Protein AF-A0A835V1Z9-F1 (afdb_monomer)

Radius of gyration: 24.58 Å; Cα contacts (8 Å, |Δi|>4): 762; chains: 1; bounding box: 55×81×60 Å

Sequence (371 aa):
MEKCRIIAYVITLLSLLCSSAADDPYRFITWNVTYGDIWPLGISSSRQSSSSALDLGLSIEMLLVSPFIDGFWNGLLQRRNSWEDGVYGTNCPIPPGSNFTYILQVKDQIGSYFYFPSLAFHKAAGGFGGIRILSRPLIPVPFDPQLDLKSTLDNGQMLPFPDGLLINGRGQYGNTFTVDQGKTYRFRISNVGLMNCVNVRFQGHKMLLVEVEGSHTLQNTYSALDVCLGQSYSVLVTADQPPSDYYIVTSTRFTNPVLTMTAILHYSNSAGRPIDPPPGGPTIEIDWSLNQARSIRWNLTASGPRPNPQGSYHYGLINTSRTIRLANSAGSINGKQRYAVNSVSFNSADTPLKLADYYKIGGVFSLGSIP

Solvent-accessible surface area (backbone atoms only — not comparable to full-atom values): 21597 Å² total; per-residue (Å²): 116,63,71,61,53,53,51,52,52,52,52,54,50,50,55,52,62,63,60,71,75,73,70,81,67,67,44,80,47,79,45,76,55,43,74,53,69,60,55,71,83,79,57,97,54,88,34,40,46,57,64,64,69,40,84,45,54,52,32,35,45,35,39,42,34,30,61,62,55,28,56,17,50,54,85,65,71,53,76,96,47,60,70,53,46,20,33,69,52,43,37,79,70,38,50,70,92,42,73,50,72,40,70,48,68,49,63,79,54,37,40,52,43,33,36,30,27,55,50,86,31,36,43,53,9,17,26,46,30,48,32,33,35,54,74,94,80,90,88,89,86,92,85,79,62,44,43,74,54,52,72,51,52,79,72,36,46,79,80,76,83,75,96,68,65,64,60,89,56,28,40,78,64,64,44,74,47,80,42,54,74,74,41,73,44,77,49,76,50,64,33,81,62,89,84,58,32,32,34,40,34,43,50,99,40,57,35,36,36,50,29,47,66,43,41,50,33,52,78,48,77,36,63,60,44,79,41,44,62,80,42,26,40,29,29,39,36,55,38,76,67,78,69,29,27,28,40,33,36,40,29,40,35,77,55,87,80,66,47,74,35,42,31,37,38,33,29,74,77,38,88,55,62,53,69,82,75,73,75,81,76,80,48,71,62,56,69,60,51,53,49,52,60,68,67,62,44,71,30,45,78,44,54,50,59,49,84,59,35,60,44,76,65,63,65,92,76,55,81,83,88,75,88,78,70,83,45,81,46,73,49,71,57,96,86,26,67,47,60,22,50,70,80,46,56,88,76,91,58,98,60,23,55,48,54,29,60,75,72,63,47,79,86,74,74,65,90,79,76,69,112

Mean predicted aligned error: 13.16 Å

Foldseek 3Di:
DVVVVVVVVVVVVVVVVVVVVDDFDEDEEEDEWDDFADDQPPDDDTAGTDDDADADDFKYKYKYAAAFFQKAWQLQDCVVNQCLRSALQRDDTDHHRDMDIRIDGRLQFAAKTKIAGNPAVSLQRFRMYIYGHHDDDDDDDDDTGHDDDRPCVVVQHDDDDDPADDDRSHFAQPAEAEDAAQDKDKDKDAASDDDFWKKKAKAPKKWFWADKSRFGWDTDIDRIDTDDHSIMTITIIHNHDPQAKIWTKMWTAQDPPIHIHTYIHHYPRHPYYHDPDHDDDHHYPVVVNVVNVVVIGGDQQCQGSHNHGVVPDVVVVDDDPDDDDWDWDWDADPNHIFIDTLPHGDDRFNDNNNNCVVVVPPPRDDPPPHD

Structure (mmCIF, N/CA/C/O backbone):
data_AF-A0A835V1Z9-F1
#
_entry.id   AF-A0A835V1Z9-F1
#
loop_
_atom_site.group_PDB
_atom_site.id
_atom_site.type_symbol
_atom_site.label_atom_id
_atom_site.label_alt_id
_atom_site.label_comp_id
_atom_site.label_asym_id
_atom_site.label_entity_id
_atom_site.label_seq_id
_atom_site.pdbx_PDB_ins_code
_atom_site.Cartn_x
_atom_site.Cartn_y
_atom_site.Cartn_z
_atom_site.occupancy
_atom_site.B_iso_or_equiv
_atom_site.auth_seq_id
_atom_site.auth_comp_id
_atom_site.auth_asym_id
_atom_site.auth_atom_id
_atom_site.pdbx_PDB_model_num
ATOM 1 N N . MET A 1 1 ? -35.005 55.697 -23.197 1.00 55.66 1 MET A N 1
ATOM 2 C CA . MET A 1 1 ? -33.903 55.177 -22.350 1.00 55.66 1 MET A CA 1
ATOM 3 C C . MET A 1 1 ? -34.316 53.967 -21.511 1.00 55.66 1 MET A C 1
ATOM 5 O O . MET A 1 1 ? -33.584 52.988 -21.522 1.00 55.66 1 MET A O 1
ATOM 9 N N . GLU A 1 2 ? -35.465 53.976 -20.824 1.00 58.03 2 GLU A N 1
ATOM 10 C CA . GLU A 1 2 ? -35.863 52.899 -19.889 1.00 58.03 2 GLU A CA 1
ATOM 11 C C . GLU A 1 2 ? -35.865 51.480 -20.475 1.00 58.03 2 GLU A C 1
ATOM 13 O O . GLU A 1 2 ? -35.316 50.581 -19.846 1.00 58.03 2 GLU A O 1
ATOM 18 N N . LYS A 1 3 ? -36.393 51.269 -21.692 1.00 55.91 3 LYS A N 1
ATOM 19 C CA . LYS A 1 3 ? -36.410 49.931 -22.321 1.00 55.91 3 LYS A CA 1
ATOM 20 C C . LYS A 1 3 ? -35.014 49.290 -22.391 1.00 55.91 3 LYS A C 1
ATOM 22 O O . LYS A 1 3 ? -34.884 48.106 -22.104 1.00 55.91 3 LYS A O 1
ATOM 27 N N . CYS A 1 4 ? -33.963 50.069 -22.663 1.00 60.56 4 CYS A N 1
ATOM 28 C CA . CYS A 1 4 ? -32.585 49.567 -22.667 1.00 60.56 4 CYS A CA 1
ATOM 29 C C . CYS A 1 4 ? -32.076 49.226 -21.256 1.00 60.56 4 CYS A C 1
ATOM 31 O O . CYS A 1 4 ? -31.337 48.259 -21.104 1.00 60.56 4 CYS A O 1
ATOM 33 N N . ARG A 1 5 ? -32.493 49.971 -20.217 1.00 67.06 5 ARG A N 1
ATOM 34 C CA . ARG A 1 5 ? -32.183 49.629 -18.815 1.00 67.06 5 ARG A CA 1
ATOM 35 C C . ARG A 1 5 ? -32.847 48.316 -18.401 1.00 67.06 5 ARG A C 1
ATOM 37 O O . ARG A 1 5 ? -32.179 47.481 -17.808 1.00 67.06 5 ARG A O 1
ATOM 44 N N . ILE A 1 6 ? -34.121 48.114 -18.745 1.00 72.06 6 ILE A N 1
ATOM 45 C CA . ILE A 1 6 ? -34.852 46.874 -18.432 1.00 72.06 6 ILE A CA 1
ATOM 46 C C . ILE A 1 6 ? -34.182 45.673 -19.116 1.00 72.06 6 ILE A C 1
ATOM 48 O O . ILE A 1 6 ? -33.904 44.677 -18.456 1.00 72.06 6 ILE A O 1
ATOM 52 N N . ILE A 1 7 ? -33.840 45.789 -20.405 1.00 74.25 7 ILE A N 1
ATOM 53 C CA . ILE A 1 7 ? -33.121 44.736 -21.142 1.00 74.25 7 ILE A CA 1
ATOM 54 C C . ILE A 1 7 ? -31.753 44.446 -20.502 1.00 74.25 7 ILE A C 1
ATOM 56 O O . ILE A 1 7 ? -31.416 43.283 -20.299 1.00 74.25 7 ILE A O 1
ATOM 60 N N . ALA A 1 8 ? -30.990 45.476 -20.116 1.00 74.38 8 ALA A N 1
ATOM 61 C CA . ALA A 1 8 ? -29.707 45.294 -19.435 1.00 74.38 8 ALA A CA 1
ATOM 62 C C . ALA A 1 8 ? -29.847 44.567 -18.082 1.00 74.38 8 ALA A C 1
ATOM 64 O O . ALA A 1 8 ? -29.056 43.670 -17.805 1.00 74.38 8 ALA A O 1
ATOM 65 N N . TYR A 1 9 ? -30.867 44.897 -17.279 1.00 76.81 9 TYR A N 1
ATOM 66 C CA . TYR A 1 9 ? -31.160 44.202 -16.017 1.00 76.81 9 TYR A CA 1
ATOM 67 C C . TYR A 1 9 ? -31.582 42.741 -16.218 1.00 76.81 9 TYR A C 1
ATOM 69 O O . TYR A 1 9 ? -31.178 41.880 -15.442 1.00 76.81 9 TYR A O 1
ATOM 77 N N . VAL A 1 10 ? -32.365 42.433 -17.257 1.00 78.38 10 VAL A N 1
ATOM 78 C CA . VAL A 1 10 ? -32.735 41.044 -17.578 1.00 78.38 10 VAL A CA 1
ATOM 79 C C . VAL A 1 10 ? -31.506 40.241 -18.017 1.00 78.38 10 VAL A C 1
ATOM 81 O O . VAL A 1 10 ? -31.328 39.111 -17.572 1.00 78.38 10 VAL A O 1
ATOM 84 N N . ILE A 1 11 ? -30.617 40.828 -18.827 1.00 76.81 11 ILE A N 1
ATOM 85 C CA . ILE A 1 11 ? -29.382 40.167 -19.277 1.00 76.81 11 ILE A CA 1
ATOM 86 C C . ILE A 1 11 ? -28.420 39.908 -18.107 1.00 76.81 11 ILE A C 1
ATOM 88 O O . ILE A 1 11 ? -27.871 38.810 -18.022 1.00 76.81 11 ILE A O 1
ATOM 92 N N . THR A 1 12 ? -28.235 40.857 -17.180 1.00 73.94 12 THR A N 1
ATOM 93 C CA . THR A 1 12 ? -27.392 40.617 -15.993 1.00 73.94 12 THR A CA 1
ATOM 94 C C . THR A 1 12 ? -28.015 39.617 -15.022 1.00 73.94 12 THR A C 1
ATOM 96 O O . THR A 1 12 ? -27.292 38.815 -14.436 1.00 73.94 12 THR A O 1
ATOM 99 N N . LEU A 1 13 ? -29.344 39.589 -14.883 1.00 71.62 13 LEU A N 1
ATOM 100 C CA . LEU A 1 13 ? -30.016 38.567 -14.079 1.00 71.62 13 LEU A CA 1
ATOM 101 C C . LEU A 1 13 ? -29.848 37.163 -14.689 1.00 71.62 13 LEU A C 1
ATOM 103 O O . LEU A 1 13 ? -29.548 36.220 -13.960 1.00 71.62 13 LEU A O 1
ATOM 107 N N . LEU A 1 14 ? -29.957 37.018 -16.017 1.00 67.31 14 LEU A N 1
ATOM 108 C CA . LEU A 1 14 ? -29.673 35.744 -16.690 1.00 67.31 14 LEU A CA 1
ATOM 109 C C . LEU A 1 14 ? -28.200 35.324 -16.567 1.00 67.31 14 LEU A C 1
ATOM 111 O O . LEU A 1 14 ? -27.938 34.138 -16.369 1.00 67.31 14 LEU A O 1
ATOM 115 N N . SER A 1 15 ? -27.235 36.248 -16.652 1.00 62.91 15 SER A N 1
ATOM 116 C CA . SER A 1 15 ? -25.816 35.890 -16.497 1.00 62.91 15 SER A CA 1
ATOM 117 C C . SER A 1 15 ? -25.466 35.459 -15.066 1.00 62.91 15 SER A C 1
ATOM 119 O O . SER A 1 15 ? -24.648 34.553 -14.882 1.00 62.91 15 SER A O 1
ATOM 121 N N . LEU A 1 16 ? -26.137 36.026 -14.056 1.00 60.53 16 LEU A N 1
ATOM 122 C CA . LEU A 1 16 ? -26.062 35.573 -12.662 1.00 60.53 16 LEU A CA 1
ATOM 123 C C . LEU A 1 16 ? -26.682 34.175 -12.476 1.00 60.53 16 LEU A C 1
ATOM 125 O O . LEU A 1 16 ? -26.066 33.311 -11.860 1.00 60.53 16 LEU A O 1
ATOM 129 N N . LEU A 1 17 ? -27.842 33.906 -13.084 1.00 57.84 17 LEU A N 1
ATOM 130 C CA . LEU A 1 17 ? -28.477 32.578 -13.057 1.00 57.84 17 LEU A CA 1
ATOM 131 C C . LEU A 1 17 ? -27.663 31.501 -13.803 1.00 57.84 17 LEU A C 1
ATOM 133 O O . LEU A 1 17 ? -27.664 30.338 -13.403 1.00 57.84 17 LEU A O 1
ATOM 137 N N . CYS A 1 18 ? -26.917 31.870 -14.848 1.00 55.12 18 CYS A N 1
ATOM 138 C CA . CYS A 1 18 ? -26.001 30.948 -15.532 1.00 55.12 18 CYS A CA 1
ATOM 139 C C . CYS A 1 18 ? -24.709 30.677 -14.741 1.00 55.12 18 CYS A C 1
ATOM 141 O O . CYS A 1 18 ? -24.076 29.647 -14.959 1.00 55.12 18 CYS A O 1
ATOM 143 N N . SER A 1 19 ? -24.307 31.564 -13.823 1.00 52.59 19 SER A N 1
ATOM 144 C CA . SER A 1 19 ? -23.093 31.384 -13.007 1.00 52.59 19 SER A CA 1
ATOM 145 C C . SER A 1 19 ? -23.331 30.635 -11.688 1.00 52.59 19 SER A C 1
ATOM 147 O O . SER A 1 19 ? -22.368 30.166 -11.086 1.00 52.59 19 SER A O 1
ATOM 149 N N . SER A 1 20 ? -24.588 30.403 -11.285 1.00 46.41 20 SER A N 1
ATOM 150 C CA . SER A 1 20 ? -24.933 29.499 -10.172 1.00 46.41 20 SER A CA 1
ATOM 151 C C . SER A 1 20 ? -24.838 27.998 -10.496 1.00 46.41 20 SER A C 1
ATOM 153 O O . SER A 1 20 ? -24.961 27.183 -9.590 1.00 46.41 20 SER A O 1
ATOM 155 N N . ALA A 1 21 ? -24.575 27.608 -11.749 1.00 44.81 21 ALA A N 1
ATOM 156 C CA . ALA A 1 21 ? -24.385 26.206 -12.157 1.00 44.81 21 ALA A CA 1
ATOM 157 C C . ALA A 1 21 ? -22.930 25.698 -11.986 1.00 44.81 21 ALA A C 1
ATOM 159 O O . ALA A 1 21 ? -22.499 24.778 -12.679 1.00 44.81 21 ALA A O 1
ATOM 160 N N . ALA A 1 22 ? -22.153 26.325 -11.098 1.00 43.62 22 ALA A N 1
ATOM 161 C CA . ALA A 1 22 ? -20.725 26.078 -10.893 1.00 43.62 22 ALA A CA 1
ATOM 162 C C . ALA A 1 22 ? -20.447 25.211 -9.646 1.00 43.62 22 ALA A C 1
ATOM 164 O O . ALA A 1 22 ? -19.718 25.628 -8.745 1.00 43.62 22 ALA A O 1
ATOM 165 N N . ASP A 1 23 ? -21.046 24.021 -9.590 1.00 47.22 23 ASP A N 1
ATOM 166 C CA . ASP A 1 23 ? -20.768 23.029 -8.541 1.00 47.22 23 ASP A CA 1
ATOM 167 C C . ASP A 1 23 ? -19.490 22.212 -8.852 1.00 47.22 23 ASP A C 1
ATOM 169 O O . ASP A 1 23 ? -19.020 22.174 -9.996 1.00 47.22 23 ASP A O 1
ATOM 173 N N . ASP A 1 24 ? -18.898 21.565 -7.843 1.00 53.22 24 ASP A N 1
ATOM 174 C CA . ASP A 1 24 ? -17.750 20.669 -8.043 1.00 53.22 24 ASP A CA 1
ATOM 175 C C . ASP A 1 24 ? -18.168 19.416 -8.855 1.00 53.22 24 ASP A C 1
ATOM 177 O O . ASP A 1 24 ? -19.300 18.946 -8.753 1.00 53.22 24 ASP A O 1
ATOM 181 N N . PRO A 1 25 ? -17.277 18.834 -9.681 1.00 61.34 25 PRO A N 1
ATOM 182 C CA . PRO A 1 25 ? -17.642 17.754 -10.597 1.00 61.34 25 PRO A CA 1
ATOM 183 C C . PRO A 1 25 ? -17.811 16.398 -9.887 1.00 61.34 25 PRO A C 1
ATOM 185 O O . PRO A 1 25 ? -16.847 15.644 -9.744 1.00 61.34 25 PRO A O 1
ATOM 188 N N . TYR A 1 26 ? -19.051 16.072 -9.516 1.00 61.66 26 TYR A N 1
ATOM 189 C CA . TYR A 1 26 ? -19.431 14.785 -8.922 1.00 61.66 26 TYR A CA 1
ATOM 190 C C . TYR A 1 26 ? -19.193 13.590 -9.859 1.00 61.66 26 TYR A C 1
ATOM 192 O O . TYR A 1 26 ? -19.447 13.651 -11.067 1.00 61.66 26 TYR A O 1
ATOM 200 N N . ARG A 1 27 ? -18.790 12.453 -9.281 1.00 63.16 27 ARG A N 1
ATOM 201 C CA . ARG A 1 27 ? -18.893 11.125 -9.908 1.00 63.16 27 ARG A CA 1
ATOM 202 C C . ARG A 1 27 ? -19.909 10.258 -9.171 1.00 63.16 27 ARG A C 1
ATOM 204 O O . ARG A 1 27 ? -19.761 10.016 -7.979 1.00 63.16 27 ARG A O 1
ATOM 211 N N . PHE A 1 28 ? -20.890 9.749 -9.910 1.00 66.50 28 PHE A N 1
ATOM 212 C CA . PHE A 1 28 ? -21.874 8.784 -9.423 1.00 66.50 28 PHE A CA 1
ATOM 213 C C . PHE A 1 28 ? -21.462 7.378 -9.845 1.00 66.50 28 PHE A C 1
ATOM 215 O O . PHE A 1 28 ? -21.171 7.152 -11.022 1.00 66.50 28 PHE A O 1
ATOM 222 N N . ILE A 1 29 ? -21.405 6.444 -8.896 1.00 64.25 29 ILE A N 1
ATOM 223 C CA . ILE A 1 29 ? -20.983 5.061 -9.148 1.00 64.25 29 ILE A CA 1
ATOM 224 C C . ILE A 1 29 ? -21.917 4.110 -8.394 1.00 64.25 29 ILE A C 1
ATOM 226 O O . ILE A 1 29 ? -22.173 4.297 -7.209 1.00 64.25 29 ILE A O 1
ATOM 230 N N . THR A 1 30 ? -22.415 3.080 -9.075 1.00 62.44 30 THR A N 1
ATOM 231 C CA . THR A 1 30 ? -23.303 2.069 -8.486 1.00 62.44 30 THR A CA 1
ATOM 232 C C . THR A 1 30 ? -22.619 0.711 -8.524 1.00 62.44 30 THR A C 1
ATOM 234 O O . THR A 1 30 ? -22.241 0.245 -9.600 1.00 62.44 30 THR A O 1
ATOM 237 N N . TRP A 1 31 ? -22.492 0.060 -7.369 1.00 64.94 31 TRP A N 1
ATOM 238 C CA . TRP A 1 31 ? -21.966 -1.298 -7.244 1.00 64.94 31 TRP A CA 1
ATOM 239 C C . TRP A 1 31 ? -23.037 -2.239 -6.699 1.00 64.94 31 TRP A C 1
ATOM 241 O O . TRP A 1 31 ? -23.546 -2.049 -5.597 1.00 64.94 31 TRP A O 1
ATOM 251 N N . ASN A 1 32 ? -23.335 -3.285 -7.468 1.00 61.00 32 ASN A N 1
ATOM 252 C CA . ASN A 1 32 ? -24.111 -4.436 -7.021 1.00 61.00 32 ASN A CA 1
ATOM 253 C C . ASN A 1 32 ? -23.129 -5.565 -6.701 1.00 61.00 32 ASN A C 1
ATOM 255 O O . ASN A 1 32 ? -22.617 -6.200 -7.626 1.00 61.00 32 ASN A O 1
ATOM 259 N N . VAL A 1 33 ? -22.819 -5.775 -5.418 1.00 60.06 33 VAL A N 1
ATOM 260 C CA . VAL A 1 33 ? -21.807 -6.767 -5.043 1.00 60.06 33 VAL A CA 1
ATOM 261 C C . VAL A 1 33 ? -22.425 -8.152 -4.980 1.00 60.06 33 VAL A C 1
ATOM 263 O O . VAL A 1 33 ? -23.279 -8.463 -4.150 1.00 60.06 33 VAL A O 1
ATOM 266 N N . THR A 1 34 ? -21.924 -8.976 -5.887 1.00 50.53 34 THR A N 1
ATOM 267 C CA . THR A 1 34 ? -22.221 -10.392 -6.088 1.00 50.53 34 THR A CA 1
ATOM 268 C C . THR A 1 34 ? -20.856 -11.105 -6.218 1.00 50.53 34 THR A C 1
ATOM 270 O O . THR A 1 34 ? -19.838 -10.440 -6.344 1.00 50.53 34 THR A O 1
ATOM 273 N N . TYR A 1 35 ? -20.698 -12.424 -6.136 1.00 47.38 35 TYR A N 1
ATOM 274 C CA . TYR A 1 35 ? -21.720 -13.463 -6.072 1.00 47.38 35 TYR A CA 1
ATOM 275 C C . TYR A 1 35 ? -21.369 -14.801 -6.792 1.00 47.38 35 TYR A C 1
ATOM 277 O O . TYR A 1 35 ? -22.213 -15.694 -6.798 1.00 47.38 35 TYR A O 1
ATOM 285 N N . GLY A 1 36 ? -20.214 -14.965 -7.474 1.00 39.28 36 GLY A N 1
ATOM 286 C CA . GLY A 1 36 ? -19.945 -16.153 -8.328 1.00 39.28 36 GLY A CA 1
ATOM 287 C C . GLY A 1 36 ? -18.473 -16.576 -8.525 1.00 39.28 36 GLY A C 1
ATOM 288 O O . GLY A 1 36 ? -17.570 -15.785 -8.274 1.00 39.28 36 GLY A O 1
ATOM 289 N N . ASP A 1 37 ? -18.279 -17.828 -8.971 1.00 41.50 37 ASP A N 1
ATOM 290 C CA . ASP A 1 37 ? -17.043 -18.641 -8.874 1.00 41.50 37 ASP A CA 1
ATOM 291 C C . ASP A 1 37 ? -15.889 -18.315 -9.848 1.00 41.50 37 ASP A C 1
ATOM 293 O O . ASP A 1 37 ? -16.111 -17.979 -11.012 1.00 41.50 37 ASP A O 1
ATOM 297 N N . ILE A 1 38 ? -14.637 -18.503 -9.389 1.00 42.75 38 ILE A N 1
ATOM 298 C CA . ILE A 1 38 ? -13.388 -18.186 -10.117 1.00 42.75 38 ILE A CA 1
ATOM 299 C C . ILE A 1 38 ? -12.196 -19.105 -9.753 1.00 42.75 38 ILE A C 1
ATOM 301 O O . ILE A 1 38 ? -12.104 -19.613 -8.638 1.00 42.75 38 ILE A O 1
ATOM 305 N N . TRP A 1 39 ? -11.222 -19.259 -10.668 1.00 48.59 39 TRP A N 1
ATOM 306 C CA . TRP A 1 39 ? -10.093 -20.212 -10.539 1.00 48.59 39 TRP A CA 1
ATOM 307 C C . TRP A 1 39 ? -8.674 -19.589 -10.703 1.00 48.59 39 TRP A C 1
ATOM 309 O O . TRP A 1 39 ? -7.896 -20.053 -11.541 1.00 48.59 39 TRP A O 1
ATOM 319 N N . PRO A 1 40 ? -8.265 -18.554 -9.936 1.00 46.12 40 PRO A N 1
ATOM 320 C CA . PRO A 1 40 ? -7.030 -17.783 -10.192 1.00 46.12 40 PRO A CA 1
ATOM 321 C C . PRO A 1 40 ? -5.700 -18.563 -10.084 1.00 46.12 40 PRO A C 1
ATOM 323 O O . PRO A 1 40 ? -4.668 -18.060 -10.527 1.00 46.12 40 PRO A O 1
ATOM 326 N N . LEU A 1 41 ? -5.713 -19.772 -9.508 1.00 46.91 41 LEU A N 1
ATOM 327 C CA . LEU A 1 41 ? -4.554 -20.674 -9.384 1.00 46.91 41 LEU A CA 1
ATOM 328 C C . LEU A 1 41 ? -4.792 -22.067 -10.012 1.00 46.91 41 LEU A C 1
ATOM 330 O O . LEU A 1 41 ? -3.996 -22.975 -9.802 1.00 46.91 41 LEU A O 1
ATOM 334 N N . GLY A 1 42 ? -5.882 -22.262 -10.767 1.00 42.38 42 GLY A N 1
ATOM 335 C CA . GLY A 1 42 ? -6.181 -23.537 -11.444 1.00 42.38 42 GLY A CA 1
ATOM 336 C C . GLY A 1 42 ? -6.662 -24.690 -10.547 1.00 42.38 42 GLY A C 1
ATOM 337 O O . GLY A 1 42 ? -6.780 -25.814 -11.027 1.00 42.38 42 GLY A O 1
ATOM 338 N N . ILE A 1 43 ? -6.959 -24.429 -9.269 1.00 39.81 43 ILE A N 1
ATOM 339 C CA . ILE A 1 43 ? -7.474 -25.408 -8.294 1.00 39.81 43 ILE A CA 1
ATOM 340 C C . ILE A 1 43 ? -8.934 -25.061 -7.956 1.00 39.81 43 ILE A C 1
ATOM 342 O O . ILE A 1 43 ? -9.301 -23.885 -7.913 1.00 39.81 43 ILE A O 1
ATOM 346 N N . SER A 1 44 ? -9.781 -26.069 -7.731 1.00 29.39 44 SER A N 1
ATOM 347 C CA . SER A 1 44 ? -11.221 -25.876 -7.536 1.00 29.39 44 SER A CA 1
ATOM 348 C C . SER A 1 44 ? -11.595 -25.382 -6.129 1.00 29.39 44 SER A C 1
ATOM 350 O O . SER A 1 44 ? -11.580 -26.157 -5.172 1.00 29.39 44 SER A O 1
ATOM 352 N N . SER A 1 45 ? -12.040 -24.1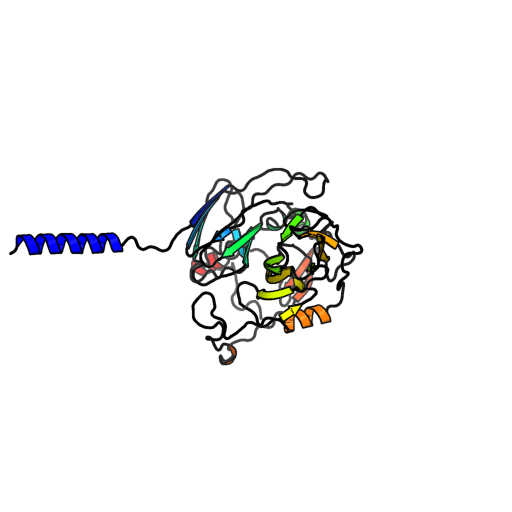28 -6.021 1.00 31.67 45 SER A N 1
ATOM 353 C CA . SER A 1 45 ? -12.814 -23.617 -4.880 1.00 31.67 45 SER A CA 1
ATOM 354 C C . SER A 1 45 ? -13.920 -22.663 -5.347 1.00 31.67 45 SER A C 1
ATOM 356 O O . SER A 1 45 ? -13.614 -21.664 -5.992 1.00 31.67 45 SER A O 1
ATOM 358 N N . SER A 1 46 ? -15.176 -22.929 -4.987 1.00 29.70 46 SER A N 1
ATOM 359 C CA . SER A 1 46 ? -16.301 -22.007 -5.206 1.00 29.70 46 SER A CA 1
ATOM 360 C C . SER A 1 46 ? -16.208 -20.806 -4.253 1.00 29.70 46 SER A C 1
ATOM 362 O O . SER A 1 46 ? -16.109 -21.032 -3.042 1.00 29.70 46 SER A O 1
ATOM 364 N N . ARG A 1 47 ? -16.191 -19.565 -4.766 1.00 36.56 47 ARG A N 1
ATOM 365 C CA . ARG A 1 47 ? -16.023 -18.293 -4.017 1.00 36.56 47 ARG A CA 1
ATOM 366 C C . ARG A 1 47 ? -16.223 -17.061 -4.906 1.00 36.56 47 ARG A C 1
ATOM 368 O O . ARG A 1 47 ? -16.032 -17.134 -6.110 1.00 36.56 47 ARG A O 1
ATOM 375 N N . GLN A 1 48 ? -16.615 -15.944 -4.289 1.00 36.34 48 GLN A N 1
ATOM 376 C CA . GLN A 1 48 ? -17.498 -14.950 -4.904 1.00 36.34 48 GLN A CA 1
ATOM 377 C C . GLN A 1 48 ? -17.096 -13.491 -4.572 1.00 36.34 48 GLN A C 1
ATOM 379 O O . GLN A 1 48 ? -17.028 -13.155 -3.392 1.00 36.34 48 GLN A O 1
ATOM 384 N N . SER A 1 49 ? -16.925 -12.602 -5.569 1.00 41.56 49 SER A N 1
ATOM 385 C CA . SER A 1 49 ? -16.759 -11.137 -5.365 1.00 41.56 49 SER A CA 1
ATOM 386 C C . SER A 1 49 ? -16.975 -10.297 -6.638 1.00 41.56 49 SER A C 1
ATOM 388 O O . SER A 1 49 ? -17.056 -10.834 -7.743 1.00 41.56 49 SER A O 1
ATOM 390 N N . SER A 1 50 ? -17.029 -8.970 -6.463 1.00 35.78 50 SER A N 1
ATOM 391 C CA . SER A 1 50 ? -16.948 -7.954 -7.514 1.00 35.78 50 SER A CA 1
ATOM 392 C C . SER A 1 50 ? -16.122 -6.747 -7.042 1.00 35.78 50 SER A C 1
ATOM 394 O O . SER A 1 50 ? -16.404 -6.202 -5.969 1.00 35.78 50 SER A O 1
ATOM 396 N N . SER A 1 51 ? -15.193 -6.250 -7.862 1.00 44.62 51 SER A N 1
ATOM 397 C CA . SER A 1 51 ? -14.448 -5.012 -7.584 1.00 44.62 51 SER A CA 1
ATOM 398 C C . SER A 1 51 ? -14.358 -4.061 -8.789 1.00 44.62 51 SER A C 1
ATOM 400 O O . SER A 1 51 ? -14.815 -4.359 -9.895 1.00 44.62 51 SER A O 1
ATOM 402 N N . SER A 1 52 ? -13.848 -2.846 -8.567 1.00 37.44 52 SER A N 1
ATOM 403 C CA . SER A 1 52 ? -13.734 -1.786 -9.575 1.00 37.44 52 SER A CA 1
ATOM 404 C C . SER A 1 52 ? -12.670 -0.764 -9.183 1.00 37.44 52 SER A C 1
ATOM 406 O O . SER A 1 52 ? -12.806 -0.073 -8.178 1.00 37.44 52 SER A O 1
ATOM 408 N N . ALA A 1 53 ? -11.617 -0.616 -9.990 1.00 39.59 53 ALA A N 1
ATOM 409 C CA . ALA A 1 53 ? -10.618 0.425 -9.761 1.00 39.59 53 ALA A CA 1
ATOM 410 C C . ALA A 1 53 ? -11.171 1.816 -10.126 1.00 39.59 53 ALA A C 1
ATOM 412 O O . ALA A 1 53 ? -11.683 2.017 -11.228 1.00 39.59 53 ALA A O 1
ATOM 413 N N . LEU A 1 54 ? -11.051 2.781 -9.212 1.00 40.72 54 LEU A N 1
ATOM 414 C CA . LEU A 1 54 ? -11.668 4.101 -9.327 1.00 40.72 54 LEU A CA 1
ATOM 415 C C . LEU A 1 54 ? -10.643 5.202 -9.626 1.00 40.72 54 LEU A C 1
ATOM 417 O O . LEU A 1 54 ? -9.856 5.566 -8.754 1.00 40.72 54 LEU A O 1
ATOM 421 N N . ASP A 1 55 ? -10.713 5.795 -10.821 1.00 42.38 55 ASP A N 1
ATOM 422 C CA . ASP A 1 55 ? -10.145 7.126 -11.081 1.00 42.38 55 ASP A CA 1
ATOM 423 C C . ASP A 1 55 ? -11.136 8.193 -10.581 1.00 42.38 55 ASP A C 1
ATOM 425 O O . ASP A 1 55 ? -12.305 8.200 -10.983 1.00 42.38 55 ASP A O 1
ATOM 429 N N . LEU A 1 56 ? -10.691 9.097 -9.707 1.00 38.59 56 LEU A N 1
ATOM 430 C CA . LEU A 1 56 ? -11.567 9.983 -8.929 1.00 38.59 56 LEU A CA 1
ATOM 431 C C . LEU A 1 56 ? -11.181 11.460 -9.043 1.00 38.59 56 LEU A C 1
ATOM 433 O O . LEU A 1 56 ? -10.004 11.805 -9.160 1.00 38.59 56 LEU A O 1
ATOM 437 N N . GLY A 1 57 ? -12.188 12.333 -8.943 1.00 33.84 57 GLY A N 1
ATOM 438 C CA . GLY A 1 57 ? -12.018 13.780 -8.852 1.00 33.84 57 GLY A CA 1
ATOM 439 C C . GLY A 1 57 ? -13.037 14.399 -7.896 1.00 33.84 57 GLY A C 1
ATOM 440 O O . GLY A 1 57 ? -14.223 14.150 -8.041 1.00 33.84 57 GLY A O 1
ATOM 441 N N . LEU A 1 58 ? -12.541 15.212 -6.958 1.00 40.94 58 LEU A N 1
ATOM 442 C CA . LEU A 1 58 ? -13.249 16.140 -6.054 1.00 40.94 58 LEU A CA 1
ATOM 443 C C . LEU A 1 58 ? -14.393 15.592 -5.167 1.00 40.94 58 LEU A C 1
ATOM 445 O O . LEU A 1 58 ? -14.230 15.622 -3.943 1.00 40.94 58 LEU A O 1
ATOM 449 N N . SER A 1 59 ? -15.504 15.109 -5.728 1.00 33.69 59 SER A N 1
ATOM 450 C CA . SER A 1 59 ? -16.696 14.637 -4.999 1.00 33.69 59 SER A CA 1
ATOM 451 C C . SER A 1 59 ? -17.291 13.371 -5.625 1.00 33.69 59 SER A C 1
ATOM 453 O O . SER A 1 59 ? -17.294 13.193 -6.845 1.00 33.69 59 SER A O 1
ATOM 455 N N . ILE A 1 60 ? -17.769 12.450 -4.785 1.00 40.41 60 ILE A N 1
ATOM 456 C CA . ILE A 1 60 ? -18.308 11.150 -5.207 1.00 40.41 60 ILE A CA 1
ATOM 457 C C . ILE A 1 60 ? -19.542 10.824 -4.377 1.00 40.41 60 ILE A C 1
ATOM 459 O O . ILE A 1 60 ? -19.494 10.927 -3.152 1.00 40.41 60 ILE A O 1
ATOM 463 N N . GLU A 1 61 ? -20.584 10.333 -5.036 1.00 35.16 61 GLU A N 1
ATOM 464 C CA . GLU A 1 61 ? -21.677 9.616 -4.381 1.00 35.16 61 GLU A CA 1
ATOM 465 C C . GLU A 1 61 ? -21.699 8.184 -4.920 1.00 35.16 61 GLU A C 1
ATOM 467 O O . GLU A 1 61 ? -21.805 7.962 -6.131 1.00 35.16 61 GLU A O 1
ATOM 472 N N . MET A 1 62 ? -21.532 7.203 -4.033 1.00 38.75 62 MET A N 1
ATOM 473 C CA . MET A 1 62 ? -21.403 5.801 -4.418 1.00 38.75 62 MET A CA 1
ATOM 474 C C . MET A 1 62 ? -22.460 4.929 -3.748 1.00 38.75 62 MET A C 1
ATOM 476 O O . MET A 1 62 ? -22.435 4.734 -2.534 1.00 38.75 62 MET A O 1
ATOM 480 N N . LEU A 1 63 ? -23.358 4.366 -4.555 1.00 33.34 63 LEU A N 1
ATOM 481 C CA . LEU A 1 63 ? -24.409 3.466 -4.099 1.00 33.34 63 LEU A CA 1
ATOM 482 C C . LEU A 1 63 ? -23.878 2.028 -4.030 1.00 33.34 63 LEU A C 1
ATOM 484 O O . LEU A 1 63 ? -23.579 1.419 -5.060 1.00 33.34 63 LEU A O 1
ATOM 488 N N . LEU A 1 64 ? -23.795 1.482 -2.818 1.00 40.25 64 LEU A N 1
ATOM 489 C CA . LEU A 1 64 ? -23.503 0.078 -2.549 1.00 40.25 64 LEU A CA 1
ATOM 490 C C . LEU A 1 64 ? -24.806 -0.698 -2.334 1.00 40.25 64 LEU A C 1
ATOM 492 O O . LEU A 1 64 ? -25.630 -0.339 -1.493 1.00 40.25 64 LEU A O 1
ATOM 496 N N . VAL A 1 65 ? -24.963 -1.781 -3.093 1.00 30.72 65 VAL A N 1
ATOM 497 C CA . VAL A 1 65 ? -26.062 -2.746 -2.997 1.00 30.72 65 VAL A CA 1
ATOM 498 C C . VAL A 1 65 ? -25.442 -4.108 -2.704 1.00 30.72 65 VAL A C 1
ATOM 500 O O . VAL A 1 65 ? -24.813 -4.701 -3.582 1.00 30.72 65 VAL A O 1
ATOM 503 N N . SER A 1 66 ? -25.533 -4.579 -1.457 1.00 35.25 66 SER A N 1
ATOM 504 C CA . SER A 1 66 ? -24.937 -5.858 -1.048 1.00 35.25 66 SER A CA 1
ATOM 505 C C . SER A 1 66 ? -25.394 -6.327 0.339 1.00 35.25 66 SER A C 1
ATOM 507 O O . SER A 1 66 ? -25.586 -5.493 1.224 1.00 35.25 66 SER A O 1
ATOM 509 N N . PRO A 1 67 ? -25.488 -7.646 0.593 1.00 32.25 67 PRO A N 1
ATOM 510 C CA . PRO A 1 67 ? -25.409 -8.174 1.952 1.00 32.25 67 PRO A CA 1
ATOM 511 C C . PRO A 1 67 ? -24.024 -7.936 2.595 1.00 32.25 67 PRO A C 1
ATOM 513 O O . PRO A 1 67 ? -23.004 -8.381 2.080 1.00 32.25 67 PRO A O 1
ATOM 516 N N . PHE A 1 68 ? -24.002 -7.342 3.791 1.00 42.41 68 PHE A N 1
ATOM 517 C CA . PHE A 1 68 ? -22.873 -7.342 4.737 1.00 42.41 68 PHE A CA 1
ATOM 518 C C . PHE A 1 68 ? -21.540 -6.750 4.228 1.00 42.41 68 PHE A C 1
ATOM 520 O O . PHE A 1 68 ? -20.465 -7.283 4.527 1.00 42.41 68 PHE A O 1
ATOM 527 N N . ILE A 1 69 ? -21.581 -5.636 3.490 1.00 51.59 69 ILE A N 1
ATOM 528 C CA . ILE A 1 69 ? -20.377 -4.934 3.013 1.00 51.59 69 ILE A CA 1
ATOM 529 C C . ILE A 1 69 ? -20.403 -3.453 3.402 1.00 51.59 69 ILE A C 1
ATOM 531 O O . ILE A 1 69 ? -20.941 -2.618 2.683 1.00 51.59 69 ILE A O 1
ATOM 535 N N . ASP A 1 70 ? -19.730 -3.127 4.507 1.00 54.97 70 ASP A N 1
ATOM 536 C CA . ASP A 1 70 ? -19.305 -1.754 4.786 1.00 54.97 70 ASP A CA 1
ATOM 537 C C . ASP A 1 70 ? -17.974 -1.515 4.062 1.00 54.97 70 ASP A C 1
ATOM 539 O O . ASP A 1 70 ? -16.965 -2.159 4.370 1.00 54.97 70 ASP A O 1
ATOM 543 N N . GLY A 1 71 ? -17.974 -0.638 3.058 1.00 55.47 71 GLY A N 1
ATOM 544 C CA . GLY A 1 71 ? -16.785 -0.332 2.264 1.00 55.47 71 GLY A CA 1
ATOM 545 C C . GLY A 1 71 ? -15.853 0.617 3.010 1.00 55.47 71 GLY A C 1
ATOM 546 O O . GLY A 1 71 ? -16.214 1.771 3.204 1.00 55.47 71 GLY A O 1
ATOM 547 N N . PHE A 1 72 ? -14.659 0.156 3.396 1.00 69.44 72 PHE A N 1
ATOM 548 C CA . PHE A 1 72 ? -13.634 0.987 4.033 1.00 69.44 72 PHE A CA 1
ATOM 549 C C . PHE A 1 72 ? -12.602 1.509 3.035 1.00 69.44 72 PHE A C 1
ATOM 551 O O . PHE A 1 72 ? -12.202 0.828 2.087 1.00 69.44 72 PHE A O 1
ATOM 558 N N . TRP A 1 73 ? -12.139 2.729 3.293 1.00 76.19 73 TRP A N 1
ATOM 559 C CA . TRP A 1 73 ? -11.414 3.577 2.357 1.00 76.19 73 TRP A CA 1
ATOM 560 C C . TRP A 1 73 ? -9.965 3.788 2.805 1.00 76.19 73 TRP A C 1
ATOM 562 O O . TRP A 1 73 ? -9.613 4.827 3.362 1.00 76.19 73 TRP A O 1
ATOM 572 N N . ASN A 1 74 ? -9.103 2.795 2.577 1.00 76.94 74 ASN A N 1
ATOM 573 C CA . ASN A 1 74 ? -7.751 2.754 3.135 1.00 76.94 74 ASN A CA 1
ATOM 574 C C . ASN A 1 74 ? -6.899 3.970 2.730 1.00 76.94 74 ASN A C 1
ATOM 576 O O . ASN A 1 74 ? -6.364 4.046 1.619 1.00 76.94 74 ASN A O 1
ATOM 580 N N . GLY A 1 75 ? -6.716 4.878 3.688 1.00 75.81 75 GLY A N 1
ATOM 581 C CA . GLY A 1 75 ? -5.933 6.101 3.545 1.00 75.81 75 GLY A CA 1
ATOM 582 C C . GLY A 1 75 ? -6.735 7.329 3.108 1.00 75.81 75 GLY A C 1
ATOM 583 O O . GLY A 1 75 ? -6.143 8.403 3.032 1.00 75.81 75 GLY A O 1
ATOM 584 N N . LEU A 1 76 ? -8.049 7.229 2.863 1.00 79.88 76 LEU A N 1
ATOM 585 C CA . LEU A 1 76 ? -8.887 8.417 2.677 1.00 79.88 76 LEU A CA 1
ATOM 586 C C . LEU A 1 76 ? -9.186 9.081 4.028 1.00 79.88 76 LEU A C 1
ATOM 588 O O . LEU A 1 76 ? -9.560 8.445 5.008 1.00 79.88 76 LEU A O 1
ATOM 592 N N . LEU A 1 77 ? -9.008 10.396 4.081 1.00 77.62 77 LEU A N 1
ATOM 593 C CA . LEU A 1 77 ? -9.230 11.224 5.253 1.00 77.62 77 LEU A CA 1
ATOM 594 C C . LEU A 1 77 ? -10.680 11.703 5.240 1.00 77.62 77 LEU A C 1
ATOM 596 O O . LEU A 1 77 ? -10.988 12.704 4.593 1.00 77.62 77 LEU A O 1
ATOM 600 N N . GLN A 1 78 ? -11.547 11.033 6.002 1.00 81.56 78 GLN A N 1
ATOM 601 C CA . GLN A 1 78 ? -12.973 11.358 6.156 1.00 81.56 78 GLN A CA 1
ATOM 602 C C . GLN A 1 78 ? -13.202 12.661 6.955 1.00 81.56 78 GLN A C 1
ATOM 604 O O . GLN A 1 78 ? -13.797 12.692 8.037 1.00 81.56 78 GLN A O 1
ATOM 609 N N . ARG A 1 79 ? -12.660 13.774 6.446 1.00 76.62 79 ARG A N 1
ATOM 610 C CA . ARG A 1 79 ? -12.632 15.091 7.094 1.00 76.62 79 ARG A CA 1
ATOM 611 C C . ARG A 1 79 ? -14.057 15.589 7.303 1.00 76.62 79 ARG A C 1
ATOM 613 O O . ARG A 1 79 ? -14.772 15.856 6.347 1.00 76.62 79 ARG A O 1
ATOM 620 N N . ARG A 1 80 ? -14.449 15.746 8.571 1.00 79.44 80 ARG A N 1
ATOM 621 C CA . ARG A 1 80 ? -15.797 16.141 9.031 1.00 79.44 80 ARG A CA 1
ATOM 622 C C . ARG A 1 80 ? -16.934 15.154 8.722 1.00 79.44 80 ARG A C 1
ATOM 624 O O . ARG A 1 80 ? -17.968 15.288 9.363 1.00 79.44 80 ARG A O 1
ATOM 631 N N . ASN A 1 81 ? -16.746 14.154 7.856 1.00 82.19 81 ASN A N 1
ATOM 632 C CA . ASN A 1 81 ? -17.761 13.137 7.562 1.00 82.19 81 ASN A CA 1
ATOM 633 C C . ASN A 1 81 ? -17.298 11.698 7.870 1.00 82.19 81 ASN A C 1
ATOM 635 O O . ASN A 1 81 ? -17.324 10.807 7.030 1.00 82.19 81 ASN A O 1
ATOM 639 N N . SER A 1 82 ? -16.903 11.432 9.116 1.00 84.31 82 SER A N 1
ATOM 640 C CA . SER A 1 82 ? -16.513 10.086 9.577 1.00 84.31 82 SER A CA 1
ATOM 641 C C . SER A 1 82 ? -17.686 9.093 9.716 1.00 84.31 82 SER A C 1
ATOM 643 O O . SER A 1 82 ? -17.621 8.176 10.528 1.00 84.31 82 SER A O 1
ATOM 645 N N . TRP A 1 83 ? -18.827 9.330 9.057 1.00 82.88 83 TRP A N 1
ATOM 646 C CA . TRP A 1 83 ? -19.891 8.326 8.868 1.00 82.88 83 TRP A CA 1
ATOM 647 C C . TRP A 1 83 ? -19.714 7.569 7.543 1.00 82.88 83 TRP A C 1
ATOM 649 O O . TRP A 1 83 ? -20.340 6.536 7.344 1.00 82.88 83 TRP A O 1
ATOM 659 N N . GLU A 1 84 ? -18.821 8.044 6.673 1.00 83.88 84 GLU A N 1
ATOM 660 C CA . GLU A 1 84 ? -18.496 7.419 5.387 1.00 83.88 84 GLU A CA 1
ATOM 661 C C . GLU A 1 84 ? -17.339 6.421 5.490 1.00 83.88 84 GLU A C 1
ATOM 663 O O . GLU A 1 84 ? -16.968 5.804 4.499 1.00 83.88 84 GLU A O 1
ATOM 668 N N . ASP A 1 85 ? -16.720 6.285 6.668 1.00 82.62 85 ASP A N 1
ATOM 669 C CA . ASP A 1 85 ? -15.488 5.505 6.833 1.00 82.62 85 ASP A CA 1
ATOM 670 C C . ASP A 1 85 ? -15.706 4.004 6.607 1.00 82.62 85 ASP A C 1
ATOM 672 O O . ASP A 1 85 ? -14.778 3.307 6.214 1.00 82.62 85 ASP A O 1
ATOM 676 N N . GLY A 1 86 ? -16.935 3.512 6.806 1.00 78.06 86 GLY A N 1
ATOM 677 C CA . GLY A 1 86 ? -17.304 2.131 6.494 1.00 78.06 86 GLY A CA 1
ATOM 678 C C . GLY A 1 86 ? -16.582 1.098 7.357 1.00 78.06 86 GLY A C 1
ATOM 679 O O . GLY A 1 86 ? -16.240 0.018 6.875 1.00 78.06 86 GLY A O 1
ATOM 680 N N . VAL A 1 87 ? -16.341 1.422 8.631 1.00 82.69 87 VAL A N 1
ATOM 681 C CA . VAL A 1 87 ? -15.779 0.505 9.631 1.00 82.69 87 VAL A CA 1
ATOM 682 C C . VAL A 1 87 ? -16.793 0.172 10.720 1.00 82.69 87 VAL A C 1
ATOM 684 O O . VAL A 1 87 ? -17.656 0.978 11.061 1.00 82.69 87 VAL A O 1
ATOM 687 N N . TYR A 1 88 ? -16.607 -0.982 11.361 1.00 75.12 88 TYR A N 1
ATOM 688 C CA . TYR A 1 88 ? -17.403 -1.449 12.506 1.00 75.12 88 TYR A CA 1
ATOM 689 C C . TYR A 1 88 ? -17.504 -0.433 13.670 1.00 75.12 88 TYR A C 1
ATOM 691 O O . TYR A 1 88 ? -18.434 -0.464 14.469 1.00 75.12 88 TYR A O 1
ATOM 699 N N . GLY A 1 89 ? -16.540 0.488 13.790 1.00 77.12 89 GLY A N 1
ATOM 700 C CA . GLY A 1 89 ? -16.579 1.569 14.780 1.00 77.12 89 GLY A CA 1
ATOM 701 C C . GLY A 1 89 ? -17.505 2.740 14.418 1.00 77.12 89 GLY A C 1
ATOM 702 O O . GLY A 1 89 ? -17.903 3.480 15.319 1.00 77.12 89 GLY A O 1
ATOM 703 N N . THR A 1 90 ? -17.841 2.924 13.136 1.00 82.88 90 THR A N 1
ATOM 704 C CA . THR A 1 90 ? -18.580 4.088 12.615 1.00 82.88 90 THR A CA 1
ATOM 705 C C . THR A 1 90 ? -19.979 3.753 12.107 1.00 82.88 90 THR A C 1
ATOM 707 O O . THR A 1 90 ? -20.871 4.582 12.267 1.00 82.88 90 THR A O 1
ATOM 710 N N . ASN A 1 91 ? -20.185 2.570 11.524 1.00 80.81 91 ASN A N 1
ATOM 711 C CA . ASN A 1 91 ? -21.417 2.183 10.830 1.00 80.81 91 ASN A CA 1
ATOM 712 C C . ASN A 1 91 ? -21.940 0.829 11.334 1.00 80.81 91 ASN A C 1
ATOM 714 O O . ASN A 1 91 ? -21.182 0.016 11.861 1.00 80.81 91 ASN A O 1
ATOM 718 N N . CYS A 1 92 ? -23.240 0.589 11.152 1.00 82.56 92 CYS A N 1
ATOM 719 C CA . CYS A 1 92 ? -23.815 -0.753 11.244 1.00 82.56 92 CYS A CA 1
ATOM 720 C C . CYS A 1 92 ? -23.709 -1.444 9.869 1.00 82.56 92 CYS A C 1
ATOM 722 O O . CYS A 1 92 ? -24.009 -0.772 8.879 1.00 82.56 92 CYS A O 1
ATOM 724 N N . PRO A 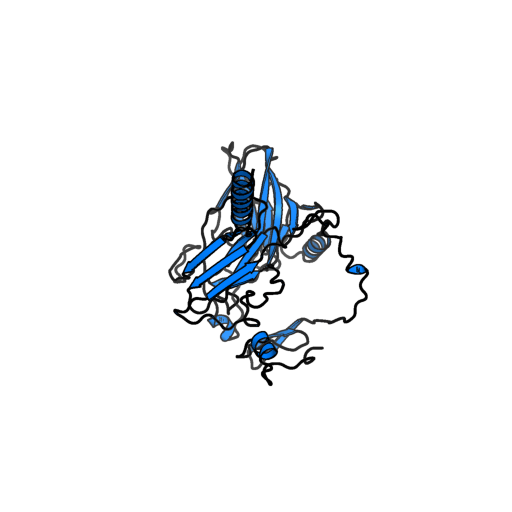1 93 ? -23.405 -2.756 9.807 1.00 77.81 93 PRO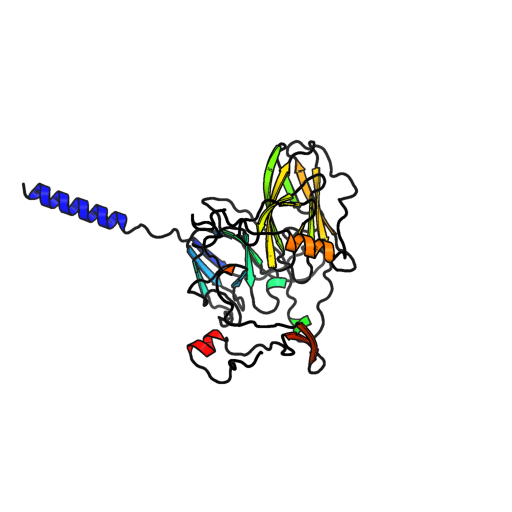 A N 1
ATOM 725 C CA . PRO A 1 93 ? -23.352 -3.518 8.560 1.00 77.81 93 PRO A CA 1
ATOM 726 C C . PRO A 1 93 ? -24.588 -3.358 7.672 1.00 77.81 93 PRO A C 1
ATOM 728 O O . PRO A 1 93 ? -25.707 -3.586 8.142 1.00 77.81 93 PRO A O 1
ATOM 731 N N . ILE A 1 94 ? -24.396 -3.056 6.381 1.00 76.00 94 ILE A N 1
ATOM 732 C CA . ILE A 1 94 ? -25.498 -3.033 5.398 1.00 76.00 94 ILE A CA 1
ATOM 733 C C . ILE A 1 94 ? -26.224 -4.400 5.386 1.00 76.00 94 ILE A C 1
ATOM 735 O O . ILE A 1 94 ? -25.588 -5.425 5.114 1.00 76.00 94 ILE A O 1
ATOM 739 N N . PRO A 1 95 ? -27.542 -4.466 5.661 1.00 71.94 95 PRO A N 1
ATOM 740 C CA . PRO A 1 95 ? -28.273 -5.728 5.653 1.00 71.94 95 PRO A CA 1
ATOM 741 C C . PRO A 1 95 ? -28.633 -6.185 4.221 1.00 71.94 95 PRO A C 1
ATOM 743 O O . PRO A 1 95 ? -28.790 -5.353 3.324 1.00 71.94 95 PRO A O 1
ATOM 746 N N . PRO A 1 96 ? -28.814 -7.502 3.987 1.00 64.75 96 PRO A N 1
ATOM 747 C CA . PRO A 1 96 ? -29.168 -8.052 2.676 1.00 64.75 96 PRO A CA 1
ATOM 748 C C . PRO A 1 96 ? -30.369 -7.357 2.019 1.00 64.75 96 PRO A C 1
ATOM 750 O O . PRO A 1 96 ? -31.409 -7.168 2.646 1.00 64.75 96 PRO A O 1
ATOM 753 N N . GLY A 1 97 ? -30.230 -7.001 0.738 1.00 66.38 97 GLY A N 1
ATOM 754 C CA . GLY A 1 97 ? -31.288 -6.347 -0.042 1.00 66.38 97 GLY A CA 1
ATOM 755 C C . GLY A 1 97 ? -31.527 -4.868 0.291 1.00 66.38 97 GLY A C 1
ATOM 756 O O . GLY A 1 97 ? -32.450 -4.279 -0.264 1.00 66.38 97 GLY A O 1
ATOM 757 N N . SER A 1 98 ? -30.718 -4.266 1.169 1.00 69.19 98 SER A N 1
ATOM 758 C CA . SER A 1 98 ? -30.700 -2.817 1.399 1.00 69.19 98 SER A CA 1
ATOM 759 C C . SER A 1 98 ? -29.559 -2.139 0.640 1.00 69.19 98 SER A C 1
ATOM 761 O O . SER A 1 98 ? -28.546 -2.762 0.317 1.00 69.19 98 SER A O 1
ATOM 763 N N . ASN A 1 99 ? -29.727 -0.840 0.390 1.00 75.19 99 ASN A N 1
ATOM 764 C CA . ASN A 1 99 ? -28.763 -0.009 -0.324 1.00 75.19 99 ASN A CA 1
ATOM 765 C C . ASN A 1 99 ? -28.222 1.074 0.621 1.00 75.19 99 ASN A C 1
ATOM 767 O O . ASN A 1 99 ? -28.986 1.621 1.417 1.00 75.19 99 ASN A O 1
ATOM 771 N N . PHE A 1 100 ? -26.947 1.438 0.488 1.00 75.31 100 PHE A N 1
ATOM 772 C CA . PHE A 1 100 ? -26.340 2.565 1.206 1.00 75.31 100 PHE A CA 1
ATOM 773 C C . PHE A 1 100 ? -25.551 3.447 0.235 1.00 75.31 100 PHE A C 1
ATOM 775 O O . PHE A 1 100 ? -24.848 2.926 -0.630 1.00 75.31 100 PHE A O 1
ATOM 782 N N . THR A 1 101 ? -25.643 4.770 0.377 1.00 77.19 101 THR A N 1
ATOM 783 C CA . THR A 1 101 ? -24.870 5.721 -0.437 1.00 77.19 101 THR A CA 1
ATOM 784 C C . THR A 1 101 ? -23.741 6.311 0.394 1.00 77.19 101 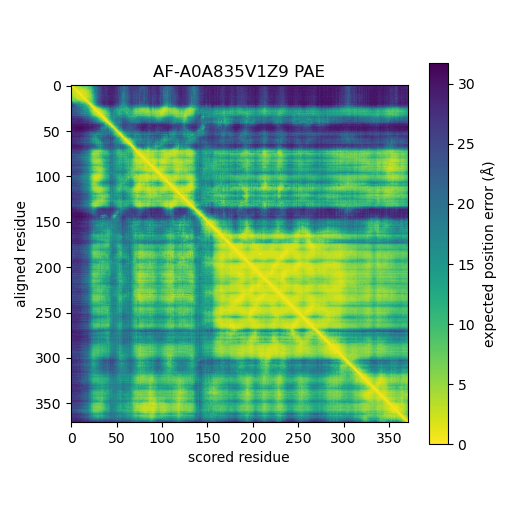THR A C 1
ATOM 786 O O . THR A 1 101 ? -24.010 7.014 1.363 1.00 77.19 101 THR A O 1
ATOM 789 N N . TYR A 1 102 ? -22.496 6.067 -0.011 1.00 77.00 102 TYR A N 1
ATOM 790 C CA . TYR A 1 102 ? -21.322 6.732 0.553 1.00 77.00 102 TYR A CA 1
ATOM 791 C C . TYR A 1 102 ? -21.067 8.070 -0.152 1.00 77.00 102 TYR A C 1
ATOM 793 O O . TYR A 1 102 ? -20.989 8.100 -1.383 1.00 77.00 102 TYR A O 1
ATOM 801 N N . ILE A 1 103 ? -20.895 9.161 0.600 1.00 78.94 103 ILE A N 1
ATOM 802 C CA . ILE A 1 103 ? -20.675 10.521 0.069 1.00 78.94 103 ILE A CA 1
ATOM 803 C C . ILE A 1 103 ? -19.259 11.009 0.414 1.00 78.94 103 ILE A C 1
ATOM 805 O O . ILE A 1 103 ? -19.003 11.609 1.461 1.00 78.94 103 ILE A O 1
ATOM 809 N N . LEU A 1 104 ? -18.309 10.755 -0.491 1.00 76.12 104 LEU A N 1
ATOM 810 C CA . LEU A 1 104 ? -16.880 10.993 -0.270 1.00 76.12 104 LEU A CA 1
ATOM 811 C C . LEU A 1 104 ? -16.410 12.335 -0.847 1.00 76.12 104 LEU A C 1
ATOM 813 O O . LEU A 1 104 ? -16.511 12.590 -2.050 1.00 76.12 104 LEU A O 1
ATOM 817 N N . GLN A 1 105 ? -15.773 13.156 -0.006 1.00 73.69 105 GLN A N 1
ATOM 818 C CA . GLN A 1 105 ? -15.092 14.383 -0.428 1.00 73.69 105 GLN A CA 1
ATOM 819 C C . GLN A 1 105 ? -13.568 14.188 -0.453 1.00 73.69 105 GLN A C 1
ATOM 821 O O . GLN A 1 105 ? -12.882 14.339 0.555 1.00 73.69 105 GLN A O 1
ATOM 826 N N . VAL A 1 106 ? -13.016 13.918 -1.638 1.00 70.88 106 VAL A N 1
ATOM 827 C CA . VAL A 1 106 ? -11.577 13.640 -1.843 1.00 70.88 106 VAL A CA 1
ATOM 828 C C . VAL A 1 106 ? -10.728 14.896 -2.112 1.00 70.88 106 VAL A C 1
ATOM 830 O O . VAL A 1 106 ? -9.544 14.803 -2.425 1.00 70.88 106 VAL A O 1
ATOM 833 N N . LYS A 1 107 ? -11.323 16.087 -1.964 1.00 63.09 107 LYS A N 1
ATOM 834 C CA . LYS A 1 107 ? -10.776 17.418 -2.313 1.00 63.09 107 LYS A CA 1
ATOM 835 C C . LYS A 1 107 ? -9.418 17.780 -1.689 1.00 63.09 107 LYS A C 1
ATOM 837 O O . LYS A 1 107 ? -8.734 18.656 -2.207 1.00 63.09 107 LYS A O 1
ATOM 842 N N . ASP A 1 108 ? -9.030 17.112 -0.604 1.00 64.19 108 ASP A N 1
ATOM 843 C CA . ASP A 1 108 ? -7.787 17.355 0.139 1.00 64.19 108 ASP A CA 1
ATOM 844 C C . ASP A 1 108 ? -6.739 16.235 -0.010 1.00 64.19 108 ASP A C 1
ATOM 846 O O . ASP A 1 108 ? -5.797 16.178 0.784 1.00 64.19 108 ASP A O 1
ATOM 850 N N . GLN A 1 109 ? -6.878 15.346 -1.003 1.00 65.50 109 GLN A N 1
ATOM 851 C CA . GLN A 1 109 ? -5.945 14.242 -1.264 1.00 65.50 109 GLN A CA 1
ATOM 852 C C . GLN A 1 109 ? -5.659 14.044 -2.755 1.00 65.50 109 GLN A C 1
ATOM 854 O O . GLN A 1 109 ? -6.486 14.342 -3.606 1.00 65.50 109 GLN A O 1
ATOM 859 N N . ILE A 1 110 ? -4.468 13.529 -3.063 1.00 66.88 110 ILE A N 1
ATOM 860 C CA . ILE A 1 110 ? -4.017 13.097 -4.394 1.00 66.88 110 ILE A CA 1
ATOM 861 C C . ILE A 1 110 ? -3.155 11.853 -4.166 1.00 66.88 110 ILE A C 1
ATOM 863 O O . ILE A 1 110 ? -2.453 11.783 -3.161 1.00 66.88 110 ILE A O 1
ATOM 867 N N . GLY A 1 111 ? -3.193 10.875 -5.072 1.00 66.44 111 GLY A N 1
ATOM 868 C CA . GLY A 1 111 ? -2.261 9.748 -5.041 1.00 66.44 111 GLY A CA 1
ATOM 869 C C . GLY A 1 111 ? -2.911 8.390 -5.246 1.00 66.44 111 GLY A C 1
ATOM 870 O O . GLY A 1 111 ? -3.800 8.234 -6.090 1.00 66.44 111 GLY A O 1
ATOM 871 N N . SER A 1 112 ? -2.383 7.394 -4.536 1.00 60.78 112 SER A N 1
ATOM 872 C CA . SER A 1 112 ? -2.671 5.969 -4.715 1.00 60.78 112 SER A CA 1
ATOM 873 C C . SER A 1 112 ? -3.188 5.373 -3.404 1.00 60.78 112 SER A C 1
ATOM 875 O O . SER A 1 112 ? -2.444 5.285 -2.429 1.00 60.78 112 SER A O 1
ATOM 877 N N . TYR A 1 113 ? -4.454 4.972 -3.407 1.00 73.94 113 TYR A N 1
ATOM 878 C CA . TYR A 1 113 ? -5.196 4.404 -2.282 1.00 73.94 113 TYR A CA 1
ATOM 879 C C . TYR A 1 113 ? -5.889 3.109 -2.736 1.00 73.94 113 TYR A C 1
ATOM 881 O O . TYR A 1 113 ? -5.720 2.666 -3.874 1.00 73.94 113 TYR A O 1
ATOM 889 N N . PHE A 1 114 ? -6.688 2.490 -1.873 1.00 69.31 114 PHE A N 1
ATOM 890 C CA . PHE A 1 114 ? -7.568 1.376 -2.236 1.00 69.31 114 PHE A CA 1
ATOM 891 C C . PHE A 1 114 ? -8.722 1.277 -1.236 1.00 69.31 114 PHE A C 1
ATOM 893 O O . PHE A 1 114 ? -8.641 1.832 -0.143 1.00 69.31 114 PHE A O 1
ATOM 900 N N . TYR A 1 115 ? -9.788 0.575 -1.603 1.00 75.94 115 TYR A N 1
ATOM 901 C CA . TYR A 1 115 ? -10.870 0.219 -0.685 1.00 75.94 115 TYR A CA 1
ATOM 902 C C . TYR A 1 115 ? -10.909 -1.293 -0.459 1.00 75.94 115 TYR A C 1
ATOM 904 O O . TYR A 1 115 ? -10.380 -2.059 -1.268 1.00 75.94 115 TYR A O 1
ATOM 912 N N . PHE A 1 116 ? -11.542 -1.712 0.634 1.00 67.19 116 PHE A N 1
ATOM 913 C CA . PHE A 1 116 ? -11.931 -3.097 0.908 1.00 67.19 116 PHE A CA 1
ATOM 914 C C . PHE A 1 116 ? -13.090 -3.132 1.917 1.00 67.19 116 PHE A C 1
ATOM 916 O O . PHE A 1 116 ? -13.176 -2.225 2.744 1.00 67.19 116 PHE A O 1
ATOM 923 N N . PRO A 1 117 ? -13.976 -4.146 1.917 1.00 72.06 117 PRO A N 1
ATOM 924 C CA . PRO A 1 117 ? -14.960 -4.298 2.976 1.00 72.06 117 PRO A CA 1
ATOM 925 C C . PRO A 1 117 ? -14.271 -4.547 4.323 1.00 72.06 117 PRO A C 1
ATOM 927 O O . PRO A 1 117 ? -13.501 -5.501 4.459 1.00 72.06 117 PRO A O 1
ATOM 930 N N . SER A 1 118 ? -14.545 -3.703 5.318 1.00 74.31 118 SER A N 1
ATOM 931 C CA . SER A 1 118 ? -13.908 -3.789 6.646 1.00 74.31 118 SER A CA 1
ATOM 932 C C . SER A 1 118 ? -14.372 -4.986 7.478 1.00 74.31 118 SER A C 1
ATOM 934 O O . SER A 1 118 ? -13.718 -5.366 8.451 1.00 74.31 118 SER A O 1
ATOM 936 N N . LEU A 1 119 ? -15.518 -5.563 7.116 1.00 71.94 119 LEU A N 1
ATOM 937 C CA . LEU A 1 119 ? -16.195 -6.588 7.893 1.00 71.94 119 LEU A CA 1
ATOM 938 C C . LEU A 1 119 ? -15.540 -7.964 7.714 1.00 71.94 119 LEU A C 1
ATOM 940 O O . LEU A 1 119 ? -15.381 -8.476 6.603 1.00 71.94 119 LEU A O 1
ATOM 944 N N . ALA A 1 120 ? -15.211 -8.585 8.850 1.00 71.81 120 ALA A N 1
ATOM 945 C CA . ALA A 1 120 ? -14.619 -9.917 8.941 1.00 71.81 120 ALA A CA 1
ATOM 946 C C . ALA A 1 120 ? -13.414 -10.098 7.991 1.00 71.81 120 ALA A C 1
ATOM 948 O O . ALA A 1 120 ? -12.432 -9.369 8.089 1.00 71.81 120 ALA A O 1
ATOM 949 N N . PHE A 1 121 ? -13.478 -11.081 7.088 1.00 68.44 121 PHE A N 1
ATOM 950 C CA . PHE A 1 121 ? -12.442 -11.368 6.092 1.00 68.44 121 PHE A CA 1
ATOM 951 C C . PHE A 1 121 ? -12.947 -11.161 4.658 1.00 68.44 121 PHE A C 1
ATOM 953 O O . PHE A 1 121 ? -12.421 -11.748 3.718 1.00 68.44 121 PHE A O 1
ATOM 960 N N . HIS A 1 122 ? -13.922 -10.272 4.453 1.00 64.88 122 HIS A N 1
ATOM 961 C CA . HIS A 1 122 ? -14.422 -9.941 3.113 1.00 64.88 122 HIS A CA 1
ATOM 962 C C . HIS A 1 122 ? -13.342 -9.270 2.227 1.00 64.88 122 HIS A C 1
ATOM 964 O O . HIS A 1 122 ? -13.377 -9.394 1.005 1.00 64.88 122 HIS A O 1
ATOM 970 N N . LYS A 1 123 ? -12.294 -8.679 2.824 1.00 66.56 123 LYS A N 1
ATOM 971 C CA . LYS A 1 123 ? -11.046 -8.324 2.118 1.00 66.56 123 LYS A CA 1
ATOM 972 C C . LYS A 1 123 ? -10.325 -9.545 1.521 1.00 66.56 123 LYS A C 1
ATOM 974 O O . LYS A 1 123 ? -9.839 -9.480 0.398 1.00 66.56 123 LYS A O 1
ATOM 979 N N . ALA A 1 124 ? -10.249 -10.662 2.251 1.00 60.97 124 ALA A N 1
ATOM 980 C CA . ALA A 1 124 ? -9.711 -11.919 1.718 1.00 60.97 124 ALA A CA 1
ATOM 981 C C . ALA A 1 124 ? -10.612 -12.487 0.612 1.00 60.97 124 ALA A C 1
ATOM 983 O O . ALA A 1 124 ? -10.113 -13.062 -0.355 1.00 60.97 124 ALA A O 1
ATOM 984 N N . ALA A 1 125 ? -11.922 -12.232 0.713 1.00 57.31 125 ALA A N 1
ATOM 985 C CA . ALA A 1 125 ? -12.930 -12.620 -0.267 1.00 57.31 125 ALA A CA 1
ATOM 986 C C . ALA A 1 125 ? -12.774 -11.988 -1.662 1.00 57.31 125 ALA A C 1
ATOM 988 O O . ALA A 1 125 ? -13.619 -12.229 -2.507 1.00 57.31 125 ALA A O 1
ATOM 989 N N . GLY A 1 126 ? -11.712 -11.227 -1.948 1.00 52.47 126 GLY A N 1
ATOM 990 C CA . GLY A 1 126 ? -11.587 -10.477 -3.202 1.00 52.47 126 GLY A CA 1
ATOM 991 C C . GLY A 1 126 ? -12.370 -9.166 -3.184 1.00 52.47 126 GLY A C 1
ATOM 992 O O . GLY A 1 126 ? -12.524 -8.512 -4.210 1.00 52.47 126 GLY A O 1
ATOM 993 N N . GLY A 1 127 ? -12.893 -8.757 -2.027 1.00 59.78 127 GLY A N 1
ATOM 994 C CA . GLY A 1 127 ? -13.415 -7.415 -1.838 1.00 59.78 127 GLY A CA 1
ATOM 995 C C . GLY A 1 127 ? -12.260 -6.427 -1.705 1.00 59.78 127 GLY A C 1
ATOM 996 O O . GLY A 1 127 ? -11.905 -6.048 -0.593 1.00 59.78 127 GLY A O 1
ATOM 997 N N . PHE A 1 128 ? -11.645 -6.005 -2.808 1.00 63.31 128 PHE A N 1
ATOM 998 C CA . PHE A 1 128 ? -10.725 -4.865 -2.809 1.00 63.31 128 PHE A CA 1
ATOM 999 C C . PHE A 1 128 ? -10.579 -4.247 -4.197 1.00 63.31 128 PHE A C 1
ATOM 1001 O O . PHE A 1 128 ? -10.611 -4.942 -5.202 1.00 63.31 128 PHE A O 1
ATOM 1008 N N . GLY A 1 129 ? -10.349 -2.937 -4.265 1.00 61.91 129 GLY A N 1
ATOM 1009 C CA . GLY A 1 129 ? -10.076 -2.262 -5.533 1.00 61.91 129 GLY A CA 1
ATOM 1010 C C . GLY A 1 129 ? -9.228 -1.007 -5.361 1.00 61.91 129 GLY A C 1
ATOM 1011 O O . GLY A 1 129 ? -9.281 -0.324 -4.338 1.00 61.91 129 GLY A O 1
ATOM 1012 N N . GLY A 1 130 ? -8.399 -0.712 -6.363 1.00 62.03 130 GLY A N 1
ATOM 1013 C CA . GLY A 1 130 ? -7.494 0.438 -6.332 1.00 62.03 130 GLY A CA 1
ATOM 1014 C C . GLY A 1 130 ? -8.236 1.766 -6.478 1.00 62.03 130 GLY A C 1
ATOM 1015 O O . GLY A 1 130 ? -9.090 1.912 -7.347 1.00 62.03 130 GLY A O 1
ATOM 1016 N N . ILE A 1 131 ? -7.865 2.760 -5.677 1.00 66.25 131 ILE A N 1
ATOM 1017 C CA . ILE A 1 131 ? -8.355 4.136 -5.770 1.00 66.25 131 ILE A CA 1
ATOM 1018 C C . ILE A 1 131 ? -7.221 5.040 -6.247 1.00 66.25 131 ILE A C 1
ATOM 1020 O O . ILE A 1 131 ? -6.111 5.039 -5.715 1.00 66.25 131 ILE A O 1
ATOM 1024 N N . ARG A 1 132 ? -7.511 5.844 -7.263 1.00 63.50 132 ARG A N 1
ATOM 1025 C CA . ARG A 1 132 ? -6.582 6.778 -7.888 1.00 63.50 132 ARG A CA 1
ATOM 1026 C C . ARG A 1 132 ? -7.209 8.159 -7.853 1.00 63.50 132 ARG A C 1
ATOM 1028 O O . ARG A 1 132 ? -8.048 8.493 -8.686 1.00 63.50 132 ARG A O 1
ATOM 1035 N N . ILE A 1 133 ? -6.786 8.981 -6.898 1.00 67.62 133 ILE A N 1
ATOM 1036 C CA . ILE A 1 133 ? -7.132 10.402 -6.934 1.00 67.62 133 ILE A CA 1
ATOM 1037 C C . ILE A 1 133 ? -6.074 11.079 -7.801 1.00 67.62 133 ILE A C 1
ATOM 1039 O O . ILE A 1 133 ? -4.885 11.087 -7.466 1.00 67.62 133 ILE A O 1
ATOM 1043 N N . LEU A 1 134 ? -6.503 11.557 -8.966 1.00 58.31 134 LEU A N 1
ATOM 1044 C CA . LEU A 1 134 ? -5.633 12.100 -10.003 1.00 58.31 134 LEU A CA 1
ATOM 1045 C C . LEU A 1 134 ? -5.705 13.631 -10.025 1.00 58.31 134 LEU A C 1
ATOM 1047 O O . LEU A 1 134 ? -6.756 14.223 -9.781 1.00 58.31 134 LEU A O 1
ATOM 1051 N N . SER A 1 135 ? -4.618 14.280 -10.443 1.00 51.34 135 SER A N 1
ATOM 1052 C CA . SER A 1 135 ? -4.757 15.539 -11.176 1.00 51.34 135 SER A CA 1
ATOM 1053 C C . SER A 1 135 ? -5.447 15.260 -12.525 1.00 51.34 135 SER A C 1
ATOM 1055 O O . SER A 1 135 ? -5.322 14.174 -13.088 1.00 51.34 135 SER A O 1
ATOM 1057 N N . ARG A 1 136 ? -6.233 16.218 -13.032 1.00 44.88 136 ARG A N 1
ATOM 1058 C CA . ARG A 1 136 ? -7.073 16.064 -14.244 1.00 44.88 136 ARG A CA 1
ATOM 1059 C C . ARG A 1 136 ? -6.254 15.509 -15.450 1.00 44.88 136 ARG A C 1
ATOM 1061 O O . ARG A 1 136 ? -5.162 16.028 -15.671 1.00 44.88 136 ARG A O 1
ATOM 1068 N N . PRO A 1 137 ? -6.818 14.652 -16.336 1.00 38.28 137 PRO A N 1
ATOM 1069 C CA . PRO A 1 137 ? -7.120 13.206 -16.161 1.00 38.28 137 PRO A CA 1
ATOM 1070 C C . PRO A 1 137 ? -6.599 12.369 -17.388 1.00 38.28 137 PRO A C 1
ATOM 1072 O O . PRO A 1 137 ? -5.862 12.921 -18.196 1.00 38.28 137 PRO A O 1
ATOM 1075 N N . LEU A 1 138 ? -6.889 11.085 -17.701 1.00 38.44 138 LEU A N 1
ATOM 1076 C CA . LEU A 1 138 ? -7.689 9.967 -17.135 1.00 38.44 138 LEU A CA 1
ATOM 1077 C C . LEU A 1 138 ? -6.713 8.767 -16.820 1.00 38.44 138 LEU A C 1
ATOM 1079 O O . LEU A 1 138 ? -5.696 9.064 -16.203 1.00 38.44 138 LEU A O 1
ATOM 1083 N N . ILE A 1 139 ? -6.817 7.450 -17.135 1.00 26.17 139 ILE A N 1
ATOM 1084 C CA . ILE A 1 139 ? -7.718 6.509 -17.872 1.00 26.17 139 ILE A CA 1
ATOM 1085 C C . ILE A 1 139 ? -7.692 5.116 -17.148 1.00 26.17 139 ILE A C 1
ATOM 1087 O O . ILE A 1 139 ? -6.597 4.682 -16.765 1.00 26.17 139 ILE A O 1
ATOM 1091 N N . PRO A 1 140 ? -8.813 4.356 -17.050 1.00 36.38 140 PRO A N 1
ATOM 1092 C CA . PRO A 1 140 ? -8.865 3.024 -16.413 1.00 36.38 140 PRO A CA 1
ATOM 1093 C C . PRO A 1 140 ? -9.108 1.811 -17.356 1.00 36.38 140 PRO A C 1
ATOM 1095 O O . PRO A 1 140 ? -9.698 1.951 -18.424 1.00 36.38 140 PRO A O 1
ATOM 1098 N N . VAL A 1 141 ? -8.705 0.605 -16.911 1.00 27.00 141 VAL A N 1
ATOM 1099 C CA . VAL A 1 141 ? -9.027 -0.758 -17.439 1.00 27.00 141 VAL A CA 1
ATOM 1100 C C . VAL A 1 141 ? -8.796 -1.825 -16.311 1.00 27.00 141 VAL A C 1
ATOM 1102 O O . VAL A 1 141 ? -8.209 -1.443 -15.295 1.00 27.00 141 VAL A O 1
ATOM 1105 N N . PRO A 1 142 ? -9.290 -3.094 -16.385 1.00 36.09 142 PRO A N 1
ATOM 1106 C CA . PRO A 1 142 ? -9.896 -3.779 -15.213 1.00 36.09 142 PRO A CA 1
ATOM 1107 C C . PRO A 1 142 ? -9.262 -5.141 -14.763 1.00 36.09 142 PRO A C 1
ATOM 1109 O O . PRO A 1 142 ? -8.121 -5.428 -15.116 1.00 36.09 142 PRO A O 1
ATOM 1112 N N . PHE A 1 143 ? -10.052 -5.966 -14.030 1.00 29.09 143 PHE A N 1
ATOM 1113 C CA . PHE A 1 143 ? -9.903 -7.388 -13.583 1.00 29.09 143 PHE A CA 1
ATOM 1114 C C . PHE A 1 143 ? -9.558 -7.652 -12.085 1.00 29.09 143 PHE A C 1
ATOM 1116 O O . PHE A 1 143 ? -8.900 -6.831 -11.452 1.00 29.09 143 PHE A O 1
ATOM 1123 N N . ASP A 1 144 ? -10.049 -8.783 -11.525 1.00 31.67 144 ASP A N 1
ATOM 1124 C CA . ASP A 1 144 ? -10.277 -9.028 -10.071 1.00 31.67 144 ASP A CA 1
ATOM 1125 C C . ASP A 1 144 ? -10.296 -10.531 -9.641 1.00 31.67 144 ASP A C 1
ATOM 1127 O O . ASP A 1 144 ? -10.676 -11.370 -10.464 1.00 31.67 144 ASP A O 1
ATOM 1131 N N . PRO A 1 145 ? -9.863 -10.896 -8.402 1.00 35.78 145 PRO A N 1
ATOM 1132 C CA . PRO A 1 145 ? -10.302 -12.143 -7.712 1.00 35.78 145 PRO A CA 1
ATOM 1133 C C . PRO A 1 145 ? -10.259 -12.184 -6.141 1.00 35.78 145 PRO A C 1
ATOM 1135 O O . PRO A 1 145 ? -9.365 -11.579 -5.554 1.00 35.78 145 PRO A O 1
ATOM 1138 N N . GLN A 1 146 ? -11.078 -13.036 -5.463 1.00 45.91 146 GLN A N 1
ATOM 1139 C CA . GLN A 1 146 ? -10.675 -14.075 -4.444 1.00 45.91 146 GLN A CA 1
ATOM 1140 C C . GLN A 1 146 ? -11.763 -14.698 -3.488 1.00 45.91 146 GLN A C 1
ATOM 1142 O O . GLN A 1 146 ? -12.756 -15.218 -3.986 1.00 45.91 146 GLN A O 1
ATOM 1147 N N . LEU A 1 147 ? -11.492 -14.874 -2.169 1.00 37.12 147 LEU A N 1
ATOM 1148 C CA . LEU A 1 147 ? -11.690 -16.122 -1.371 1.00 37.12 147 LEU A CA 1
ATOM 1149 C C . LEU A 1 147 ? -12.129 -15.888 0.127 1.00 37.12 147 LEU A C 1
ATOM 1151 O O . LEU A 1 147 ? -11.315 -15.445 0.928 1.00 37.12 147 LEU A O 1
ATOM 1155 N N . ASP A 1 148 ? -13.347 -16.237 0.587 1.00 41.62 148 ASP A N 1
ATOM 1156 C CA . ASP A 1 148 ? -13.775 -16.010 2.006 1.00 41.62 148 ASP A CA 1
ATOM 1157 C C . ASP A 1 148 ? -13.011 -16.840 3.075 1.00 41.62 148 ASP A C 1
ATOM 1159 O O . ASP A 1 148 ? -12.918 -18.061 2.992 1.00 41.62 148 ASP A O 1
ATOM 1163 N N . LEU A 1 149 ? -12.491 -16.208 4.133 1.00 50.44 149 LEU A N 1
ATOM 1164 C CA . LEU A 1 149 ? -11.717 -16.868 5.202 1.00 50.44 149 LEU A CA 1
ATOM 1165 C C . LEU A 1 149 ? -12.320 -16.756 6.617 1.00 50.44 149 LEU A C 1
ATOM 1167 O O . LEU A 1 149 ? -11.649 -17.120 7.584 1.00 50.44 149 LEU A O 1
ATOM 1171 N N . LYS A 1 150 ? -13.557 -16.263 6.780 1.00 45.19 150 LYS A N 1
ATOM 1172 C CA . LYS A 1 150 ? -14.099 -15.900 8.105 1.00 45.19 150 LYS A CA 1
ATOM 1173 C C . LYS A 1 150 ? -14.090 -17.041 9.139 1.00 45.19 150 LYS A C 1
ATOM 1175 O O . LYS A 1 150 ? -13.603 -16.859 10.256 1.00 45.19 150 LYS A O 1
ATOM 1180 N N . SER A 1 151 ? -14.616 -18.213 8.780 1.00 50.16 151 SER A N 1
ATOM 1181 C CA . SER A 1 151 ? -14.899 -19.305 9.730 1.00 50.16 151 SER A CA 1
ATOM 1182 C C . SER A 1 151 ? -13.659 -19.910 10.403 1.00 50.16 151 SER A C 1
ATOM 1184 O O . SER A 1 151 ? -13.757 -20.424 11.519 1.00 50.16 151 SER A O 1
ATOM 1186 N N . THR A 1 152 ? -12.482 -19.824 9.779 1.00 53.88 152 THR A N 1
ATOM 1187 C CA . THR A 1 152 ? -11.220 -20.318 10.356 1.00 53.88 152 THR A CA 1
ATOM 1188 C C . THR A 1 152 ? -10.829 -19.531 11.611 1.00 53.88 152 THR A C 1
ATOM 1190 O O . THR A 1 152 ? -10.480 -20.127 12.633 1.00 53.88 152 THR A O 1
ATOM 1193 N N . LEU A 1 153 ? -10.939 -18.196 11.578 1.00 56.84 153 LEU A N 1
ATOM 1194 C CA . LEU A 1 153 ? -10.509 -17.357 12.702 1.00 56.84 153 LEU A CA 1
ATOM 1195 C C . LEU A 1 153 ? -11.507 -17.378 13.868 1.00 56.84 153 LEU A C 1
ATOM 1197 O O . LEU A 1 153 ? -11.087 -17.376 15.025 1.00 56.84 153 LEU A O 1
ATOM 1201 N N . ASP A 1 154 ? -12.812 -17.464 13.595 1.00 66.62 154 ASP A N 1
ATOM 1202 C CA . ASP A 1 154 ? -13.839 -17.556 14.647 1.00 66.62 154 ASP A CA 1
ATOM 1203 C C . ASP A 1 154 ? -13.662 -18.825 15.508 1.00 66.62 154 ASP A C 1
ATOM 1205 O O . ASP A 1 154 ? -13.890 -18.809 16.724 1.00 66.62 154 ASP A O 1
ATOM 1209 N N . ASN A 1 155 ? -13.135 -19.906 14.921 1.00 66.69 155 ASN A N 1
ATOM 1210 C CA . ASN A 1 155 ? -12.730 -21.123 15.631 1.00 66.69 155 ASN A CA 1
ATOM 1211 C C . ASN A 1 155 ? -11.448 -20.965 16.477 1.00 66.69 155 ASN A C 1
ATOM 1213 O O . ASN A 1 155 ? -11.153 -21.828 17.301 1.00 66.69 155 ASN A O 1
ATOM 1217 N N . GLY A 1 156 ? -10.722 -19.850 16.358 1.00 57.78 156 GLY A N 1
ATOM 1218 C CA . GLY A 1 156 ? -9.465 -19.588 17.069 1.00 57.78 156 GLY A CA 1
ATOM 1219 C C . GLY A 1 156 ? -8.236 -20.240 16.430 1.00 57.78 156 GLY A C 1
ATOM 1220 O O . GLY A 1 156 ? -7.184 -20.290 17.067 1.00 57.78 156 GLY A O 1
ATOM 1221 N N . GLN A 1 157 ? -8.359 -20.743 15.198 1.00 62.56 157 GLN A N 1
ATOM 1222 C CA . GLN A 1 157 ? -7.238 -21.278 14.429 1.00 62.56 157 GLN A CA 1
ATOM 1223 C C . GLN A 1 157 ? -6.443 -20.131 13.794 1.00 62.56 157 GLN A C 1
ATOM 1225 O O . GLN A 1 157 ? -7.009 -19.123 13.366 1.00 62.56 157 GLN A O 1
ATOM 1230 N N . MET A 1 158 ? -5.121 -20.288 13.708 1.00 60.50 158 MET A N 1
ATOM 1231 C CA . MET A 1 158 ? -4.297 -19.399 12.889 1.00 60.50 158 MET A CA 1
ATOM 1232 C C . MET A 1 158 ? -4.635 -19.615 11.410 1.00 60.50 158 MET A C 1
ATOM 1234 O O . MET A 1 158 ? -4.875 -20.747 10.988 1.00 60.50 158 MET A O 1
ATOM 1238 N N . LEU A 1 159 ? -4.634 -18.539 10.621 1.00 65.00 159 LEU A N 1
ATOM 1239 C CA . LEU A 1 159 ? -4.725 -18.662 9.167 1.00 65.00 159 LEU A CA 1
ATOM 1240 C C . LEU A 1 159 ? -3.507 -19.450 8.643 1.00 65.00 159 LEU A C 1
ATOM 1242 O O . LEU A 1 159 ? -2.403 -19.259 9.164 1.00 65.00 159 LEU A O 1
ATOM 1246 N N . PRO A 1 160 ? -3.681 -20.321 7.632 1.00 67.75 160 PRO A N 1
ATOM 1247 C CA . PRO A 1 160 ? -2.556 -20.994 6.995 1.00 67.75 160 PRO A CA 1
ATOM 1248 C C . PRO A 1 160 ? -1.637 -19.974 6.312 1.00 67.75 160 PRO A C 1
ATOM 1250 O O . PRO A 1 160 ? -2.070 -18.885 5.923 1.00 67.75 160 PRO A O 1
ATOM 1253 N N . PHE A 1 161 ? -0.367 -20.342 6.122 1.00 65.75 161 PHE A N 1
ATOM 1254 C CA . PHE A 1 161 ? 0.497 -19.601 5.205 1.00 65.75 161 PHE A CA 1
ATOM 1255 C C . PHE A 1 161 ? -0.114 -19.640 3.792 1.00 65.75 161 PHE A C 1
ATOM 1257 O O . PHE A 1 161 ? -0.632 -20.684 3.399 1.00 65.75 161 PHE A O 1
ATOM 1264 N N . PRO A 1 162 ? -0.081 -18.530 3.032 1.00 70.19 162 PRO A N 1
ATOM 1265 C CA . PRO A 1 162 ? -0.705 -18.476 1.715 1.00 70.19 162 PRO A CA 1
ATOM 1266 C C . PRO A 1 162 ? 0.014 -19.393 0.719 1.00 70.19 162 PRO A C 1
ATOM 1268 O O . PRO A 1 162 ? 1.240 -19.431 0.690 1.00 70.19 162 PRO A O 1
ATOM 1271 N N . ASP A 1 163 ? -0.740 -20.065 -0.150 1.00 67.06 163 ASP A N 1
ATOM 1272 C CA . ASP A 1 163 ? -0.196 -20.999 -1.148 1.00 67.06 163 ASP A CA 1
ATOM 1273 C C . ASP A 1 163 ? 0.591 -20.301 -2.275 1.00 67.06 163 ASP A C 1
ATOM 1275 O O . ASP A 1 163 ? 1.365 -20.928 -2.998 1.00 67.06 163 ASP A O 1
ATOM 1279 N N . GLY A 1 164 ? 0.408 -18.987 -2.440 1.00 70.00 164 GLY A N 1
ATOM 1280 C CA . GLY A 1 164 ? 1.082 -18.199 -3.465 1.00 70.00 164 GLY A CA 1
ATOM 1281 C C . GLY A 1 164 ? 0.914 -16.689 -3.298 1.00 70.00 164 GLY A C 1
ATOM 1282 O O . GLY A 1 164 ? 0.128 -16.202 -2.486 1.00 70.00 164 GLY A O 1
ATOM 1283 N N . LEU A 1 165 ? 1.666 -15.940 -4.104 1.00 75.38 165 LEU A N 1
ATOM 1284 C CA . LEU A 1 165 ? 1.467 -14.507 -4.329 1.00 75.38 165 LEU A CA 1
ATOM 1285 C C . LEU A 1 165 ? 0.715 -14.287 -5.647 1.00 75.38 165 LEU A C 1
ATOM 1287 O O . LEU A 1 165 ? 0.867 -15.069 -6.580 1.00 75.38 165 LEU A O 1
ATOM 1291 N N . LEU A 1 166 ? -0.024 -13.183 -5.754 1.00 72.62 166 LEU A N 1
ATOM 1292 C CA . LEU A 1 166 ? -0.647 -12.730 -7.001 1.00 72.62 166 LEU A CA 1
ATOM 1293 C C . LEU A 1 166 ? -0.166 -11.314 -7.335 1.00 72.62 166 LEU A C 1
ATOM 1295 O O . LEU A 1 166 ? -0.054 -10.466 -6.450 1.00 72.62 166 LEU A O 1
ATOM 1299 N N . ILE A 1 167 ? 0.073 -11.042 -8.617 1.00 68.94 167 ILE A N 1
ATOM 1300 C CA . ILE A 1 167 ? 0.272 -9.684 -9.145 1.00 68.94 167 ILE A CA 1
ATOM 1301 C C . ILE A 1 167 ? -0.999 -9.341 -9.924 1.00 68.94 167 ILE A C 1
ATOM 1303 O O . ILE A 1 167 ? -1.393 -10.109 -10.798 1.00 68.94 167 ILE A O 1
ATOM 1307 N N . ASN A 1 168 ? -1.675 -8.235 -9.596 1.00 66.69 168 ASN A N 1
ATOM 1308 C CA . ASN A 1 168 ? -2.953 -7.827 -10.212 1.00 66.69 168 ASN A CA 1
ATOM 1309 C C . ASN A 1 168 ? -3.962 -8.994 -10.371 1.00 66.69 168 ASN A C 1
ATOM 1311 O O . ASN A 1 168 ? -4.560 -9.181 -11.428 1.00 66.69 168 ASN A O 1
ATOM 1315 N N . GLY A 1 169 ? -4.083 -9.839 -9.339 1.00 60.31 169 GLY A N 1
ATOM 1316 C CA . GLY A 1 169 ? -4.980 -11.001 -9.329 1.00 60.31 169 GLY A CA 1
ATOM 1317 C C . GLY A 1 169 ? -4.511 -12.243 -10.103 1.00 60.31 169 GLY A C 1
ATOM 1318 O O . GLY A 1 169 ? -5.187 -13.266 -10.052 1.00 60.31 169 GLY A O 1
ATOM 1319 N N . ARG A 1 170 ? -3.367 -12.202 -10.798 1.00 63.88 170 ARG A N 1
ATOM 1320 C CA . ARG A 1 170 ? -2.871 -13.311 -11.631 1.00 63.88 170 ARG A CA 1
ATOM 1321 C C . ARG A 1 170 ? -1.613 -13.966 -11.056 1.00 63.88 170 ARG A C 1
ATOM 1323 O O . ARG A 1 170 ? -0.802 -13.309 -10.399 1.00 63.88 170 ARG A O 1
ATOM 1330 N N . GLY A 1 171 ? -1.470 -15.262 -11.342 1.00 67.31 171 GLY A N 1
ATOM 1331 C CA . GLY A 1 171 ? -0.296 -16.075 -11.019 1.00 67.31 171 GLY A CA 1
ATOM 1332 C C . GLY A 1 171 ? 0.884 -15.888 -11.985 1.00 67.31 171 GLY A C 1
ATOM 1333 O O . GLY A 1 171 ? 1.005 -14.866 -12.667 1.00 67.31 171 GLY A O 1
ATOM 1334 N N . GLN A 1 172 ? 1.766 -16.891 -12.027 1.00 73.12 172 GLN A N 1
ATOM 1335 C CA . GLN A 1 172 ? 3.101 -16.799 -12.630 1.00 73.12 172 GLN A CA 1
ATOM 1336 C C . GLN A 1 172 ? 3.069 -16.450 -14.122 1.00 73.12 172 GLN A C 1
ATOM 1338 O O . GLN A 1 172 ? 2.349 -17.068 -14.901 1.00 73.12 172 GLN A O 1
ATOM 1343 N N . TYR A 1 173 ? 3.841 -15.425 -14.499 1.00 73.31 173 TYR A N 1
ATOM 1344 C CA . TYR A 1 173 ? 3.893 -14.830 -15.841 1.00 73.31 173 TYR A CA 1
ATOM 1345 C C . TYR A 1 173 ? 2.549 -14.292 -16.377 1.00 73.31 173 TYR A C 1
ATOM 1347 O O . TYR A 1 173 ? 2.471 -13.872 -17.527 1.00 73.31 173 TYR A O 1
ATOM 1355 N N . GLY A 1 174 ? 1.493 -14.233 -15.555 1.00 68.38 174 GLY A N 1
ATOM 1356 C CA . GLY A 1 174 ? 0.148 -13.839 -15.989 1.00 68.38 174 GLY A CA 1
ATOM 1357 C C . GLY A 1 174 ? -0.023 -12.352 -16.328 1.00 68.38 174 GLY A C 1
ATOM 1358 O O . GLY A 1 174 ? -1.063 -11.969 -16.868 1.00 68.38 174 GLY A O 1
ATOM 1359 N N . ASN A 1 175 ? 0.966 -11.506 -16.021 1.00 72.62 175 ASN A N 1
ATOM 1360 C CA . ASN A 1 175 ? 0.961 -10.076 -16.334 1.00 72.62 175 ASN A CA 1
ATOM 1361 C C . ASN A 1 175 ? 2.166 -9.700 -17.194 1.00 72.62 175 ASN A C 1
ATOM 1363 O O . ASN A 1 175 ? 3.304 -10.010 -16.834 1.00 72.62 175 ASN A O 1
ATOM 1367 N N . THR A 1 176 ? 1.897 -8.921 -18.239 1.00 83.00 176 THR A N 1
ATOM 1368 C CA . THR A 1 176 ? 2.905 -8.277 -19.080 1.00 83.00 176 THR A CA 1
ATOM 1369 C C . THR A 1 176 ? 2.637 -6.777 -19.106 1.00 83.00 176 THR A C 1
ATOM 1371 O O . THR A 1 176 ? 1.515 -6.351 -19.376 1.00 83.00 176 THR A O 1
ATOM 1374 N N . PHE A 1 177 ? 3.660 -5.979 -18.817 1.00 83.25 177 PHE A N 1
ATOM 1375 C CA . PHE A 1 177 ? 3.624 -4.521 -18.848 1.00 83.25 177 PHE A CA 1
ATOM 1376 C C . PHE A 1 177 ? 4.484 -4.042 -20.017 1.00 83.25 177 PHE A C 1
ATOM 1378 O O . PHE A 1 177 ? 5.708 -4.168 -19.968 1.00 83.25 177 PHE A O 1
ATOM 1385 N N . THR A 1 178 ? 3.852 -3.518 -21.067 1.00 86.94 178 THR A N 1
ATOM 1386 C CA . THR A 1 178 ? 4.567 -3.008 -22.245 1.00 86.94 178 THR A CA 1
ATOM 1387 C C . THR A 1 178 ? 5.124 -1.610 -21.983 1.00 86.94 178 THR A C 1
ATOM 1389 O O . THR A 1 178 ? 4.395 -0.729 -21.522 1.00 86.94 178 THR A O 1
ATOM 1392 N N . VAL A 1 179 ? 6.399 -1.398 -22.306 1.00 83.69 179 VAL A N 1
ATOM 1393 C CA . VAL A 1 179 ? 7.109 -0.117 -22.180 1.00 83.69 179 VAL A CA 1
ATOM 1394 C C . VAL A 1 179 ? 7.896 0.206 -23.446 1.00 83.69 179 VAL A C 1
ATOM 1396 O O . VAL A 1 179 ? 8.412 -0.685 -24.111 1.00 83.69 179 VAL A O 1
ATOM 1399 N N . ASP A 1 180 ? 8.019 1.488 -23.775 1.00 86.31 180 ASP A N 1
ATOM 1400 C CA . ASP A 1 180 ? 8.877 1.962 -24.859 1.00 86.31 180 ASP A CA 1
ATOM 1401 C C . ASP A 1 180 ? 10.251 2.346 -24.307 1.00 86.31 180 ASP A C 1
ATOM 1403 O O . ASP A 1 180 ? 10.348 3.052 -23.297 1.00 86.31 180 ASP A O 1
ATOM 1407 N N . GLN A 1 181 ? 11.309 1.934 -25.003 1.00 90.94 181 GLN A N 1
ATOM 1408 C CA . GLN A 1 181 ? 12.685 2.262 -24.639 1.00 90.94 181 GLN A CA 1
ATOM 1409 C C . GLN A 1 181 ? 12.899 3.781 -24.504 1.00 90.94 181 GLN A C 1
ATOM 1411 O O . GLN A 1 181 ? 12.387 4.582 -25.287 1.00 90.94 181 GLN A O 1
ATOM 1416 N N . GLY A 1 182 ? 13.661 4.182 -23.487 1.00 85.00 182 GLY A N 1
ATOM 1417 C CA . GLY A 1 182 ? 13.971 5.575 -23.165 1.00 85.00 182 GLY A CA 1
ATOM 1418 C C . GLY A 1 182 ? 12.856 6.348 -22.450 1.00 85.00 182 GLY A C 1
ATOM 1419 O O . GLY A 1 182 ? 13.116 7.452 -21.974 1.00 85.00 182 GLY A O 1
ATOM 1420 N N . LYS A 1 183 ? 11.633 5.808 -22.326 1.00 83.81 183 LYS A N 1
ATOM 1421 C CA . LYS A 1 183 ? 10.546 6.462 -21.573 1.00 83.81 183 LYS A CA 1
ATOM 1422 C C . LYS A 1 183 ? 10.557 6.080 -20.091 1.00 83.81 183 LYS A C 1
ATOM 1424 O O . LYS A 1 183 ? 10.961 4.982 -19.706 1.00 83.81 183 LYS A O 1
ATOM 1429 N N . THR A 1 184 ? 10.060 6.989 -19.253 1.00 78.94 184 THR A N 1
ATOM 1430 C CA . THR A 1 184 ? 9.882 6.780 -17.809 1.00 78.94 184 THR A CA 1
ATOM 1431 C C . THR A 1 184 ? 8.417 6.518 -17.477 1.00 78.94 184 THR A C 1
ATOM 1433 O O . THR A 1 184 ? 7.545 7.325 -17.795 1.00 78.94 184 THR A O 1
ATOM 1436 N N . TYR A 1 185 ? 8.153 5.407 -16.794 1.00 79.50 185 TYR A N 1
ATOM 1437 C CA . TYR A 1 185 ? 6.820 4.951 -16.409 1.00 79.50 185 TYR A CA 1
ATOM 1438 C C . TYR A 1 185 ? 6.627 5.034 -14.895 1.00 79.50 185 TYR A C 1
ATOM 1440 O O . TYR A 1 185 ? 7.525 4.699 -14.122 1.00 79.50 185 TYR A O 1
ATOM 1448 N N . ARG A 1 186 ? 5.436 5.465 -14.460 1.00 80.88 186 ARG A N 1
ATOM 1449 C CA . ARG A 1 186 ? 5.063 5.530 -13.041 1.00 80.88 186 ARG A CA 1
ATOM 1450 C C . ARG A 1 186 ? 4.289 4.279 -12.630 1.00 80.88 186 ARG A C 1
ATOM 1452 O O . ARG A 1 186 ? 3.080 4.197 -12.846 1.00 80.88 186 ARG A O 1
ATOM 1459 N N . PHE A 1 187 ? 4.968 3.345 -11.977 1.00 82.19 187 PHE A N 1
ATOM 1460 C CA . PHE A 1 187 ? 4.338 2.179 -11.366 1.00 82.19 187 PHE A CA 1
ATOM 1461 C C . PHE A 1 187 ? 3.760 2.559 -9.997 1.00 82.19 187 PHE A C 1
ATOM 1463 O O . PHE A 1 187 ? 4.444 3.159 -9.167 1.00 82.19 187 PHE A O 1
ATOM 1470 N N . ARG A 1 188 ? 2.489 2.217 -9.766 1.00 79.81 188 ARG A N 1
ATOM 1471 C CA . ARG A 1 188 ? 1.793 2.364 -8.478 1.00 79.81 188 ARG A CA 1
ATOM 1472 C C . ARG A 1 188 ? 1.646 0.972 -7.864 1.00 79.81 188 ARG A C 1
ATOM 1474 O O . ARG A 1 188 ? 1.066 0.097 -8.499 1.00 79.81 188 ARG A O 1
ATOM 1481 N N . ILE A 1 189 ? 2.204 0.768 -6.676 1.00 83.31 189 ILE A N 1
ATOM 1482 C CA . ILE A 1 189 ? 2.346 -0.531 -6.008 1.00 83.31 189 ILE A CA 1
ATOM 1483 C C . ILE A 1 189 ? 1.646 -0.441 -4.649 1.00 83.31 189 ILE A C 1
ATOM 1485 O O . ILE A 1 189 ? 2.088 0.313 -3.783 1.00 83.31 189 ILE A O 1
ATOM 1489 N N . SER A 1 190 ? 0.581 -1.217 -4.449 1.00 80.12 190 SER A N 1
ATOM 1490 C CA . SER A 1 190 ? -0.200 -1.241 -3.204 1.00 80.12 190 SER A CA 1
ATOM 1491 C C . SER A 1 190 ? -0.304 -2.668 -2.675 1.00 80.12 190 SER A C 1
ATOM 1493 O O . SER A 1 190 ? -0.785 -3.551 -3.387 1.00 80.12 190 SER A O 1
ATOM 1495 N N . ASN A 1 191 ? 0.124 -2.917 -1.434 1.00 82.00 191 ASN A N 1
ATOM 1496 C CA . ASN A 1 191 ? 0.021 -4.250 -0.833 1.00 82.00 191 ASN A CA 1
ATOM 1497 C C . ASN A 1 191 ? -1.348 -4.428 -0.155 1.00 82.00 191 ASN A C 1
ATOM 1499 O O . ASN A 1 191 ? -1.534 -4.186 1.042 1.00 82.00 191 ASN A O 1
ATOM 1503 N N . VAL A 1 192 ? -2.304 -4.889 -0.963 1.00 69.88 192 VAL A N 1
ATOM 1504 C CA . VAL A 1 192 ? -3.664 -5.266 -0.548 1.00 69.88 192 VAL A CA 1
ATOM 1505 C C . VAL A 1 192 ? -3.738 -6.643 0.132 1.00 69.88 192 VAL A C 1
ATOM 1507 O O . VAL A 1 192 ? -4.831 -7.104 0.441 1.00 69.88 192 VAL A O 1
ATOM 1510 N N . GLY A 1 193 ? -2.606 -7.299 0.411 1.00 67.12 193 GLY A N 1
ATOM 1511 C CA . GLY A 1 193 ? -2.554 -8.628 1.023 1.00 67.12 193 GLY A CA 1
ATOM 1512 C C . GLY A 1 193 ? -3.070 -8.703 2.469 1.00 67.12 193 GLY A C 1
ATOM 1513 O O . GLY A 1 193 ? -3.553 -7.726 3.053 1.00 67.12 193 GLY A O 1
ATOM 1514 N N . LEU A 1 194 ? -2.954 -9.899 3.055 1.00 68.81 194 LEU A N 1
ATOM 1515 C CA . LEU A 1 194 ? -3.494 -10.228 4.385 1.00 68.81 194 LEU A CA 1
ATOM 1516 C C . LEU A 1 194 ? -2.425 -10.428 5.470 1.00 68.81 194 LEU A C 1
ATOM 1518 O O . LEU A 1 194 ? -2.686 -10.125 6.628 1.00 68.81 194 LEU A O 1
ATOM 1522 N N . MET A 1 195 ? -1.249 -10.956 5.108 1.00 74.38 195 MET A N 1
ATOM 1523 C CA . MET A 1 195 ? -0.249 -11.451 6.072 1.00 74.38 195 MET A CA 1
ATOM 1524 C C . MET A 1 195 ? 1.190 -11.001 5.774 1.00 74.38 195 MET A C 1
ATOM 1526 O O . MET A 1 195 ? 1.915 -10.624 6.690 1.00 74.38 195 MET A O 1
ATOM 1530 N N . ASN A 1 196 ? 1.607 -11.000 4.504 1.00 81.56 196 ASN A N 1
ATOM 1531 C CA . ASN A 1 196 ? 3.019 -10.859 4.147 1.00 81.56 196 ASN A CA 1
ATOM 1532 C C . ASN A 1 196 ? 3.367 -9.453 3.635 1.00 81.56 196 ASN A C 1
ATOM 1534 O O . ASN A 1 196 ? 2.723 -8.929 2.722 1.00 81.56 196 ASN A O 1
ATOM 1538 N N . CYS A 1 197 ? 4.462 -8.884 4.145 1.00 88.19 197 CYS A N 1
ATOM 1539 C CA . CYS A 1 197 ? 5.204 -7.871 3.398 1.00 88.19 197 CYS A CA 1
ATOM 1540 C C . CYS A 1 197 ? 5.839 -8.524 2.159 1.00 88.19 197 CYS A C 1
ATOM 1542 O O . CYS A 1 197 ? 6.246 -9.691 2.203 1.00 88.19 197 CYS A O 1
ATOM 1544 N N . VAL A 1 198 ? 5.938 -7.775 1.062 1.00 90.19 198 VAL A N 1
ATOM 1545 C CA . VAL A 1 198 ? 6.535 -8.248 -0.194 1.00 90.19 198 VAL A CA 1
ATOM 1546 C C . VAL A 1 198 ? 7.661 -7.327 -0.639 1.00 90.19 198 VAL A C 1
ATOM 1548 O O . VAL A 1 198 ? 7.587 -6.121 -0.436 1.00 90.19 198 VAL A O 1
ATOM 1551 N N . ASN A 1 199 ? 8.695 -7.888 -1.258 1.00 93.69 199 ASN A N 1
ATOM 1552 C CA . ASN A 1 199 ? 9.787 -7.141 -1.866 1.00 93.69 199 ASN A CA 1
ATOM 1553 C C . ASN A 1 199 ? 9.633 -7.154 -3.389 1.00 93.69 199 ASN A C 1
ATOM 1555 O O . ASN A 1 199 ? 9.641 -8.230 -3.991 1.00 93.69 199 ASN A O 1
ATOM 1559 N N . VAL A 1 200 ? 9.495 -5.973 -3.995 1.00 92.12 200 VAL A N 1
ATOM 1560 C CA . VAL A 1 200 ? 9.372 -5.789 -5.449 1.00 92.12 200 VAL A CA 1
ATOM 1561 C C . VAL A 1 200 ? 10.722 -5.391 -6.045 1.00 92.12 200 VAL A C 1
ATOM 1563 O O . VAL A 1 200 ? 11.438 -4.565 -5.476 1.00 92.12 200 VAL A O 1
ATOM 1566 N N . ARG A 1 201 ? 11.077 -5.980 -7.191 1.00 94.12 201 ARG A N 1
ATOM 1567 C CA . ARG A 1 201 ? 12.331 -5.758 -7.930 1.00 94.12 201 ARG A CA 1
ATOM 1568 C C . ARG A 1 201 ? 12.055 -5.735 -9.432 1.00 94.12 201 ARG A C 1
ATOM 1570 O O . ARG A 1 201 ? 11.247 -6.521 -9.916 1.00 94.12 201 ARG A O 1
ATOM 1577 N N . PHE A 1 202 ? 12.761 -4.889 -10.177 1.00 93.00 202 PHE A N 1
ATOM 1578 C CA . PHE A 1 202 ? 12.734 -4.877 -11.643 1.00 93.00 202 PHE A CA 1
ATOM 1579 C C . PHE A 1 202 ? 14.120 -5.291 -12.155 1.00 93.00 202 PHE A C 1
ATOM 1581 O O . PHE A 1 202 ? 15.126 -4.680 -11.804 1.00 93.00 202 PHE A O 1
ATOM 1588 N N . GLN A 1 203 ? 14.201 -6.349 -12.959 1.00 93.06 203 GLN A N 1
ATOM 1589 C CA . GLN A 1 203 ? 15.469 -6.892 -13.450 1.00 93.06 203 GLN A CA 1
ATOM 1590 C C . GLN A 1 203 ? 16.214 -5.870 -14.314 1.00 93.06 203 GLN A C 1
ATOM 1592 O O . GLN A 1 203 ? 15.652 -5.358 -15.275 1.00 93.06 203 GLN A O 1
ATOM 1597 N N . GLY A 1 204 ? 17.469 -5.565 -13.972 1.00 90.56 204 GLY A N 1
ATOM 1598 C CA . GLY A 1 204 ? 18.300 -4.569 -14.667 1.00 90.56 204 GLY A CA 1
ATOM 1599 C C . GLY A 1 204 ? 17.954 -3.102 -14.371 1.00 90.56 204 GLY A C 1
ATOM 1600 O O . GLY A 1 204 ? 18.779 -2.230 -14.616 1.00 90.56 204 GLY A O 1
ATOM 1601 N N . HIS A 1 205 ? 16.788 -2.819 -13.788 1.00 93.81 205 HIS A N 1
ATOM 1602 C CA . HIS A 1 205 ? 16.250 -1.465 -13.651 1.00 93.81 205 HIS A CA 1
ATOM 1603 C C . HIS A 1 205 ? 16.287 -0.964 -12.198 1.00 93.81 205 HIS A C 1
ATOM 1605 O O . HIS A 1 205 ? 16.243 -1.737 -11.240 1.00 93.81 205 HIS A O 1
ATOM 1611 N N . LYS A 1 206 ? 16.314 0.362 -12.021 1.00 94.38 206 LYS A N 1
ATOM 1612 C CA . LYS A 1 206 ? 16.184 1.024 -10.711 1.00 94.38 206 LYS A CA 1
ATOM 1613 C C . LYS A 1 206 ? 14.820 1.702 -10.575 1.00 94.38 206 LYS A C 1
ATOM 1615 O O . LYS A 1 206 ? 14.254 2.183 -11.552 1.00 94.38 206 LYS A O 1
ATOM 1620 N N . MET A 1 207 ? 14.322 1.768 -9.344 1.00 93.81 207 MET A N 1
ATOM 1621 C CA . MET A 1 207 ? 13.069 2.421 -8.967 1.00 93.81 207 MET A CA 1
ATOM 1622 C C . MET A 1 207 ? 13.361 3.736 -8.240 1.00 93.81 207 MET A C 1
ATOM 1624 O O . MET A 1 207 ? 13.996 3.726 -7.187 1.00 93.81 207 MET A O 1
ATOM 1628 N N . LEU A 1 208 ? 12.873 4.862 -8.756 1.00 89.44 208 LEU A N 1
ATOM 1629 C CA . LEU A 1 208 ? 12.940 6.164 -8.084 1.00 89.44 208 LEU A CA 1
ATOM 1630 C C . LEU A 1 208 ? 11.629 6.423 -7.329 1.00 89.44 208 LEU A C 1
ATOM 1632 O O . LEU A 1 208 ? 10.574 6.549 -7.949 1.00 89.44 208 LEU A O 1
ATOM 1636 N N . LEU A 1 209 ? 11.670 6.489 -5.999 1.00 88.81 209 LEU A N 1
ATOM 1637 C CA . LEU A 1 209 ? 10.484 6.677 -5.159 1.00 88.81 209 LEU A CA 1
ATOM 1638 C C . LEU A 1 209 ? 10.005 8.139 -5.167 1.00 88.81 209 LEU A C 1
ATOM 1640 O O . LEU A 1 209 ? 10.774 9.041 -4.839 1.00 88.81 209 LEU A O 1
ATOM 1644 N N . VAL A 1 210 ? 8.728 8.370 -5.501 1.00 82.69 210 VAL A N 1
ATOM 1645 C CA . VAL A 1 210 ? 8.154 9.728 -5.661 1.00 82.69 210 VAL A CA 1
ATOM 1646 C C . VAL A 1 210 ? 6.853 9.993 -4.885 1.00 82.69 210 VAL A C 1
ATOM 1648 O O . VAL A 1 210 ? 6.448 11.148 -4.739 1.00 82.69 210 VAL A O 1
ATOM 1651 N N . GLU A 1 211 ? 6.178 8.954 -4.391 1.00 81.94 211 GLU A N 1
ATOM 1652 C CA . GLU A 1 211 ? 4.973 9.062 -3.556 1.00 81.94 211 GLU A CA 1
ATOM 1653 C C . GLU A 1 211 ? 4.889 7.870 -2.600 1.00 81.94 211 GLU A C 1
ATOM 1655 O O . GLU A 1 211 ? 5.133 6.733 -3.008 1.00 81.94 211 GLU A O 1
ATOM 1660 N N . VAL A 1 212 ? 4.473 8.129 -1.361 1.00 87.38 212 VAL A N 1
ATOM 1661 C CA . VAL A 1 212 ? 4.039 7.119 -0.388 1.00 87.38 212 VAL A CA 1
ATOM 1662 C C . VAL A 1 212 ? 2.706 7.578 0.192 1.00 87.38 212 VAL A C 1
ATOM 1664 O O . VAL A 1 212 ? 2.614 8.685 0.716 1.00 87.38 212 VAL A O 1
ATOM 1667 N N . GLU A 1 213 ? 1.668 6.752 0.056 1.00 81.69 213 GLU A N 1
ATOM 1668 C CA . GLU A 1 213 ? 0.330 6.947 0.651 1.00 81.69 213 GLU A CA 1
ATOM 1669 C C . GLU A 1 213 ? -0.326 8.305 0.282 1.00 81.69 213 GLU A C 1
ATOM 1671 O O . GLU A 1 213 ? -1.113 8.889 1.029 1.00 81.69 213 GLU A O 1
ATOM 1676 N N . GLY A 1 214 ? 0.013 8.818 -0.910 1.00 71.12 214 GLY A N 1
ATOM 1677 C CA . GLY A 1 214 ? -0.426 10.118 -1.442 1.00 71.12 214 GLY A CA 1
ATOM 1678 C C . GLY A 1 214 ? 0.356 11.340 -0.942 1.00 71.12 214 GLY A C 1
ATOM 1679 O O . GLY A 1 214 ? 0.017 12.473 -1.270 1.00 71.12 214 GLY A O 1
ATOM 1680 N N . SER A 1 215 ? 1.432 11.134 -0.181 1.00 77.69 215 SER A N 1
ATOM 1681 C CA . SER A 1 215 ? 2.418 12.169 0.144 1.00 77.69 215 SER A CA 1
ATOM 1682 C C . SER A 1 215 ? 3.640 12.063 -0.764 1.00 77.69 215 SER A C 1
ATOM 1684 O O . SER A 1 215 ? 4.207 10.980 -0.921 1.00 77.69 215 SER A O 1
ATOM 1686 N N . HIS A 1 216 ? 4.101 13.184 -1.328 1.00 79.81 216 HIS A N 1
ATOM 1687 C CA . HIS A 1 216 ? 5.360 13.202 -2.073 1.00 79.81 216 HIS A CA 1
ATOM 1688 C C . HIS A 1 216 ? 6.558 13.006 -1.142 1.00 79.81 216 HIS A C 1
ATOM 1690 O O . HIS A 1 216 ? 6.593 13.501 -0.011 1.00 79.81 216 HIS A O 1
ATOM 1696 N N . THR A 1 217 ? 7.552 12.268 -1.629 1.00 82.81 217 THR A N 1
ATOM 1697 C CA . THR A 1 217 ? 8.780 11.940 -0.898 1.00 82.81 217 THR A CA 1
ATOM 1698 C C . THR A 1 217 ? 9.988 12.679 -1.451 1.00 82.81 217 THR A C 1
ATOM 1700 O O . THR A 1 217 ? 9.998 13.124 -2.600 1.00 82.81 217 THR A O 1
ATOM 1703 N N . LEU A 1 218 ? 11.044 12.773 -0.641 1.00 84.81 218 LEU A N 1
ATOM 1704 C CA . LEU A 1 218 ? 12.387 12.973 -1.176 1.00 84.81 218 LEU A CA 1
ATOM 1705 C C . LEU A 1 218 ? 12.714 11.806 -2.123 1.00 84.81 218 LEU A C 1
ATOM 1707 O O . LEU A 1 218 ? 12.341 10.658 -1.861 1.00 84.81 218 LEU A O 1
ATOM 1711 N N . GLN A 1 219 ? 13.340 12.120 -3.256 1.00 83.50 219 GLN A N 1
ATOM 1712 C CA . GLN A 1 219 ? 13.482 11.186 -4.370 1.00 83.50 219 GLN A CA 1
ATOM 1713 C C . GLN A 1 219 ? 14.658 10.229 -4.148 1.00 83.50 219 GLN A C 1
ATOM 1715 O O . GLN A 1 219 ? 15.783 10.485 -4.571 1.00 83.50 219 GLN A O 1
ATOM 1720 N N . ASN A 1 220 ? 14.381 9.120 -3.466 1.00 88.69 220 ASN A N 1
ATOM 1721 C CA . ASN A 1 220 ? 15.352 8.063 -3.196 1.00 88.69 220 ASN A CA 1
ATOM 1722 C C . ASN A 1 220 ? 15.298 6.979 -4.284 1.00 88.69 220 ASN A C 1
ATOM 1724 O O . ASN A 1 220 ? 14.214 6.559 -4.695 1.00 88.69 220 ASN A O 1
ATOM 1728 N N . THR A 1 221 ? 16.460 6.477 -4.702 1.00 93.00 221 THR A N 1
ATOM 1729 C CA . THR A 1 221 ? 16.575 5.394 -5.693 1.00 93.00 221 THR A CA 1
ATOM 1730 C C . THR A 1 221 ? 16.825 4.052 -5.012 1.00 93.00 221 THR A C 1
ATOM 1732 O O . THR A 1 221 ? 17.771 3.919 -4.237 1.00 93.00 221 THR A O 1
ATOM 1735 N N . TYR A 1 222 ? 16.035 3.037 -5.360 1.00 93.19 222 TYR A N 1
ATOM 1736 C CA . TYR A 1 222 ? 16.119 1.679 -4.821 1.00 93.19 222 TYR A CA 1
ATOM 1737 C C . TYR A 1 222 ? 16.223 0.635 -5.948 1.00 93.19 222 TYR A C 1
ATOM 1739 O O . TYR A 1 222 ? 15.613 0.781 -7.005 1.00 93.19 222 TYR A O 1
ATOM 1747 N N . SER A 1 223 ? 16.977 -0.444 -5.727 1.00 92.88 223 SER A N 1
ATOM 1748 C CA . SER A 1 223 ? 16.995 -1.640 -6.595 1.00 92.88 223 SER A CA 1
ATOM 1749 C C . SER A 1 223 ? 15.950 -2.688 -6.188 1.00 92.88 223 SER A C 1
ATOM 1751 O O . SER A 1 223 ? 15.527 -3.507 -7.000 1.00 92.88 223 SER A O 1
ATOM 1753 N N . ALA A 1 224 ? 15.524 -2.645 -4.928 1.00 92.62 224 ALA A N 1
ATOM 1754 C CA . ALA A 1 224 ? 14.524 -3.506 -4.319 1.00 92.62 224 ALA A CA 1
ATOM 1755 C C . ALA A 1 224 ? 13.681 -2.664 -3.355 1.00 92.62 224 ALA A C 1
ATOM 1757 O O . ALA A 1 224 ? 14.226 -1.761 -2.721 1.00 92.62 224 ALA A O 1
ATOM 1758 N N . LEU A 1 225 ? 12.381 -2.941 -3.248 1.00 93.38 225 LEU A N 1
ATOM 1759 C CA . LEU A 1 225 ? 11.454 -2.177 -2.411 1.00 93.38 225 LEU A CA 1
ATOM 1760 C C . LEU A 1 225 ? 10.580 -3.122 -1.578 1.00 93.38 225 LEU A C 1
ATOM 1762 O O . LEU A 1 225 ? 9.704 -3.791 -2.125 1.00 93.38 225 LEU A O 1
ATOM 1766 N N . ASP A 1 226 ? 10.792 -3.152 -0.262 1.00 94.00 226 ASP A N 1
ATOM 1767 C CA . ASP A 1 226 ? 9.845 -3.739 0.691 1.00 94.00 226 ASP A CA 1
ATOM 1768 C C . ASP A 1 226 ? 8.575 -2.882 0.758 1.00 94.00 226 ASP A C 1
ATOM 1770 O O . ASP A 1 226 ? 8.649 -1.676 1.004 1.00 94.00 226 ASP A O 1
ATOM 1774 N N . VAL A 1 227 ? 7.421 -3.523 0.581 1.00 89.00 227 VAL A N 1
ATOM 1775 C CA . VAL A 1 227 ? 6.079 -2.952 0.718 1.00 89.00 227 VAL A CA 1
ATOM 1776 C C . VAL A 1 227 ? 5.279 -3.830 1.683 1.00 89.00 227 VAL A C 1
ATOM 1778 O O . VAL A 1 227 ? 4.902 -4.964 1.361 1.00 89.00 227 VAL A O 1
ATOM 1781 N N . CYS A 1 228 ? 5.019 -3.323 2.886 1.00 90.44 228 CYS A N 1
ATOM 1782 C CA . CYS A 1 228 ? 4.217 -4.022 3.886 1.00 90.44 228 CYS A CA 1
ATOM 1783 C C . CYS A 1 228 ? 2.711 -3.801 3.690 1.00 90.44 228 CYS A C 1
ATOM 1785 O O . CYS A 1 228 ? 2.278 -2.950 2.914 1.00 90.44 228 CYS A O 1
ATOM 1787 N N . LEU A 1 229 ? 1.913 -4.623 4.376 1.00 84.06 229 LEU A N 1
ATOM 1788 C CA . LEU A 1 229 ? 0.450 -4.606 4.319 1.00 84.06 229 LEU A CA 1
ATOM 1789 C C . LEU A 1 229 ? -0.112 -3.197 4.539 1.00 84.06 229 LEU A C 1
ATOM 1791 O O . LEU A 1 229 ? 0.331 -2.486 5.438 1.00 84.06 229 LEU A O 1
ATOM 1795 N N . GLY A 1 230 ? -1.115 -2.812 3.751 1.00 77.19 230 GLY A N 1
ATOM 1796 C CA . GLY A 1 230 ? -1.786 -1.516 3.900 1.00 77.19 230 GLY A CA 1
ATOM 1797 C C . GLY A 1 230 ? -1.123 -0.367 3.135 1.00 77.19 230 GLY A C 1
ATOM 1798 O O . GLY A 1 230 ? -1.797 0.609 2.801 1.00 77.19 230 GLY A O 1
ATOM 1799 N N . GLN A 1 231 ? 0.167 -0.491 2.817 1.00 85.25 231 GLN A N 1
ATOM 1800 C CA . GLN A 1 231 ? 0.955 0.591 2.238 1.00 85.25 231 GLN A CA 1
ATOM 1801 C C . GLN A 1 231 ? 0.774 0.720 0.723 1.00 85.25 231 GLN A C 1
ATOM 1803 O O . GLN A 1 231 ? 0.546 -0.264 0.011 1.00 85.25 231 GLN A O 1
ATOM 1808 N N . SER A 1 232 ? 0.939 1.948 0.223 1.00 82.38 232 SER A N 1
ATOM 1809 C CA . SER A 1 232 ? 0.921 2.273 -1.208 1.00 82.38 232 SER A CA 1
ATOM 1810 C C . SER A 1 232 ? 2.100 3.166 -1.591 1.00 82.38 232 SER A C 1
ATOM 1812 O O . SER A 1 232 ? 2.321 4.209 -0.983 1.00 82.38 232 SER A O 1
ATOM 1814 N N . TYR A 1 233 ? 2.830 2.775 -2.630 1.00 86.56 233 TYR A N 1
ATOM 1815 C CA . TYR A 1 233 ? 4.034 3.435 -3.136 1.00 86.56 233 TYR A CA 1
ATOM 1816 C C . TYR A 1 233 ? 3.851 3.798 -4.615 1.00 86.56 233 TYR A C 1
ATOM 1818 O O . TYR A 1 233 ? 3.250 3.035 -5.372 1.00 86.56 233 TYR A O 1
ATOM 1826 N N . SER A 1 234 ? 4.413 4.921 -5.070 1.00 82.25 234 SER A N 1
ATOM 1827 C CA . SER A 1 234 ? 4.667 5.138 -6.502 1.00 82.25 234 SER A CA 1
ATOM 1828 C C . SER A 1 234 ? 6.151 5.274 -6.784 1.00 82.25 234 SER A C 1
ATOM 1830 O O . SER A 1 234 ? 6.820 6.139 -6.216 1.00 82.25 234 SER A O 1
ATOM 1832 N N . VAL A 1 235 ? 6.630 4.480 -7.736 1.00 85.88 235 VAL A N 1
ATOM 1833 C CA . VAL A 1 235 ? 7.999 4.542 -8.245 1.00 85.88 235 VAL A CA 1
ATOM 1834 C C . VAL A 1 235 ? 8.005 4.929 -9.719 1.00 85.88 23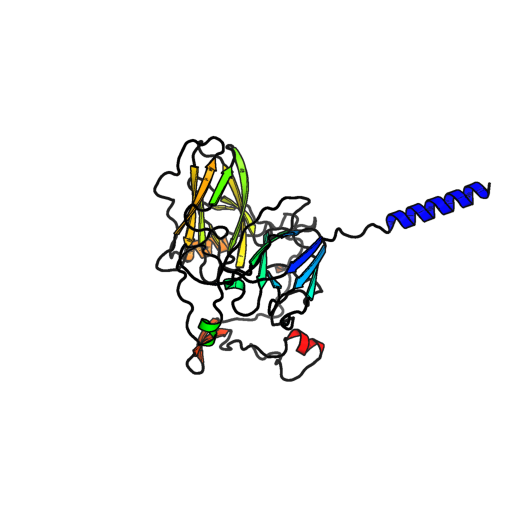5 VAL A C 1
ATOM 1836 O O . VAL A 1 235 ? 7.119 4.541 -10.482 1.00 85.88 235 VAL A O 1
ATOM 1839 N N . LEU A 1 236 ? 9.012 5.695 -10.125 1.00 82.44 236 LEU A N 1
ATOM 1840 C CA . LEU A 1 236 ? 9.358 5.893 -11.525 1.00 82.44 236 LEU A CA 1
ATOM 1841 C C . LEU A 1 236 ? 10.403 4.850 -11.929 1.00 82.44 236 LEU A C 1
ATOM 1843 O O . LEU A 1 236 ? 11.383 4.645 -11.211 1.00 82.44 236 LEU A O 1
ATOM 1847 N N . VAL A 1 237 ? 10.193 4.211 -13.076 1.00 86.75 237 VAL A N 1
ATOM 1848 C CA . VAL A 1 237 ? 11.139 3.286 -13.712 1.00 86.75 237 VAL A CA 1
ATOM 1849 C C . VAL A 1 237 ? 11.352 3.765 -15.143 1.00 86.75 237 VAL A C 1
ATOM 1851 O O . VAL A 1 237 ? 10.390 3.912 -15.898 1.00 86.75 237 VAL A O 1
ATOM 1854 N N . THR A 1 238 ? 12.599 4.047 -15.511 1.00 86.44 238 THR A N 1
ATOM 1855 C CA . THR A 1 238 ? 12.981 4.427 -16.879 1.00 86.44 238 THR A CA 1
ATOM 1856 C C . THR A 1 238 ? 13.400 3.184 -17.641 1.00 86.44 238 THR A C 1
ATOM 1858 O O . THR A 1 238 ? 14.210 2.426 -17.126 1.00 86.44 238 THR A O 1
ATOM 1861 N N . ALA A 1 239 ? 12.878 2.983 -18.850 1.00 88.88 239 ALA A N 1
ATOM 1862 C CA . ALA A 1 239 ? 13.253 1.885 -19.738 1.00 88.88 239 ALA A CA 1
ATOM 1863 C C . ALA A 1 239 ? 14.633 2.146 -20.385 1.00 88.88 239 ALA A C 1
ATOM 1865 O O . ALA A 1 239 ? 14.734 2.433 -21.578 1.00 88.88 239 ALA A O 1
ATOM 1866 N N . ASP A 1 240 ? 15.690 2.140 -19.568 1.00 91.62 240 ASP A N 1
ATOM 1867 C CA . ASP A 1 240 ? 17.065 2.510 -19.932 1.00 91.62 240 ASP A CA 1
ATOM 1868 C C . ASP A 1 240 ? 17.941 1.334 -20.406 1.00 91.62 240 ASP A C 1
ATOM 1870 O O . ASP A 1 240 ? 19.081 1.540 -20.824 1.00 91.62 240 ASP A O 1
ATOM 1874 N N . GLN A 1 241 ? 17.412 0.110 -20.376 1.00 92.19 241 GLN A N 1
ATOM 1875 C CA . GLN A 1 241 ? 18.116 -1.108 -20.775 1.00 92.19 241 GLN A CA 1
ATOM 1876 C C . GLN A 1 241 ? 17.999 -1.373 -22.298 1.00 92.19 241 GLN A C 1
ATOM 1878 O O . GLN A 1 241 ? 17.241 -0.693 -23.003 1.00 92.19 241 GLN A O 1
ATOM 1883 N N . PRO A 1 242 ? 18.765 -2.333 -22.857 1.00 91.81 242 PRO A N 1
ATOM 1884 C CA . PRO A 1 242 ? 18.607 -2.773 -24.247 1.00 91.81 242 PRO A CA 1
ATOM 1885 C C . PRO A 1 242 ? 17.203 -3.338 -24.567 1.00 91.81 242 PRO A C 1
ATOM 1887 O O . PRO A 1 242 ? 16.494 -3.752 -23.652 1.00 91.81 242 PRO A O 1
ATOM 1890 N N . PRO A 1 243 ? 16.800 -3.419 -25.853 1.00 89.94 243 PRO A N 1
ATOM 1891 C CA . PRO A 1 243 ? 15.511 -3.990 -26.257 1.00 89.94 243 PRO A CA 1
ATOM 1892 C C . PRO A 1 243 ? 15.405 -5.486 -25.930 1.00 89.94 243 PRO A C 1
ATOM 1894 O O . PRO A 1 243 ? 15.881 -6.344 -26.673 1.00 89.94 243 PRO A O 1
ATOM 1897 N N . SER A 1 244 ? 14.780 -5.798 -24.799 1.00 91.88 244 SER A N 1
ATOM 1898 C CA . SER A 1 244 ? 14.521 -7.157 -24.328 1.00 91.88 244 SER A CA 1
ATOM 1899 C C . SER A 1 244 ? 13.320 -7.157 -23.389 1.00 91.88 244 SER A C 1
ATOM 1901 O O . SER A 1 244 ? 12.888 -6.118 -22.890 1.00 91.88 244 SER A O 1
ATOM 1903 N N . ASP A 1 245 ? 12.802 -8.343 -23.109 1.00 92.25 245 ASP A N 1
ATOM 1904 C CA . ASP A 1 245 ? 11.903 -8.557 -21.986 1.00 92.25 245 ASP A CA 1
ATOM 1905 C C . ASP A 1 245 ? 12.726 -8.699 -20.694 1.00 92.25 245 ASP A C 1
ATOM 1907 O O . ASP A 1 245 ? 13.865 -9.172 -20.722 1.00 92.25 245 ASP A O 1
ATOM 1911 N N . TYR A 1 246 ? 12.144 -8.294 -19.563 1.00 92.38 246 TYR A N 1
ATOM 1912 C CA . TYR A 1 246 ? 12.769 -8.287 -18.236 1.00 92.38 246 TYR A CA 1
ATOM 1913 C C . TYR A 1 246 ? 11.786 -8.774 -17.166 1.00 92.38 246 TYR A C 1
ATOM 1915 O O . TYR A 1 246 ? 10.584 -8.524 -17.255 1.00 92.38 246 TYR A O 1
ATOM 1923 N N . TYR A 1 247 ? 12.272 -9.430 -16.111 1.00 92.81 247 TYR A N 1
ATOM 1924 C CA . TYR A 1 247 ? 11.415 -9.838 -14.996 1.00 92.81 247 TYR A CA 1
ATOM 1925 C C . TYR A 1 247 ? 11.092 -8.689 -14.031 1.00 92.81 247 TYR A C 1
ATOM 1927 O O . TYR A 1 247 ? 11.986 -8.029 -13.497 1.00 92.81 247 TYR A O 1
ATOM 1935 N N . ILE A 1 248 ? 9.808 -8.529 -13.714 1.00 90.50 248 ILE A N 1
ATOM 1936 C CA . ILE A 1 248 ? 9.342 -7.881 -12.485 1.00 90.50 248 ILE A CA 1
ATOM 1937 C C . ILE A 1 248 ? 9.139 -8.997 -11.459 1.00 90.50 248 ILE A C 1
ATOM 1939 O O . ILE A 1 248 ? 8.319 -9.892 -11.671 1.00 90.50 248 ILE A O 1
ATOM 1943 N N . VAL A 1 249 ? 9.896 -8.970 -10.366 1.00 91.56 249 VAL A N 1
ATOM 1944 C CA . VAL A 1 249 ? 9.885 -10.013 -9.334 1.00 91.56 249 VAL A CA 1
ATOM 1945 C C . VAL A 1 249 ? 9.267 -9.467 -8.057 1.00 91.56 249 VAL A C 1
ATOM 1947 O O . VAL A 1 249 ? 9.683 -8.420 -7.564 1.00 91.56 249 VAL A O 1
ATOM 1950 N N . THR A 1 250 ? 8.330 -10.218 -7.490 1.00 90.25 250 THR A N 1
ATOM 1951 C CA . THR A 1 250 ? 7.748 -9.966 -6.171 1.00 90.25 250 THR A CA 1
ATOM 1952 C C . THR A 1 250 ? 7.968 -11.203 -5.307 1.00 90.25 250 THR A C 1
ATOM 1954 O O . THR A 1 250 ? 7.510 -12.285 -5.667 1.00 90.25 250 THR A O 1
ATOM 1957 N N . SER A 1 251 ? 8.658 -11.075 -4.172 1.00 91.50 251 SER A N 1
ATOM 1958 C CA . SER A 1 251 ? 8.862 -12.185 -3.224 1.00 91.50 251 SER A CA 1
ATOM 1959 C C . SER A 1 251 ? 8.375 -11.839 -1.820 1.00 91.50 251 SER A C 1
ATOM 1961 O O . SER A 1 251 ? 8.411 -10.672 -1.430 1.00 91.50 251 SER A O 1
ATOM 1963 N N . THR A 1 252 ? 7.923 -12.823 -1.039 1.00 90.25 252 THR A N 1
ATOM 1964 C CA . THR A 1 252 ? 7.560 -12.587 0.367 1.00 90.25 252 THR A CA 1
ATOM 1965 C C . THR A 1 252 ? 8.787 -12.249 1.211 1.00 90.25 252 THR A C 1
ATOM 1967 O O . THR A 1 252 ? 9.923 -12.582 0.870 1.00 90.25 252 THR A O 1
ATOM 1970 N N . ARG A 1 253 ? 8.548 -11.561 2.328 1.00 89.62 253 ARG A N 1
ATOM 1971 C CA . ARG A 1 253 ? 9.554 -11.217 3.337 1.00 89.62 253 ARG A CA 1
ATOM 1972 C C . ARG A 1 253 ? 9.199 -11.862 4.671 1.00 89.62 253 ARG A C 1
ATOM 1974 O O . ARG A 1 253 ? 8.029 -12.150 4.921 1.00 89.62 253 ARG A O 1
ATOM 1981 N N . PHE A 1 254 ? 10.208 -12.094 5.511 1.00 87.56 254 PHE A N 1
ATOM 1982 C CA . PHE A 1 254 ? 10.063 -12.573 6.898 1.00 87.56 254 PHE A CA 1
ATOM 1983 C C . PHE A 1 254 ? 9.255 -13.881 7.039 1.00 87.56 254 PHE A C 1
ATOM 1985 O O . PHE A 1 254 ? 8.580 -14.108 8.039 1.00 87.56 254 PHE A O 1
ATOM 1992 N N . THR A 1 255 ? 9.304 -14.733 6.014 1.00 82.38 255 THR A N 1
ATOM 1993 C CA . THR A 1 255 ? 8.477 -15.939 5.856 1.00 82.38 255 THR A C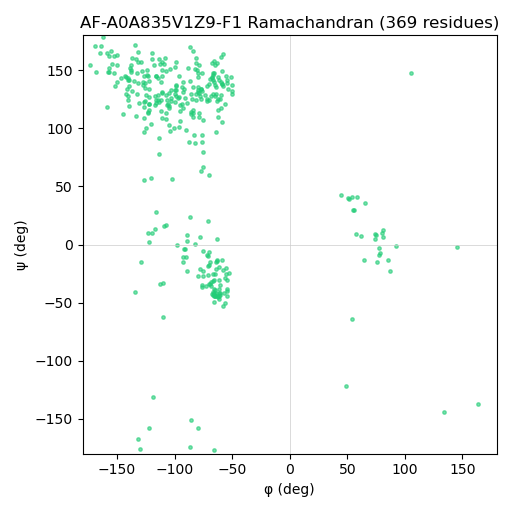A 1
ATOM 1994 C C . THR A 1 255 ? 9.313 -17.101 5.331 1.00 82.38 255 THR A C 1
ATOM 1996 O O . THR A 1 255 ? 10.299 -16.898 4.624 1.00 82.38 255 THR A O 1
ATOM 1999 N N . ASN A 1 256 ? 8.922 -18.322 5.695 1.00 79.00 256 ASN A N 1
ATOM 2000 C CA . ASN A 1 256 ? 9.534 -19.564 5.237 1.00 79.00 256 ASN A CA 1
ATOM 2001 C C . ASN A 1 256 ? 8.406 -20.586 4.973 1.00 79.00 256 ASN A C 1
ATOM 2003 O O . ASN A 1 256 ? 7.675 -20.880 5.921 1.00 79.00 256 ASN A O 1
ATOM 2007 N N . PRO A 1 257 ? 8.228 -21.107 3.743 1.00 83.12 257 PRO A N 1
ATOM 2008 C CA . PRO A 1 257 ? 9.013 -20.829 2.535 1.00 83.12 257 PRO A CA 1
ATOM 2009 C C . PRO A 1 257 ? 8.873 -19.382 2.032 1.00 83.12 257 PRO A C 1
ATOM 2011 O O . PRO A 1 257 ? 7.896 -18.692 2.320 1.00 83.12 257 PRO A O 1
ATOM 2014 N N . VAL A 1 258 ? 9.861 -18.929 1.254 1.00 86.19 258 VAL A N 1
ATOM 2015 C CA . VAL A 1 258 ? 9.795 -17.651 0.529 1.00 86.19 258 VAL A CA 1
ATOM 2016 C C . VAL A 1 258 ? 9.049 -17.873 -0.783 1.00 86.19 258 VAL A C 1
ATOM 2018 O O . VAL A 1 258 ? 9.565 -18.509 -1.702 1.00 86.19 258 VAL A O 1
ATOM 2021 N N . LEU A 1 259 ? 7.838 -17.330 -0.891 1.00 86.56 259 LEU A N 1
ATOM 2022 C CA . LEU A 1 259 ? 7.052 -17.395 -2.123 1.00 86.56 259 LEU A CA 1
ATOM 2023 C C . LEU A 1 259 ? 7.570 -16.326 -3.085 1.00 86.56 259 LEU A C 1
ATOM 2025 O O . LEU A 1 259 ? 7.751 -15.174 -2.689 1.00 86.56 259 LEU A O 1
ATOM 2029 N N . THR A 1 260 ? 7.791 -16.687 -4.347 1.00 88.00 260 THR A N 1
ATOM 2030 C CA . THR A 1 260 ? 8.263 -15.764 -5.390 1.00 88.00 260 THR A CA 1
ATOM 2031 C C . THR A 1 260 ? 7.325 -15.804 -6.589 1.00 88.00 260 THR A C 1
ATOM 2033 O O . THR A 1 260 ? 6.856 -16.865 -6.987 1.00 88.00 260 THR A O 1
ATOM 2036 N N . MET A 1 261 ? 7.043 -14.631 -7.148 1.00 85.06 261 MET A N 1
ATOM 2037 C CA . MET A 1 261 ? 6.102 -14.417 -8.238 1.00 85.06 261 MET A CA 1
ATOM 2038 C C . MET A 1 261 ? 6.711 -13.476 -9.278 1.00 85.06 261 MET A C 1
ATOM 2040 O O . MET A 1 261 ? 7.400 -12.516 -8.930 1.00 85.06 261 MET A O 1
ATOM 2044 N N . THR A 1 262 ? 6.465 -13.759 -10.555 1.00 88.00 262 THR A N 1
ATOM 2045 C CA . THR A 1 262 ? 7.067 -13.058 -11.694 1.00 88.00 262 THR A CA 1
ATOM 2046 C C . THR A 1 262 ? 6.009 -12.516 -12.649 1.00 88.00 262 THR A C 1
ATOM 2048 O O . THR A 1 262 ? 5.082 -13.219 -13.051 1.00 88.00 262 THR A O 1
ATOM 2051 N N . ALA A 1 263 ? 6.194 -11.264 -13.056 1.00 84.88 263 ALA A N 1
ATOM 2052 C CA . ALA A 1 263 ? 5.535 -10.631 -14.193 1.00 84.88 263 ALA A CA 1
ATOM 2053 C C . ALA A 1 263 ? 6.595 -10.187 -15.216 1.00 84.88 263 ALA A C 1
ATOM 2055 O O . ALA A 1 263 ? 7.787 -10.143 -14.906 1.00 84.88 263 ALA A O 1
ATOM 2056 N N . ILE A 1 264 ? 6.171 -9.871 -16.437 1.00 89.25 264 ILE A N 1
ATOM 2057 C CA . ILE A 1 264 ? 7.064 -9.489 -17.536 1.00 89.25 264 ILE A CA 1
ATOM 2058 C C . ILE A 1 264 ? 6.980 -7.975 -17.762 1.00 89.25 264 ILE A C 1
ATOM 2060 O O . ILE A 1 264 ? 5.894 -7.415 -17.891 1.00 89.25 264 ILE A O 1
ATOM 2064 N N . LEU A 1 265 ? 8.131 -7.313 -17.830 1.00 89.69 265 LEU A N 1
ATOM 2065 C CA . LEU A 1 265 ? 8.299 -5.983 -18.405 1.00 89.69 265 LEU A CA 1
ATOM 2066 C C . LEU A 1 265 ? 8.750 -6.181 -19.858 1.00 89.69 265 LEU A C 1
ATOM 2068 O O . LEU A 1 265 ? 9.883 -6.590 -20.099 1.00 89.69 265 LEU A O 1
ATOM 2072 N N . HIS A 1 266 ? 7.852 -5.947 -20.810 1.00 91.12 266 HIS A N 1
ATOM 2073 C CA . HIS A 1 266 ? 8.085 -6.181 -22.235 1.00 91.12 266 HIS A CA 1
ATOM 2074 C C . HIS A 1 266 ? 8.443 -4.861 -22.919 1.00 91.12 266 HIS A C 1
ATOM 2076 O O . HIS A 1 266 ? 7.668 -3.905 -22.860 1.00 91.12 266 HIS A O 1
ATOM 2082 N N . TYR A 1 267 ? 9.604 -4.786 -23.567 1.00 91.81 267 TYR A N 1
ATOM 2083 C CA . TYR A 1 267 ? 9.947 -3.621 -24.383 1.00 91.81 267 TYR A CA 1
ATOM 2084 C C . TYR A 1 267 ? 9.197 -3.699 -25.721 1.00 91.81 267 TYR A C 1
ATOM 2086 O O . TYR A 1 267 ? 9.217 -4.735 -26.376 1.00 91.81 267 TYR A O 1
ATOM 2094 N N . SER A 1 268 ? 8.576 -2.609 -26.175 1.00 89.31 268 SER A N 1
ATOM 2095 C CA . SER A 1 268 ? 7.789 -2.576 -27.423 1.00 89.31 268 SER A CA 1
ATOM 2096 C C . SER A 1 268 ? 8.610 -2.831 -28.698 1.00 89.31 268 SER A C 1
ATOM 2098 O O . SER A 1 268 ? 8.045 -3.135 -29.747 1.00 89.31 268 SER A O 1
ATOM 2100 N N . ASN A 1 269 ? 9.941 -2.751 -28.604 1.00 88.62 269 ASN A N 1
ATOM 2101 C CA . ASN A 1 269 ? 10.912 -3.140 -29.629 1.00 88.62 269 ASN A CA 1
ATOM 2102 C C . ASN A 1 269 ? 11.678 -4.446 -29.296 1.00 88.62 269 ASN A C 1
ATOM 2104 O O . ASN A 1 269 ? 12.722 -4.712 -29.890 1.00 88.62 269 ASN A O 1
ATOM 2108 N N . SER A 1 270 ? 11.180 -5.257 -28.356 1.00 85.56 270 SER A N 1
ATOM 2109 C CA . SER A 1 270 ? 11.752 -6.555 -27.975 1.00 85.56 270 SER A CA 1
ATOM 2110 C C . SER A 1 270 ? 11.375 -7.670 -28.952 1.00 85.56 270 SER A C 1
ATOM 2112 O O . SER A 1 270 ? 10.208 -7.858 -29.293 1.00 85.56 270 SER A O 1
ATOM 2114 N N . ALA A 1 271 ? 12.370 -8.482 -29.308 1.00 77.31 271 ALA A N 1
ATOM 2115 C CA . ALA A 1 271 ? 12.188 -9.865 -29.761 1.00 77.31 271 ALA A CA 1
ATOM 2116 C C . ALA A 1 271 ? 12.861 -10.866 -28.792 1.00 77.31 271 ALA A C 1
ATOM 2118 O O . ALA A 1 271 ? 13.084 -12.028 -29.134 1.00 77.31 271 ALA A O 1
ATOM 2119 N N . GLY A 1 272 ? 13.249 -10.389 -27.604 1.00 78.19 272 GLY A N 1
ATOM 2120 C CA . GLY A 1 272 ? 13.975 -11.150 -26.595 1.00 78.19 272 GLY A CA 1
ATOM 2121 C C . GLY A 1 272 ? 13.059 -11.935 -25.658 1.00 78.19 272 GLY A C 1
ATOM 2122 O O . GLY A 1 272 ? 11.841 -11.987 -25.811 1.00 78.19 272 GLY A O 1
ATOM 2123 N N . ARG A 1 273 ? 13.673 -12.544 -24.646 1.00 84.56 273 ARG A N 1
ATOM 2124 C CA . ARG A 1 273 ? 13.001 -13.124 -23.478 1.00 84.56 273 ARG A CA 1
ATOM 2125 C C . ARG A 1 273 ? 13.726 -12.634 -22.224 1.00 84.56 273 ARG A C 1
ATOM 2127 O O . ARG A 1 273 ? 14.909 -12.304 -22.334 1.00 84.56 273 ARG A O 1
ATOM 2134 N N . PRO A 1 274 ? 13.073 -12.614 -21.049 1.00 83.75 274 PRO A N 1
ATOM 2135 C CA . PRO A 1 274 ? 13.773 -12.356 -19.799 1.00 83.75 274 PRO A CA 1
ATOM 2136 C C . PRO A 1 274 ? 14.947 -13.322 -19.619 1.00 83.75 274 PRO A C 1
ATOM 213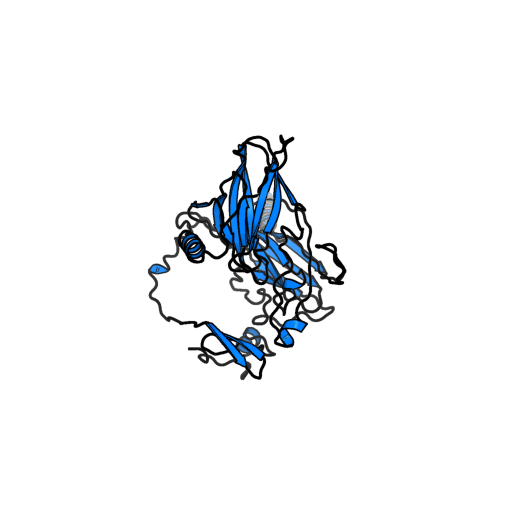8 O O . PRO A 1 274 ? 14.855 -14.498 -19.973 1.00 83.75 274 PRO A O 1
ATOM 2141 N N . ILE A 1 275 ? 16.055 -12.813 -19.088 1.00 83.00 275 ILE A N 1
ATOM 2142 C CA . ILE A 1 275 ? 17.262 -13.607 -18.853 1.00 83.00 275 ILE A CA 1
ATOM 2143 C C . ILE A 1 275 ? 17.115 -14.313 -17.504 1.00 83.00 275 ILE A C 1
ATOM 2145 O O . ILE A 1 275 ? 16.907 -13.658 -16.485 1.00 83.00 275 ILE A O 1
ATOM 2149 N N . ASP A 1 276 ? 17.252 -15.635 -17.480 1.00 83.19 276 ASP A N 1
ATOM 2150 C CA . ASP A 1 276 ? 17.319 -16.394 -16.232 1.00 83.19 276 ASP A CA 1
ATOM 2151 C C . ASP A 1 276 ? 18.725 -16.327 -15.594 1.00 83.19 276 ASP A C 1
ATOM 2153 O O . ASP A 1 276 ? 19.727 -16.299 -16.314 1.00 83.19 276 ASP A O 1
ATOM 2157 N N . PRO A 1 277 ? 18.836 -16.349 -14.250 1.00 84.75 277 PRO A N 1
ATOM 2158 C CA . PRO A 1 277 ? 17.741 -16.386 -13.282 1.00 84.75 277 PRO A CA 1
ATOM 2159 C C . PRO A 1 277 ? 17.125 -14.995 -13.007 1.00 84.75 277 PRO A C 1
ATOM 2161 O O . PRO A 1 277 ? 17.807 -13.971 -13.129 1.00 84.75 277 PRO A O 1
ATOM 2164 N N . PRO A 1 278 ? 15.860 -14.931 -12.543 1.00 85.50 278 PRO A N 1
ATOM 2165 C CA . PRO A 1 278 ? 15.265 -13.698 -12.035 1.00 85.50 278 PRO A CA 1
ATOM 2166 C C . PRO A 1 278 ? 16.063 -13.125 -10.847 1.00 85.50 278 PRO A C 1
ATOM 2168 O O . PRO A 1 278 ? 16.639 -13.885 -10.063 1.00 85.50 278 PRO A O 1
ATOM 2171 N N . PRO A 1 279 ? 16.086 -11.790 -10.657 1.00 86.44 279 PRO A N 1
ATOM 2172 C CA . PRO A 1 279 ? 16.862 -11.161 -9.594 1.00 86.44 279 PRO A CA 1
ATOM 2173 C C . PRO A 1 279 ? 16.435 -11.642 -8.201 1.00 86.44 279 PRO A C 1
ATOM 2175 O O . PRO A 1 279 ? 15.313 -11.394 -7.735 1.00 86.44 279 PRO A O 1
ATOM 2178 N N . GLY A 1 280 ? 17.383 -12.276 -7.507 1.00 84.31 280 GLY A N 1
ATOM 2179 C CA . GLY A 1 280 ? 17.302 -12.547 -6.075 1.00 84.31 280 GLY A CA 1
ATOM 2180 C C . GLY A 1 280 ? 17.125 -11.260 -5.263 1.00 84.31 280 GLY A C 1
ATOM 2181 O O . GLY A 1 280 ? 17.317 -10.148 -5.758 1.00 84.31 280 GLY A O 1
ATOM 2182 N N . GLY A 1 281 ? 16.716 -11.404 -4.008 1.00 83.38 281 GLY A N 1
ATOM 2183 C CA . GLY A 1 281 ? 16.433 -10.271 -3.138 1.00 83.38 281 GLY A CA 1
ATOM 2184 C C . GLY A 1 281 ? 16.401 -10.661 -1.666 1.00 83.38 281 GLY A C 1
ATOM 2185 O O . GLY A 1 281 ? 16.590 -11.834 -1.341 1.00 83.38 281 GLY A O 1
ATOM 2186 N N . PRO A 1 282 ? 16.180 -9.677 -0.784 1.00 84.62 282 PRO A N 1
ATOM 2187 C CA . PRO A 1 282 ? 16.228 -9.876 0.656 1.00 84.62 282 PRO A CA 1
ATOM 2188 C C . PRO A 1 282 ? 15.089 -10.806 1.120 1.00 84.62 282 PRO A C 1
ATOM 2190 O O . PRO A 1 282 ? 13.960 -10.714 0.637 1.00 84.62 282 PRO A O 1
ATOM 2193 N N . THR A 1 283 ? 15.381 -11.706 2.062 1.00 85.44 283 THR A N 1
ATOM 2194 C CA . THR A 1 283 ? 14.467 -12.731 2.594 1.00 85.44 283 THR A CA 1
ATOM 2195 C C . THR A 1 283 ? 14.052 -12.441 4.041 1.00 85.44 283 THR A C 1
ATOM 2197 O O . THR A 1 283 ? 12.881 -12.140 4.289 1.00 85.44 283 THR A O 1
ATOM 2200 N N . ILE A 1 284 ? 15.006 -12.416 4.978 1.00 85.50 284 ILE A N 1
ATOM 2201 C CA . ILE A 1 284 ? 14.789 -12.297 6.437 1.00 85.50 284 ILE A CA 1
ATOM 2202 C C . ILE A 1 284 ? 15.483 -11.088 7.095 1.00 85.50 284 ILE A C 1
ATOM 2204 O O . ILE A 1 284 ? 15.418 -10.908 8.306 1.00 85.50 284 ILE A O 1
ATOM 2208 N N . GLU A 1 285 ? 16.161 -10.249 6.318 1.00 88.62 285 GLU A N 1
ATOM 2209 C CA . GLU A 1 285 ? 17.009 -9.142 6.770 1.00 88.62 285 GLU A CA 1
ATOM 2210 C C . GLU A 1 285 ? 16.134 -7.958 7.220 1.00 88.62 285 GLU A C 1
ATOM 2212 O O . GLU A 1 285 ? 15.775 -7.069 6.437 1.00 88.62 285 GLU A O 1
ATOM 2217 N N . ILE A 1 286 ? 15.756 -7.979 8.500 1.00 86.50 286 ILE A N 1
ATOM 2218 C CA . ILE A 1 286 ? 14.900 -6.972 9.142 1.00 86.50 286 ILE A CA 1
ATOM 2219 C C . ILE A 1 286 ? 15.578 -5.595 9.146 1.00 86.50 286 ILE A C 1
ATOM 2221 O O . ILE A 1 286 ? 14.941 -4.610 8.775 1.00 86.50 286 ILE A O 1
ATOM 2225 N N . ASP A 1 287 ? 16.872 -5.512 9.474 1.00 87.94 287 ASP A N 1
ATOM 2226 C CA . ASP A 1 287 ? 17.600 -4.234 9.528 1.00 87.94 287 ASP A CA 1
ATOM 2227 C C . ASP A 1 287 ? 17.634 -3.510 8.178 1.00 87.94 287 ASP A C 1
ATOM 2229 O O . ASP A 1 287 ? 17.531 -2.283 8.128 1.00 87.94 287 ASP A O 1
ATOM 2233 N N . TRP A 1 288 ? 17.712 -4.254 7.070 1.00 90.06 288 TRP A N 1
ATOM 2234 C CA . TRP A 1 288 ? 17.629 -3.680 5.725 1.00 90.06 288 TRP A CA 1
ATOM 2235 C C . TRP A 1 288 ? 16.265 -3.013 5.489 1.00 90.06 288 TRP A C 1
ATOM 2237 O O . TRP A 1 288 ? 16.205 -1.868 5.043 1.00 90.06 288 TRP A O 1
ATOM 2247 N N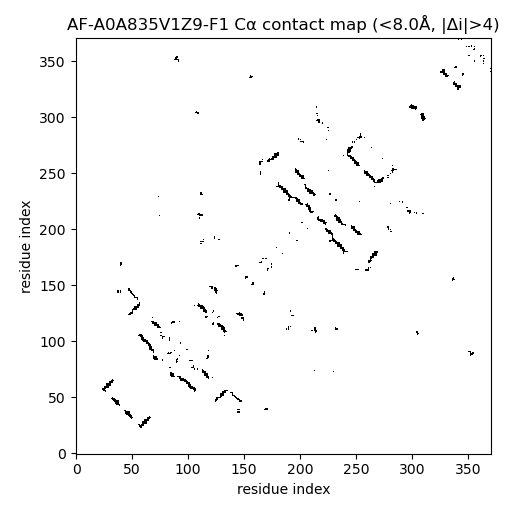 . SER A 1 289 ? 15.175 -3.680 5.883 1.00 88.94 289 SER A N 1
ATOM 2248 C CA . SER A 1 289 ? 13.804 -3.160 5.780 1.00 88.94 289 SER A CA 1
ATOM 2249 C C . SER A 1 289 ? 13.569 -1.950 6.689 1.00 88.94 289 SER A C 1
ATOM 2251 O O . SER A 1 289 ? 13.049 -0.923 6.251 1.00 88.94 289 SER A O 1
ATOM 2253 N N . LEU A 1 290 ? 14.038 -2.011 7.941 1.00 89.31 290 LEU A N 1
ATOM 2254 C CA . LEU A 1 290 ? 13.975 -0.887 8.881 1.00 89.31 290 LEU A CA 1
ATOM 2255 C C . LEU A 1 290 ? 14.770 0.324 8.378 1.00 89.31 290 LEU A C 1
ATOM 2257 O O . LEU A 1 290 ? 14.321 1.460 8.532 1.00 89.31 290 LEU A O 1
ATOM 2261 N N . ASN A 1 291 ? 15.927 0.111 7.750 1.00 91.12 291 ASN A N 1
ATOM 2262 C CA . ASN A 1 291 ? 16.714 1.191 7.161 1.00 91.12 291 ASN A CA 1
ATOM 2263 C C . ASN A 1 291 ? 16.069 1.744 5.879 1.00 91.12 291 ASN A C 1
ATOM 2265 O O . ASN A 1 291 ? 16.063 2.963 5.699 1.00 91.12 291 ASN A O 1
ATOM 2269 N N . GLN A 1 292 ? 15.420 0.910 5.056 1.00 90.94 292 GLN A N 1
ATOM 2270 C CA . GLN A 1 292 ? 14.566 1.383 3.962 1.00 90.94 292 GLN A CA 1
ATOM 2271 C C . GLN A 1 292 ? 13.445 2.282 4.511 1.00 90.94 292 GLN A C 1
ATOM 2273 O O . GLN A 1 292 ? 13.336 3.437 4.096 1.00 90.94 292 GLN A O 1
ATOM 2278 N N . ALA A 1 293 ? 12.679 1.814 5.501 1.00 88.69 293 ALA A N 1
ATOM 2279 C CA . ALA A 1 293 ? 11.606 2.576 6.142 1.00 88.69 293 ALA A CA 1
ATOM 2280 C C . ALA A 1 293 ? 12.099 3.911 6.736 1.00 88.69 293 ALA A C 1
ATOM 2282 O O . ALA A 1 293 ? 11.464 4.946 6.552 1.00 88.69 293 ALA A O 1
ATOM 2283 N N . ARG A 1 294 ? 13.273 3.921 7.383 1.00 89.31 294 ARG A N 1
ATOM 2284 C CA . ARG A 1 294 ? 13.906 5.136 7.933 1.00 89.31 294 ARG A CA 1
ATOM 2285 C C . ARG A 1 294 ? 14.450 6.092 6.867 1.00 89.31 294 ARG A C 1
ATOM 2287 O O . ARG A 1 294 ? 14.563 7.286 7.157 1.00 89.31 294 ARG A O 1
ATOM 2294 N N . SER A 1 295 ? 14.807 5.602 5.678 1.00 91.31 295 SER A N 1
ATOM 2295 C CA . SER A 1 295 ? 15.296 6.432 4.565 1.00 91.31 295 SER A CA 1
ATOM 2296 C C . SER A 1 295 ? 14.176 7.214 3.869 1.00 91.31 295 SER A C 1
ATOM 2298 O O . SER A 1 295 ? 14.420 8.296 3.337 1.00 91.31 295 SER A O 1
ATOM 2300 N N . ILE A 1 296 ? 12.944 6.701 3.909 1.00 90.19 296 ILE A N 1
ATOM 2301 C CA . ILE A 1 296 ? 11.763 7.341 3.325 1.00 90.19 296 ILE A CA 1
ATOM 2302 C C . ILE A 1 296 ? 11.397 8.578 4.152 1.00 90.19 296 ILE A C 1
ATOM 2304 O O . ILE A 1 296 ? 11.185 8.499 5.362 1.00 90.19 296 ILE A O 1
ATOM 2308 N N . ARG A 1 297 ? 11.322 9.740 3.495 1.00 86.94 297 ARG A N 1
ATOM 2309 C CA . ARG A 1 297 ? 10.961 11.031 4.102 1.00 86.94 297 ARG A CA 1
ATOM 2310 C C . ARG A 1 297 ? 10.069 11.819 3.152 1.00 86.94 297 ARG A C 1
ATOM 2312 O O . ARG A 1 297 ? 10.299 11.797 1.944 1.00 86.94 297 ARG A O 1
ATOM 2319 N N . TRP A 1 298 ? 9.069 12.518 3.684 1.00 81.19 298 TRP A N 1
ATOM 2320 C CA . TRP A 1 298 ? 8.227 13.420 2.893 1.00 81.19 298 TRP A CA 1
ATOM 2321 C C . TRP A 1 298 ? 9.023 14.632 2.403 1.00 81.19 298 TRP A C 1
ATOM 2323 O O . TRP A 1 298 ? 9.883 15.147 3.121 1.00 81.19 298 TRP A O 1
ATOM 2333 N N . ASN A 1 299 ? 8.724 15.105 1.194 1.00 78.50 299 ASN A N 1
ATOM 2334 C CA . ASN A 1 299 ? 9.339 16.315 0.668 1.00 78.50 299 ASN A CA 1
ATOM 2335 C C . ASN A 1 299 ? 8.597 17.553 1.188 1.00 78.50 299 ASN A C 1
ATOM 2337 O O . ASN A 1 299 ? 7.607 17.991 0.611 1.00 78.50 299 ASN A O 1
ATOM 2341 N N . LEU A 1 300 ? 9.090 18.135 2.281 1.00 75.56 300 LEU A N 1
ATOM 2342 C CA . LEU A 1 300 ? 8.426 19.249 2.964 1.00 75.56 300 LEU A CA 1
ATOM 2343 C C . LEU A 1 300 ? 8.254 20.516 2.102 1.00 75.56 300 LEU A C 1
ATOM 2345 O O . LEU A 1 300 ? 7.406 21.343 2.437 1.00 75.56 300 LEU A O 1
ATOM 2349 N N . THR A 1 301 ? 9.012 20.676 1.009 1.00 69.88 301 THR A N 1
ATOM 2350 C CA . THR A 1 301 ? 8.872 21.810 0.076 1.00 69.88 301 THR A CA 1
ATOM 2351 C C . THR A 1 301 ? 7.944 21.531 -1.107 1.00 69.88 301 THR A C 1
ATOM 2353 O O . THR A 1 301 ? 7.520 22.480 -1.765 1.00 69.88 301 THR A O 1
ATOM 2356 N N . ALA A 1 302 ? 7.590 20.270 -1.381 1.00 66.25 302 ALA A N 1
ATOM 2357 C CA . ALA A 1 302 ? 6.642 19.938 -2.440 1.00 66.25 302 ALA A CA 1
ATOM 2358 C C . ALA A 1 302 ? 5.224 20.379 -2.051 1.00 66.25 302 ALA A C 1
ATOM 2360 O O . ALA A 1 302 ? 4.798 20.182 -0.910 1.00 66.25 302 ALA A O 1
ATOM 2361 N N . SER A 1 303 ? 4.477 20.951 -3.000 1.00 59.47 303 SER A N 1
ATOM 2362 C CA . SER A 1 303 ? 3.037 21.170 -2.845 1.00 59.47 303 SER A CA 1
ATOM 2363 C C . SER A 1 303 ? 2.324 19.843 -2.603 1.00 59.47 303 SER A C 1
ATOM 2365 O O . SER A 1 303 ? 2.629 18.839 -3.248 1.00 59.47 303 SER A O 1
ATOM 2367 N N . GLY A 1 304 ? 1.371 19.839 -1.674 1.00 58.81 304 GLY A N 1
ATOM 2368 C CA . GLY A 1 304 ? 0.499 18.689 -1.468 1.00 58.81 304 GLY A CA 1
ATOM 2369 C C . GLY A 1 304 ? -0.721 18.702 -2.404 1.00 58.81 304 GLY A C 1
ATOM 2370 O O . GLY A 1 304 ? -0.700 19.307 -3.475 1.00 58.81 304 GLY A O 1
ATOM 2371 N N . PRO A 1 305 ? -1.845 18.114 -1.960 1.00 55.47 305 PRO A N 1
ATOM 2372 C CA . PRO A 1 305 ? -3.152 18.214 -2.623 1.00 55.47 305 PRO A CA 1
ATOM 2373 C C . PRO A 1 305 ? -3.698 19.647 -2.775 1.00 55.47 305 PRO A C 1
ATOM 2375 O O . PRO A 1 305 ? -4.642 19.884 -3.525 1.00 55.47 305 PRO A O 1
ATOM 2378 N N . ARG A 1 306 ? -3.099 20.616 -2.072 1.00 56.91 306 ARG A N 1
ATOM 2379 C CA . ARG A 1 306 ? -3.277 22.061 -2.266 1.00 56.91 306 ARG A CA 1
ATOM 2380 C C . ARG A 1 306 ? -1.912 22.681 -2.615 1.00 56.91 306 ARG A C 1
ATOM 2382 O O . ARG A 1 306 ? -0.898 22.098 -2.239 1.00 56.91 306 ARG A O 1
ATOM 2389 N N . PRO A 1 307 ? -1.850 23.879 -3.235 1.00 56.56 307 PRO A N 1
ATOM 2390 C CA . PRO A 1 307 ? -0.580 24.520 -3.607 1.00 56.56 307 PRO A CA 1
ATOM 2391 C C . PRO A 1 307 ? 0.418 24.714 -2.452 1.00 56.56 307 PRO A C 1
ATOM 2393 O O . PRO A 1 307 ? 1.624 24.771 -2.689 1.00 56.56 307 PRO A O 1
ATOM 2396 N N . ASN A 1 308 ? -0.068 24.792 -1.210 1.00 59.56 308 ASN A N 1
ATOM 2397 C CA . ASN A 1 308 ? 0.759 24.909 -0.011 1.00 59.56 308 ASN A CA 1
ATOM 2398 C C . ASN A 1 308 ? 1.743 23.721 0.119 1.00 59.56 308 ASN A C 1
ATOM 2400 O O . ASN A 1 308 ? 1.324 22.569 -0.047 1.00 59.56 308 ASN A O 1
ATOM 2404 N N . PRO A 1 309 ? 3.017 23.969 0.476 1.00 62.69 309 PRO A N 1
ATOM 2405 C CA . PRO A 1 309 ? 3.976 22.911 0.777 1.00 62.69 309 PRO A CA 1
ATOM 2406 C C . PRO A 1 309 ? 3.500 21.943 1.870 1.00 62.69 309 PRO A C 1
ATOM 2408 O O . PRO A 1 309 ? 2.891 22.354 2.860 1.00 62.69 309 PRO A O 1
ATOM 2411 N N . GLN A 1 310 ? 3.848 20.659 1.747 1.00 63.56 310 GLN A N 1
ATOM 2412 C CA . GLN A 1 310 ? 3.544 19.638 2.762 1.00 63.56 310 GLN A CA 1
ATOM 2413 C C . GLN A 1 310 ? 4.098 20.004 4.155 1.00 63.56 310 GLN A C 1
ATOM 2415 O O . GLN A 1 310 ? 3.517 19.629 5.170 1.00 63.56 310 GLN A O 1
ATOM 2420 N N . GLY A 1 311 ? 5.197 20.764 4.214 1.00 61.25 311 GLY A N 1
ATOM 2421 C CA . GLY A 1 311 ? 5.825 21.245 5.445 1.00 61.25 311 GLY A CA 1
ATOM 2422 C C . GLY A 1 311 ? 5.219 22.503 6.076 1.00 61.25 311 GLY A C 1
ATOM 2423 O O . GLY A 1 311 ? 5.731 22.933 7.106 1.00 61.25 311 GLY A O 1
ATOM 2424 N N . SER A 1 312 ? 4.158 23.102 5.513 1.00 60.56 312 SER A N 1
ATOM 2425 C CA . SER A 1 312 ? 3.549 24.335 6.057 1.00 60.56 312 SER A CA 1
ATOM 2426 C C . SER A 1 312 ? 2.950 24.188 7.464 1.00 60.56 312 SER A C 1
ATOM 2428 O O . SER A 1 312 ? 2.667 25.193 8.111 1.00 60.56 312 SER A O 1
ATOM 2430 N N . TYR A 1 313 ? 2.759 22.960 7.952 1.00 63.69 313 TYR A N 1
ATOM 2431 C CA . TYR A 1 313 ? 2.353 22.684 9.327 1.00 63.69 313 TYR A CA 1
ATOM 2432 C C . TYR A 1 313 ? 3.551 22.163 10.127 1.00 63.69 313 TYR A C 1
ATOM 2434 O O . TYR A 1 313 ? 3.938 20.998 10.022 1.00 63.69 313 TYR A O 1
ATOM 2442 N N . HIS A 1 314 ? 4.142 23.029 10.951 1.00 67.88 314 HIS A N 1
ATOM 2443 C CA . HIS A 1 314 ? 5.307 22.708 11.778 1.00 67.88 314 HIS A CA 1
ATOM 2444 C C . HIS A 1 314 ? 4.934 21.872 13.018 1.00 67.88 314 HIS A C 1
ATOM 2446 O O . HIS A 1 314 ? 5.125 22.306 14.151 1.00 67.88 314 HIS A O 1
ATOM 2452 N N . TYR A 1 315 ? 4.413 20.656 12.817 1.00 66.62 315 TYR A N 1
ATOM 2453 C CA . TYR A 1 315 ? 3.970 19.766 13.901 1.00 66.62 315 TYR A CA 1
ATOM 2454 C C . TYR A 1 315 ? 5.054 19.493 14.961 1.00 66.62 315 TYR A C 1
ATOM 2456 O O . TYR A 1 315 ? 4.731 19.342 16.132 1.00 66.62 315 TYR A O 1
ATOM 2464 N N . GLY A 1 316 ? 6.338 19.504 14.581 1.00 65.62 316 GLY A N 1
ATOM 2465 C CA . GLY A 1 316 ? 7.471 19.364 15.509 1.00 65.62 316 GLY A CA 1
ATOM 2466 C C . GLY A 1 316 ? 7.720 20.559 16.445 1.00 65.62 316 GLY A C 1
ATOM 2467 O O . GLY A 1 316 ? 8.567 20.453 17.323 1.00 65.62 316 GLY A O 1
ATOM 2468 N N . LEU A 1 317 ? 7.003 21.678 16.274 1.00 75.44 317 LEU A N 1
ATOM 2469 C CA . LEU A 1 317 ? 6.990 22.818 17.204 1.00 75.44 317 LEU A CA 1
ATOM 2470 C C . LEU A 1 317 ? 5.776 22.790 18.154 1.00 75.44 317 LEU A C 1
ATOM 2472 O O . LEU A 1 317 ? 5.619 23.691 18.976 1.00 75.44 317 LEU A O 1
ATOM 2476 N N . ILE A 1 318 ? 4.896 21.790 18.038 1.00 80.12 318 ILE A N 1
ATOM 2477 C CA . ILE A 1 318 ? 3.724 21.641 18.906 1.00 80.12 318 ILE A CA 1
ATOM 2478 C C . ILE A 1 318 ? 4.124 20.809 20.126 1.00 80.12 318 ILE A C 1
ATOM 2480 O O . ILE A 1 318 ? 4.538 19.659 19.994 1.00 80.12 318 ILE A O 1
ATOM 2484 N N . ASN A 1 319 ? 3.964 21.376 21.323 1.00 86.31 319 ASN A N 1
ATOM 2485 C CA . ASN A 1 319 ? 4.235 20.668 22.574 1.00 86.31 319 ASN A CA 1
ATOM 2486 C C . ASN A 1 319 ? 3.335 19.427 22.714 1.00 86.31 319 ASN A C 1
ATOM 2488 O O . ASN A 1 319 ? 2.108 19.533 22.679 1.00 86.31 319 ASN A O 1
ATOM 2492 N N . THR A 1 320 ? 3.943 18.257 22.928 1.00 85.44 320 THR A N 1
ATOM 2493 C CA . THR A 1 320 ? 3.231 16.989 23.147 1.00 85.44 320 THR A CA 1
ATOM 2494 C C . THR A 1 320 ? 2.377 17.054 24.415 1.00 85.44 320 THR A C 1
ATOM 2496 O O . THR A 1 320 ? 2.903 17.040 25.525 1.00 85.44 320 THR A O 1
ATOM 2499 N N . SER A 1 321 ? 1.053 17.090 24.258 1.00 88.75 321 SER A N 1
ATOM 2500 C CA . SER A 1 321 ? 0.099 17.165 25.376 1.00 88.75 321 SER A CA 1
ATOM 2501 C C . SER A 1 321 ? -0.161 15.820 26.064 1.00 88.75 321 SER A C 1
ATOM 2503 O O . SER A 1 321 ? -0.499 15.790 27.246 1.00 88.75 321 SER A O 1
ATOM 2505 N N . ARG A 1 322 ? -0.009 14.701 25.343 1.00 85.81 322 ARG A N 1
ATOM 2506 C CA . ARG A 1 322 ? -0.142 13.339 25.878 1.00 85.81 322 ARG A CA 1
ATOM 2507 C C . ARG A 1 322 ? 0.726 12.367 25.080 1.00 85.81 322 ARG A C 1
ATOM 2509 O O . ARG A 1 322 ? 0.698 12.382 23.854 1.00 85.81 322 ARG A O 1
ATOM 2516 N N . THR A 1 323 ? 1.426 11.480 25.780 1.00 87.00 323 THR A N 1
ATOM 2517 C CA . THR A 1 323 ? 2.113 10.322 25.191 1.00 87.00 323 THR A CA 1
ATOM 2518 C C . THR A 1 323 ? 1.338 9.065 25.565 1.00 87.00 323 THR A C 1
ATOM 2520 O O . THR A 1 323 ? 1.052 8.859 26.742 1.00 87.00 323 THR A O 1
ATOM 2523 N N . ILE A 1 324 ? 1.006 8.227 24.582 1.00 85.44 324 ILE A N 1
ATOM 2524 C CA . ILE A 1 324 ? 0.365 6.920 24.788 1.00 85.44 324 ILE A CA 1
ATOM 2525 C C . ILE A 1 324 ? 1.367 5.853 24.345 1.00 85.44 324 ILE A C 1
ATOM 2527 O O . ILE A 1 324 ? 1.923 5.948 23.250 1.00 85.44 324 ILE A O 1
ATOM 2531 N N . ARG A 1 325 ? 1.627 4.853 25.192 1.00 86.25 325 ARG A N 1
ATOM 2532 C CA . ARG A 1 325 ? 2.564 3.763 24.892 1.00 86.25 325 ARG A CA 1
ATOM 2533 C C . ARG A 1 325 ? 1.777 2.489 24.630 1.00 86.25 325 ARG A C 1
ATOM 2535 O O . ARG A 1 325 ? 1.264 1.895 25.568 1.00 86.25 325 ARG A O 1
ATOM 2542 N N . LEU A 1 326 ? 1.724 2.065 23.372 1.00 88.19 326 LEU A N 1
ATOM 2543 C CA . LEU A 1 326 ? 1.066 0.826 22.962 1.00 88.19 326 LEU A CA 1
ATOM 2544 C C . LEU A 1 326 ? 2.088 -0.318 22.915 1.00 88.19 326 LEU A C 1
ATOM 2546 O O . LEU A 1 326 ? 3.082 -0.243 22.193 1.00 88.19 326 LEU A O 1
ATOM 2550 N N . ALA A 1 327 ? 1.852 -1.363 23.702 1.00 88.50 327 ALA A N 1
ATOM 2551 C CA . ALA A 1 327 ? 2.638 -2.588 23.742 1.00 88.50 327 ALA A CA 1
ATOM 2552 C C . ALA A 1 327 ? 1.808 -3.750 23.184 1.00 88.50 327 ALA A C 1
ATOM 2554 O O . ALA A 1 327 ? 0.792 -4.131 23.768 1.00 88.50 327 ALA A O 1
ATOM 2555 N N . ASN A 1 328 ? 2.249 -4.311 22.059 1.00 89.38 328 ASN A N 1
ATOM 2556 C CA . ASN A 1 328 ? 1.606 -5.466 21.437 1.00 89.38 328 ASN A CA 1
ATOM 2557 C C . ASN A 1 328 ? 1.976 -6.744 22.200 1.00 89.38 328 ASN A C 1
ATOM 2559 O O . ASN A 1 328 ? 3.153 -6.982 22.477 1.00 89.38 328 ASN A O 1
ATOM 2563 N N . SER A 1 329 ? 0.991 -7.589 22.486 1.00 87.50 329 SER A N 1
ATOM 2564 C CA . SER A 1 329 ? 1.192 -8.916 23.065 1.00 87.50 329 SER A CA 1
ATOM 2565 C C . SER A 1 329 ? 0.306 -9.966 22.389 1.00 87.50 329 SER A C 1
ATOM 2567 O O . SER A 1 329 ? -0.676 -9.656 21.711 1.00 87.50 329 SER A O 1
ATOM 2569 N N . ALA A 1 330 ? 0.685 -11.231 22.545 1.00 85.00 330 ALA A N 1
ATOM 2570 C CA . ALA A 1 330 ? -0.055 -12.387 22.058 1.00 85.00 330 ALA A CA 1
ATOM 2571 C C . ALA A 1 330 ? -0.248 -13.357 23.229 1.00 85.00 330 ALA A C 1
ATOM 2573 O O . ALA A 1 330 ? 0.680 -13.571 24.008 1.00 85.00 330 ALA A O 1
ATOM 2574 N N . GLY A 1 331 ? -1.440 -13.934 23.370 1.00 81.69 331 GLY A N 1
ATOM 2575 C CA . GLY A 1 331 ? -1.761 -14.814 24.493 1.00 81.69 331 GLY A CA 1
ATOM 2576 C C . GLY A 1 331 ? -3.028 -15.628 24.263 1.00 81.69 331 GLY A C 1
ATOM 2577 O O . GLY A 1 331 ? -3.817 -15.325 23.369 1.00 81.69 331 GLY A O 1
ATOM 2578 N N . SER A 1 332 ? -3.22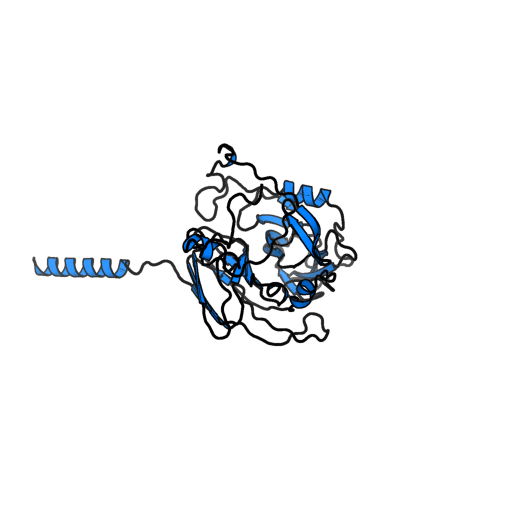1 -16.671 25.068 1.00 82.38 332 SER A N 1
ATOM 2579 C CA . SER A 1 332 ? -4.430 -17.496 25.019 1.00 82.38 332 SER A CA 1
ATOM 2580 C C . SER A 1 332 ? -5.486 -16.949 25.978 1.00 82.38 332 SER A C 1
ATOM 2582 O O . SER A 1 332 ? -5.212 -16.759 27.162 1.00 82.38 332 SER A O 1
ATOM 2584 N N . ILE A 1 333 ? -6.693 -16.700 25.469 1.00 81.75 333 ILE A N 1
ATOM 2585 C CA . ILE A 1 333 ? -7.860 -16.277 26.251 1.00 81.75 333 ILE A CA 1
ATOM 2586 C C . ILE A 1 333 ? -8.959 -17.310 26.008 1.00 81.75 333 ILE A C 1
ATOM 2588 O O . ILE A 1 333 ? -9.356 -17.543 24.865 1.00 81.75 333 ILE A O 1
ATOM 2592 N N . ASN A 1 334 ? -9.436 -17.953 27.077 1.00 82.81 334 ASN A N 1
ATOM 2593 C CA . ASN A 1 334 ? -10.418 -19.045 27.026 1.00 82.81 334 ASN A CA 1
ATOM 2594 C C . ASN A 1 334 ? -10.030 -20.159 26.027 1.00 82.81 334 ASN A C 1
ATOM 2596 O O . ASN A 1 334 ? -10.863 -20.658 25.275 1.00 82.81 334 ASN A O 1
ATOM 2600 N N . GLY A 1 335 ? -8.738 -20.507 25.979 1.00 81.12 335 GLY A N 1
ATOM 2601 C CA . GLY A 1 335 ? -8.186 -21.530 25.085 1.00 81.12 335 GLY A CA 1
ATOM 2602 C C . GLY A 1 335 ? -7.972 -21.093 23.629 1.00 81.12 335 GLY A C 1
ATOM 2603 O O . GLY A 1 335 ? -7.366 -21.846 22.871 1.00 81.12 335 GLY A O 1
ATOM 2604 N N . LYS A 1 336 ? -8.415 -19.893 23.224 1.00 82.62 336 LYS A N 1
ATOM 2605 C CA . LYS A 1 336 ? -8.209 -19.355 21.869 1.00 82.62 336 LYS A CA 1
ATOM 2606 C C . LYS A 1 336 ? -7.031 -18.387 21.832 1.00 82.62 336 LYS A C 1
ATOM 2608 O O . LYS A 1 336 ? -6.920 -17.508 22.687 1.00 82.62 336 LYS A O 1
ATOM 2613 N N . GLN A 1 337 ? -6.193 -18.497 20.801 1.00 81.38 337 GLN A N 1
ATOM 2614 C CA . GLN A 1 337 ? -5.128 -17.528 20.551 1.00 81.38 337 GLN A CA 1
ATOM 2615 C C . GLN A 1 337 ? -5.734 -16.151 20.244 1.00 81.38 337 GLN A C 1
ATOM 2617 O O . GLN A 1 337 ? -6.619 -16.017 19.398 1.00 81.38 337 GLN A O 1
ATOM 2622 N N . ARG A 1 338 ? -5.250 -15.116 20.932 1.00 84.19 338 ARG A N 1
ATOM 2623 C CA . ARG A 1 338 ? -5.648 -13.717 20.750 1.00 84.19 338 ARG A CA 1
ATOM 2624 C C . ARG A 1 338 ? -4.418 -12.812 20.684 1.00 84.19 338 ARG A C 1
ATOM 2626 O O . ARG A 1 338 ? -3.328 -13.169 21.138 1.00 84.19 338 ARG A O 1
ATOM 2633 N N . TYR A 1 339 ? -4.623 -11.629 20.118 1.00 86.06 339 TYR A N 1
ATOM 2634 C CA . TYR A 1 339 ? -3.660 -10.532 20.110 1.00 86.06 339 TYR A CA 1
ATOM 2635 C C . TYR A 1 339 ? -4.234 -9.373 20.919 1.00 86.06 339 TYR A C 1
ATOM 2637 O O . TYR A 1 339 ? -5.442 -9.134 20.900 1.00 86.06 339 TYR A O 1
ATOM 2645 N N . ALA A 1 340 ? -3.369 -8.676 21.643 1.00 86.19 340 ALA A N 1
ATOM 2646 C CA . ALA A 1 340 ? -3.744 -7.648 22.595 1.00 86.19 340 ALA A CA 1
ATOM 2647 C C . ALA A 1 340 ? -2.819 -6.433 22.494 1.00 86.19 340 ALA A C 1
ATOM 2649 O O . ALA A 1 340 ? -1.661 -6.539 22.084 1.00 86.19 340 ALA A O 1
ATOM 2650 N N . VAL A 1 341 ? -3.338 -5.277 22.902 1.00 87.56 341 VAL A N 1
ATOM 2651 C CA . VAL A 1 341 ? -2.587 -4.028 23.040 1.00 87.56 341 VAL A CA 1
ATOM 2652 C C . VAL A 1 341 ? -2.723 -3.575 24.489 1.00 87.56 341 VAL A C 1
ATOM 2654 O O . VAL A 1 341 ? -3.829 -3.529 25.021 1.00 87.56 341 VAL A O 1
ATOM 2657 N N . ASN A 1 342 ? -1.600 -3.314 25.160 1.00 87.62 342 ASN A N 1
ATOM 2658 C CA . ASN A 1 342 ? -1.545 -3.067 26.610 1.00 87.62 342 ASN A CA 1
ATOM 2659 C C . ASN A 1 342 ? -2.263 -4.172 27.418 1.00 87.62 342 ASN A C 1
ATOM 2661 O O . ASN A 1 342 ? -2.951 -3.910 28.399 1.00 87.62 342 ASN A O 1
ATOM 2665 N N . SER A 1 343 ? -2.102 -5.426 26.969 1.00 83.69 343 SER A N 1
ATOM 2666 C CA . SER A 1 343 ? -2.756 -6.640 27.491 1.00 83.69 343 SER A CA 1
ATOM 2667 C C . SER A 1 343 ? -4.290 -6.685 27.391 1.00 83.69 343 SER A C 1
ATOM 2669 O O . SER A 1 343 ? -4.895 -7.652 27.851 1.00 83.69 343 SER A O 1
ATOM 2671 N N . VAL A 1 344 ? -4.926 -5.720 26.719 1.00 84.38 344 VAL A N 1
ATOM 2672 C CA . VAL A 1 344 ? -6.353 -5.756 26.371 1.00 84.38 344 VAL A CA 1
ATOM 2673 C C . VAL A 1 344 ? -6.515 -6.313 24.953 1.00 84.38 344 VAL A C 1
ATOM 2675 O O . VAL A 1 344 ? -5.995 -5.749 23.991 1.00 84.38 344 VAL A O 1
ATOM 2678 N N . SER A 1 345 ? -7.232 -7.431 24.805 1.00 84.00 345 SER A N 1
ATOM 2679 C CA . SER A 1 345 ? -7.644 -7.945 23.490 1.00 84.00 345 SER A CA 1
ATOM 2680 C C . SER A 1 345 ? -8.922 -7.242 23.044 1.00 84.00 345 SER A C 1
ATOM 2682 O O . SER A 1 345 ? -9.863 -7.126 23.826 1.00 84.00 345 SER A O 1
ATOM 2684 N N . PHE A 1 346 ? -8.986 -6.818 21.781 1.00 82.25 346 PHE A N 1
ATOM 2685 C CA . PHE A 1 346 ? -10.209 -6.247 21.218 1.00 82.25 346 PHE A CA 1
ATOM 2686 C C . PHE A 1 346 ? -11.325 -7.301 21.155 1.00 82.25 346 PHE A C 1
ATOM 2688 O O . PHE A 1 346 ? -11.086 -8.445 20.756 1.00 82.25 346 PHE A O 1
ATOM 2695 N N . ASN A 1 347 ? -12.538 -6.892 21.524 1.00 79.62 347 ASN A N 1
ATOM 2696 C CA . ASN A 1 347 ? -13.773 -7.634 21.307 1.00 79.62 347 ASN A CA 1
ATOM 2697 C C . ASN A 1 347 ? -14.776 -6.711 20.603 1.00 79.62 347 ASN A C 1
ATOM 2699 O O . ASN A 1 347 ? -14.863 -5.529 20.934 1.00 79.62 347 ASN A O 1
ATOM 2703 N N . SER A 1 348 ? -15.524 -7.248 19.646 1.00 74.75 348 SER A N 1
ATOM 2704 C CA . SER A 1 348 ? -16.575 -6.522 18.933 1.00 74.75 348 SER A CA 1
ATOM 2705 C C . SER A 1 348 ? -17.777 -6.282 19.853 1.00 74.75 348 SER A C 1
ATOM 2707 O O . SER A 1 348 ? -18.303 -7.240 20.417 1.00 74.75 348 SER A O 1
ATOM 2709 N N . ALA A 1 349 ? -18.198 -5.025 20.003 1.00 78.25 349 ALA A N 1
ATOM 2710 C CA . ALA A 1 349 ? -19.401 -4.640 20.740 1.00 78.25 349 ALA A CA 1
ATOM 2711 C C . ALA A 1 349 ? -20.559 -4.377 19.766 1.00 78.25 349 ALA A C 1
ATOM 2713 O O . ALA A 1 349 ? -20.371 -3.643 18.799 1.00 78.25 349 ALA A O 1
ATOM 2714 N N . ASP A 1 350 ? -21.746 -4.925 20.048 1.00 81.69 350 ASP A N 1
ATOM 2715 C CA . ASP A 1 350 ? -22.890 -4.974 19.116 1.00 81.69 350 ASP A CA 1
ATOM 2716 C C . ASP A 1 350 ? -23.369 -3.601 18.600 1.00 81.69 350 ASP A C 1
ATOM 2718 O O . ASP A 1 350 ? -23.985 -3.510 17.538 1.00 81.69 350 ASP A O 1
ATOM 2722 N N . THR A 1 351 ? -23.062 -2.530 19.336 1.00 84.44 351 THR A N 1
ATOM 2723 C CA . THR A 1 351 ? -23.327 -1.138 18.955 1.00 84.44 351 THR A CA 1
ATOM 2724 C C . THR A 1 351 ? -22.027 -0.472 18.484 1.00 84.44 351 THR A C 1
ATOM 2726 O O . THR A 1 351 ? -21.089 -0.378 19.282 1.00 84.44 351 THR A O 1
ATOM 2729 N N . PRO A 1 352 ? -21.959 0.082 17.254 1.00 86.12 352 PRO A N 1
ATOM 2730 C CA . PRO A 1 352 ? -20.797 0.837 16.786 1.00 86.12 352 PRO A CA 1
ATOM 2731 C C . PRO A 1 352 ? -20.426 1.974 17.744 1.00 86.12 352 PRO A C 1
ATOM 2733 O O . PRO A 1 352 ? -21.287 2.747 18.172 1.00 86.12 352 PRO A O 1
ATOM 2736 N N . LEU A 1 353 ? -19.135 2.109 18.059 1.00 86.31 353 LEU A N 1
ATOM 2737 C CA . LEU A 1 353 ? -18.640 3.050 19.076 1.00 86.31 353 LEU A CA 1
ATOM 2738 C C . LEU A 1 353 ? -19.099 4.494 18.827 1.00 86.31 353 LEU A C 1
ATOM 2740 O O . LEU A 1 353 ? -19.497 5.189 19.760 1.00 86.31 353 LEU A O 1
ATOM 2744 N N . LYS A 1 354 ? -19.107 4.931 17.564 1.00 85.88 354 LYS A N 1
ATOM 2745 C CA . LYS A 1 354 ? -19.572 6.265 17.169 1.00 85.88 354 LYS A CA 1
ATOM 2746 C C . LYS A 1 354 ? -21.081 6.454 17.354 1.00 85.88 354 LYS A C 1
ATOM 2748 O O . LYS A 1 354 ? -21.518 7.543 17.717 1.00 85.88 354 LYS A O 1
ATOM 2753 N N . LEU A 1 355 ? -21.873 5.405 17.126 1.00 86.88 355 LEU A N 1
ATOM 2754 C CA . LEU A 1 355 ? -23.318 5.420 17.361 1.00 86.88 355 LEU A CA 1
ATOM 2755 C C . LEU A 1 355 ? -23.607 5.534 18.865 1.00 86.88 355 LEU A C 1
ATOM 2757 O O . LEU A 1 355 ? -24.445 6.336 19.275 1.00 86.88 355 LEU A O 1
ATOM 2761 N N . ALA A 1 356 ? -22.853 4.794 19.683 1.00 87.56 356 ALA A N 1
ATOM 2762 C CA . ALA A 1 356 ? -22.940 4.862 21.136 1.00 87.56 356 ALA A CA 1
ATOM 2763 C C . ALA A 1 356 ? -22.525 6.232 21.697 1.00 87.56 356 ALA A C 1
ATOM 2765 O O . ALA A 1 356 ? -23.213 6.745 22.573 1.00 87.56 356 ALA A O 1
ATOM 2766 N N . ASP A 1 357 ? -21.459 6.850 21.183 1.00 87.00 357 ASP A N 1
ATOM 2767 C CA . ASP A 1 357 ? -21.028 8.193 21.599 1.00 87.00 357 ASP A CA 1
ATOM 2768 C C . ASP A 1 357 ? -22.064 9.266 21.212 1.00 87.00 357 ASP A C 1
ATOM 2770 O O . ASP A 1 357 ? -22.532 10.027 22.062 1.00 87.00 357 ASP A O 1
ATOM 2774 N N . TYR A 1 358 ? -22.517 9.260 19.952 1.00 88.31 358 TYR A N 1
ATOM 2775 C CA . TYR A 1 358 ? -23.481 10.234 19.429 1.00 88.31 358 TYR A CA 1
ATOM 2776 C C . TYR A 1 358 ? -24.832 10.196 20.165 1.00 88.31 358 TYR A C 1
ATOM 2778 O O . TYR A 1 358 ? -25.358 11.244 20.547 1.00 88.31 358 TYR A O 1
ATOM 2786 N N . TYR A 1 359 ? -25.372 8.998 20.418 1.00 90.00 359 TYR A N 1
ATOM 2787 C CA . TYR A 1 359 ? -26.622 8.808 21.167 1.00 90.00 359 TYR A CA 1
ATOM 2788 C C . TYR A 1 359 ? -26.426 8.665 22.690 1.00 90.00 359 TYR A C 1
ATOM 2790 O O . TYR A 1 359 ? -27.404 8.483 23.413 1.00 90.00 359 TYR A O 1
ATOM 2798 N N . LYS A 1 360 ? -25.187 8.780 23.194 1.00 88.38 360 LYS A N 1
ATOM 2799 C CA . LYS A 1 360 ? -24.810 8.659 24.619 1.00 88.38 360 LYS A CA 1
ATOM 2800 C C . LYS A 1 360 ? -25.276 7.350 25.278 1.00 88.38 360 LYS A C 1
ATOM 2802 O O . LYS A 1 360 ? -25.721 7.335 26.427 1.00 88.38 360 LYS A O 1
ATOM 2807 N N . ILE A 1 361 ? -25.166 6.244 24.546 1.00 86.62 361 ILE A N 1
ATOM 2808 C CA . ILE A 1 361 ? -25.564 4.903 24.984 1.00 86.62 361 ILE A CA 1
ATOM 2809 C C . ILE A 1 361 ? -24.520 4.370 25.975 1.00 86.62 361 ILE A C 1
ATOM 2811 O O . ILE A 1 361 ? -23.401 4.015 25.603 1.00 86.62 361 ILE A O 1
ATOM 2815 N N . GLY A 1 362 ? -24.894 4.316 27.255 1.00 84.12 362 GLY A N 1
ATOM 2816 C CA . GLY A 1 362 ? -24.039 3.791 28.320 1.00 84.12 362 GLY A CA 1
ATOM 2817 C C . GLY A 1 362 ? -23.732 2.295 28.170 1.00 84.12 362 GLY A C 1
ATOM 2818 O O . GLY A 1 362 ? -24.501 1.540 27.582 1.00 84.12 362 GLY A O 1
ATOM 2819 N N . GLY A 1 363 ? -22.600 1.862 28.731 1.00 82.25 363 GLY A N 1
ATOM 2820 C CA . GLY A 1 363 ? -22.196 0.450 28.788 1.00 82.25 363 GLY A CA 1
ATOM 2821 C C . GLY A 1 363 ? -21.465 -0.092 27.553 1.00 82.25 363 GLY A C 1
ATOM 2822 O O . GLY A 1 363 ? -20.846 -1.145 27.654 1.00 82.25 363 GLY A O 1
ATOM 2823 N N . VAL A 1 364 ? -21.471 0.621 26.419 1.00 80.12 364 VAL A N 1
ATOM 2824 C CA . VAL A 1 364 ? -20.788 0.177 25.184 1.00 80.12 364 VAL A CA 1
ATOM 2825 C C . VAL A 1 364 ? -19.267 0.378 25.253 1.00 80.12 364 VAL A C 1
ATOM 2827 O O . VAL A 1 364 ? -18.508 -0.446 24.747 1.00 80.12 364 VAL A O 1
ATOM 2830 N N . PHE A 1 365 ? -18.802 1.457 25.888 1.00 77.94 365 PHE A N 1
ATOM 2831 C CA . PHE A 1 365 ? -17.378 1.739 26.086 1.00 77.94 365 PHE A CA 1
ATOM 2832 C C . PHE A 1 365 ? -17.120 2.529 27.375 1.00 77.94 365 PHE A C 1
ATOM 2834 O O . PHE A 1 365 ? -18.022 3.161 27.925 1.00 77.94 365 PHE A O 1
ATOM 2841 N N . SER A 1 366 ? -15.862 2.525 27.825 1.00 77.50 366 SER A N 1
ATOM 2842 C CA . SER A 1 366 ? -15.396 3.263 29.006 1.00 77.50 366 SER A CA 1
ATOM 2843 C C . SER A 1 366 ? -14.194 4.135 28.651 1.00 77.50 366 SER A C 1
ATOM 2845 O O . SER A 1 366 ? -13.141 3.625 28.253 1.00 77.50 366 SER A O 1
ATOM 2847 N N . LEU A 1 367 ? -14.331 5.453 28.809 1.00 76.00 367 LEU A N 1
ATOM 2848 C CA . LEU A 1 367 ? -13.246 6.410 28.578 1.00 76.00 367 LEU A CA 1
ATOM 2849 C C . LEU A 1 367 ? -12.101 6.186 29.579 1.00 76.00 367 LEU A C 1
ATOM 2851 O O . LEU A 1 367 ? -12.336 5.998 30.768 1.00 76.00 367 LEU A O 1
ATOM 2855 N N . GLY A 1 368 ? -10.857 6.201 29.093 1.00 68.62 368 GLY A N 1
ATOM 2856 C CA . GLY A 1 368 ? -9.663 5.994 29.926 1.00 68.62 368 GLY A CA 1
ATOM 2857 C C . GLY A 1 368 ? -9.400 4.545 30.363 1.00 68.62 368 GLY A C 1
ATOM 2858 O O . GLY A 1 368 ? -8.490 4.322 31.152 1.00 68.62 368 GLY A O 1
ATOM 2859 N N . SER A 1 369 ? -10.148 3.562 29.848 1.00 66.62 369 SER A N 1
ATOM 2860 C CA . SER A 1 369 ? -9.963 2.133 30.174 1.00 66.62 369 SER A CA 1
ATOM 2861 C C . SER A 1 369 ? -8.673 1.500 29.630 1.00 66.62 369 SER A C 1
ATOM 2863 O O . SER A 1 369 ? -8.290 0.424 30.085 1.00 66.62 369 SER A O 1
ATOM 2865 N N . ILE A 1 370 ? -7.995 2.160 28.685 1.00 60.56 370 ILE A N 1
ATOM 2866 C CA . ILE A 1 370 ? -6.682 1.764 28.161 1.00 60.56 370 ILE A CA 1
ATOM 2867 C C . ILE A 1 370 ? -5.662 2.850 28.562 1.00 60.56 370 ILE A C 1
ATOM 2869 O O . ILE A 1 370 ? -5.904 4.025 28.250 1.00 60.56 370 ILE A O 1
ATOM 2873 N N . PRO A 1 371 ? -4.557 2.490 29.249 1.00 50.25 371 PRO A N 1
ATOM 2874 C CA . PRO A 1 371 ? -3.507 3.427 29.657 1.00 50.25 371 PRO A CA 1
ATOM 2875 C C . PRO A 1 371 ? -2.641 3.897 28.475 1.00 50.25 371 PRO A C 1
ATOM 2877 O O . PRO A 1 371 ? -2.256 3.035 27.651 1.00 50.25 371 PRO A O 1
#

Nearest PDB structures (foldseek):
  2q9o-assembly1_A  TM=7.236E-01  e=4.462E-17  Melanocarpus albomyces
  3kw7-assembly2_B  TM=7.476E-01  e=2.549E-16  Trametes sp. AH28-2
  2hrh-assembly1_A  TM=7.194E-01  e=1.585E-16  Coriolopsis trogii
  2h5u-assembly1_A  TM=6.850E-01  e=1.585E-16  Trametes maxima
  3sqr-assembly1_A  TM=7.315E-01  e=1.937E-14  Botrytis aclada

InterPro domains:
  IPR001117 Multicopper oxidase, second cupredoxin domain [PF00394] (152-270)
  IPR008972 Cupredoxin [G3DSA:2.60.40.420] (71-134)
  IPR008972 Cupredoxin [G3DSA:2.60.40.420] (143-306)
  IPR008972 Cupredoxin [SSF49503] (73-147)
  IPR008972 Cupredoxin [SSF49503] (152-307)
  IPR011707 Multicopper oxidase-like, N-terminal [PF07732] (73-136)
  IPR045087 Multicopper oxidase [PTHR11709] (73-367)

Secondary structure (DSSP, 8-state):
-HHHHHHHHHHHHHHHHHHTT----EEEEEEE-------TTSS----------EEE-SEEEEEEE-SS--EEEET----S-TTSS-STTT-PPPPTT-EEEEEEE-TT--EEEEEEE-STTTTTTT--EEEEE-SS-------------HHHHHTTPPPPPPS---BTTB-TT--EEEE-TT-EEEEEEE---SS--EEEEETT--EEEEEETTEEEEEEEESEEEE-TT-EEEEEEE--S-SSEEEEEEEESS-SS--EEEEEEEETT----PPSSPPP--SS-HHHHHHHHHH--B-TTSB-SSSSBGGGS-GGGS---------EEEEEETTEEEEEETTEEP---SS-HHHHHHTT-TTS--TT---

Organism: Vanilla planifolia (NCBI:txid51239)

pLDDT: mean 71.91, std 17.24, range [26.17, 94.38]